Protein AF-A0A0R3PKC3-F1 (afdb_monomer_lite)

Structure (mmCIF, N/CA/C/O backbone):
data_AF-A0A0R3PKC3-F1
#
_entry.id   AF-A0A0R3PKC3-F1
#
loop_
_atom_site.group_PDB
_atom_site.id
_atom_site.type_symbol
_atom_site.label_atom_id
_atom_site.label_alt_id
_atom_site.label_comp_id
_atom_site.label_asym_id
_atom_site.label_entity_id
_atom_site.label_seq_id
_atom_site.pdbx_PDB_ins_code
_atom_site.Cartn_x
_atom_site.Cartn_y
_atom_site.Cartn_z
_atom_site.occupancy
_atom_site.B_iso_or_equiv
_atom_site.auth_seq_id
_atom_site.auth_comp_id
_atom_site.auth_asym_id
_atom_site.auth_atom_id
_atom_site.pdbx_PDB_model_num
ATOM 1 N N . LEU A 1 1 ? 6.479 -14.638 -43.712 1.00 31.11 1 LEU A N 1
ATOM 2 C CA . LEU A 1 1 ? 7.496 -15.716 -43.644 1.00 31.11 1 LEU A CA 1
ATOM 3 C C . LEU A 1 1 ? 8.930 -15.198 -43.791 1.00 31.11 1 LEU A C 1
ATOM 5 O O . LEU A 1 1 ? 9.721 -15.478 -42.907 1.00 31.11 1 LEU A O 1
ATOM 9 N N . VAL A 1 2 ? 9.253 -14.385 -44.809 1.00 27.64 2 VAL A N 1
ATOM 10 C CA . VAL A 1 2 ? 10.615 -13.828 -45.013 1.00 27.64 2 VAL A CA 1
ATOM 11 C C . VAL A 1 2 ? 11.083 -12.920 -43.855 1.00 27.64 2 VAL A C 1
ATOM 13 O O . VAL A 1 2 ? 12.255 -12.949 -43.485 1.00 27.64 2 VAL A O 1
ATOM 16 N N . PHE A 1 3 ? 10.157 -12.203 -43.205 1.00 31.72 3 PHE A N 1
ATOM 17 C 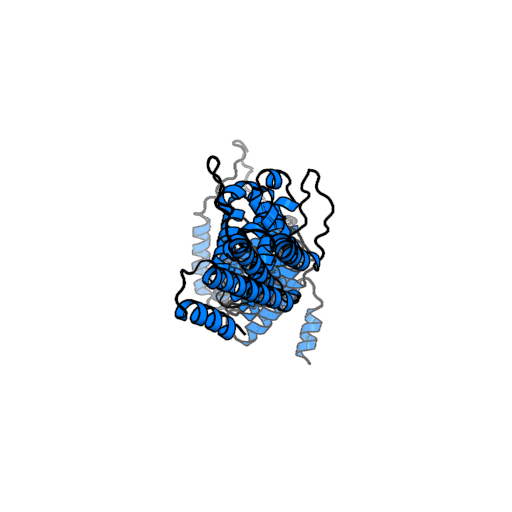CA . PHE A 1 3 ? 10.430 -11.351 -42.034 1.00 31.72 3 PHE A CA 1
ATOM 18 C C . PHE A 1 3 ? 10.757 -12.152 -40.754 1.00 31.72 3 PHE A C 1
ATOM 20 O O . PHE A 1 3 ? 11.635 -11.769 -39.988 1.00 31.72 3 PHE A O 1
ATOM 27 N N . PHE A 1 4 ? 10.137 -13.326 -40.572 1.00 28.19 4 PHE A N 1
ATOM 28 C CA . PHE A 1 4 ? 10.433 -14.234 -39.452 1.00 28.19 4 PHE A CA 1
ATOM 29 C C . PHE A 1 4 ? 11.791 -14.933 -39.621 1.00 28.19 4 PHE A C 1
ATOM 31 O O . PHE A 1 4 ? 12.513 -15.131 -38.648 1.00 28.19 4 PHE A O 1
ATOM 38 N N . THR A 1 5 ? 12.199 -15.236 -40.858 1.00 28.03 5 THR A N 1
ATOM 39 C CA . THR A 1 5 ? 13.547 -15.754 -41.156 1.00 28.03 5 THR A CA 1
ATOM 40 C C . THR A 1 5 ? 14.656 -14.714 -40.998 1.00 28.03 5 THR A C 1
ATOM 42 O O . THR A 1 5 ? 15.795 -15.099 -40.749 1.00 28.03 5 THR A O 1
ATOM 45 N N . LEU A 1 6 ? 14.355 -13.415 -41.108 1.00 32.06 6 LEU A N 1
ATOM 46 C CA . LEU A 1 6 ? 15.311 -12.346 -40.799 1.00 32.06 6 LEU A CA 1
ATOM 47 C C . LEU A 1 6 ? 15.464 -12.164 -39.287 1.00 32.06 6 LEU A C 1
ATOM 49 O O . LEU A 1 6 ? 16.595 -12.108 -38.819 1.00 32.06 6 LEU A O 1
ATOM 53 N N . LEU A 1 7 ? 14.372 -12.211 -38.517 1.00 35.12 7 LEU A N 1
ATOM 54 C CA . LEU A 1 7 ? 14.430 -12.193 -37.049 1.00 35.12 7 LEU A CA 1
ATOM 55 C C . LEU A 1 7 ? 15.207 -13.405 -36.491 1.00 35.12 7 LEU A C 1
ATOM 57 O O . LEU A 1 7 ? 16.069 -13.257 -35.631 1.00 35.12 7 LEU A O 1
ATOM 61 N N . HIS A 1 8 ? 14.991 -14.597 -37.063 1.00 29.16 8 HIS A N 1
ATOM 62 C CA . HIS A 1 8 ? 15.695 -15.824 -36.668 1.00 29.16 8 HIS A CA 1
ATOM 63 C C . HIS A 1 8 ? 17.159 -15.883 -37.159 1.00 29.16 8 HIS A C 1
ATOM 65 O O . HIS A 1 8 ? 17.977 -16.589 -36.572 1.00 29.16 8 HIS A O 1
ATOM 71 N N . ARG A 1 9 ? 17.527 -15.140 -38.216 1.00 30.03 9 ARG A N 1
ATOM 72 C CA . ARG A 1 9 ? 18.937 -14.947 -38.619 1.00 30.03 9 ARG A CA 1
ATOM 73 C C . ARG A 1 9 ? 19.639 -13.835 -37.836 1.00 30.03 9 ARG A C 1
ATOM 75 O O . ARG A 1 9 ? 20.861 -13.855 -37.760 1.00 30.03 9 ARG A O 1
ATOM 82 N N . PHE A 1 10 ? 18.893 -12.909 -37.237 1.00 33.59 10 PHE A N 1
ATOM 83 C CA . PHE A 1 10 ? 19.428 -11.904 -36.315 1.00 33.59 10 PHE A CA 1
ATOM 84 C C . PHE A 1 10 ? 19.752 -12.482 -34.930 1.00 33.59 10 PHE A C 1
ATOM 86 O O . PHE A 1 10 ? 20.597 -11.933 -34.240 1.00 33.59 10 PHE A O 1
ATOM 93 N N . LEU A 1 11 ? 19.176 -13.632 -34.570 1.00 32.94 11 LEU A N 1
ATOM 94 C CA . LEU A 1 11 ? 19.416 -14.374 -33.323 1.00 32.94 11 LEU A CA 1
ATOM 95 C C . LEU A 1 11 ? 20.794 -15.072 -33.218 1.00 32.94 11 LEU A C 1
ATOM 97 O O . LEU A 1 11 ? 21.030 -15.797 -32.257 1.00 32.94 11 LEU A O 1
ATOM 101 N N . ILE A 1 12 ? 21.713 -14.873 -34.174 1.00 32.34 12 ILE A N 1
ATOM 102 C CA . ILE A 1 12 ? 23.020 -15.562 -34.223 1.00 32.34 12 ILE A CA 1
ATOM 103 C C . ILE A 1 12 ? 24.172 -14.564 -34.439 1.00 32.34 12 ILE A C 1
ATOM 105 O O . ILE A 1 12 ? 25.041 -14.813 -35.256 1.00 32.34 12 ILE A O 1
ATOM 109 N N . VAL A 1 13 ? 24.201 -13.412 -33.757 1.00 32.50 13 VAL A N 1
ATOM 110 C CA . VAL A 1 13 ? 25.453 -12.645 -33.550 1.00 32.50 13 VAL A CA 1
ATOM 111 C C . VAL A 1 13 ? 25.331 -11.810 -32.262 1.00 32.50 13 VAL A C 1
ATOM 113 O O . VAL A 1 13 ? 24.773 -10.714 -32.264 1.00 32.50 13 VAL A O 1
ATOM 116 N N . GLU A 1 14 ? 25.860 -12.325 -31.149 1.00 37.75 14 GLU A N 1
ATOM 117 C CA . GLU A 1 14 ? 25.768 -11.756 -29.784 1.00 37.75 14 GLU A CA 1
ATOM 118 C C . GLU A 1 14 ? 26.386 -10.350 -29.597 1.00 37.75 14 GLU A C 1
ATOM 120 O O . GLU A 1 14 ? 26.190 -9.714 -28.557 1.00 37.75 14 GLU A O 1
ATOM 125 N N . THR A 1 15 ? 27.116 -9.826 -30.586 1.00 37.28 15 THR A N 1
ATOM 126 C CA . THR A 1 15 ? 27.863 -8.561 -30.474 1.00 37.28 15 THR A CA 1
ATOM 127 C C . THR A 1 15 ? 27.262 -7.414 -31.294 1.00 37.28 15 THR A C 1
ATOM 129 O O . THR A 1 15 ? 27.144 -6.305 -30.779 1.00 37.28 15 THR A O 1
ATOM 132 N N . THR A 1 16 ? 26.779 -7.657 -32.518 1.00 37.94 16 THR A N 1
ATOM 133 C CA . THR A 1 16 ? 26.181 -6.618 -33.391 1.00 37.94 16 THR A CA 1
ATOM 134 C C . THR A 1 16 ? 24.712 -6.301 -33.096 1.00 37.94 16 THR A C 1
ATOM 136 O O . THR A 1 16 ? 24.196 -5.280 -33.553 1.00 37.94 16 THR A O 1
ATOM 139 N N . LEU A 1 17 ? 24.019 -7.149 -32.329 1.00 41.28 17 LEU A N 1
ATOM 140 C CA . LEU A 1 17 ? 22.650 -6.888 -31.865 1.00 41.28 17 LEU A CA 1
ATOM 141 C C . LEU A 1 17 ? 22.589 -5.739 -30.852 1.00 41.28 17 LEU A C 1
ATOM 143 O O . LEU A 1 17 ? 21.636 -4.965 -30.892 1.00 41.28 17 LEU A O 1
ATOM 147 N N . ARG A 1 18 ? 23.617 -5.582 -30.000 1.00 45.69 18 ARG A N 1
ATOM 148 C CA . ARG A 1 18 ? 23.666 -4.500 -29.004 1.00 45.69 18 ARG A CA 1
ATOM 149 C C . ARG A 1 18 ? 23.558 -3.145 -29.696 1.00 45.69 18 ARG A C 1
ATOM 151 O O . ARG A 1 18 ? 22.632 -2.405 -29.427 1.00 45.69 18 ARG A O 1
ATOM 158 N N . GLU A 1 19 ? 24.416 -2.844 -30.663 1.00 38.59 19 GLU A N 1
ATOM 159 C CA . GLU A 1 19 ? 24.460 -1.513 -31.288 1.00 38.59 19 GLU A CA 1
ATOM 160 C C . GLU A 1 19 ? 23.221 -1.152 -32.128 1.00 38.59 19 GLU A C 1
ATOM 162 O O . GLU A 1 19 ? 22.866 0.024 -32.224 1.00 38.59 19 GLU A O 1
ATOM 167 N N . ASN A 1 20 ? 22.549 -2.140 -32.728 1.00 45.31 20 ASN A N 1
ATOM 168 C CA . ASN A 1 20 ? 21.392 -1.898 -33.595 1.00 45.31 20 ASN A CA 1
ATOM 169 C C . ASN A 1 20 ? 20.071 -1.793 -32.822 1.00 45.31 20 ASN A C 1
ATOM 171 O O . ASN A 1 20 ? 19.215 -1.003 -33.214 1.00 45.31 20 ASN A O 1
ATOM 175 N N . LEU A 1 21 ? 19.916 -2.513 -31.704 1.00 50.06 21 LEU A N 1
ATOM 176 C CA . LEU A 1 21 ? 18.723 -2.417 -30.853 1.00 50.06 21 LEU A CA 1
ATOM 177 C C . LEU A 1 21 ? 18.587 -1.011 -30.234 1.00 50.06 21 LEU A C 1
ATOM 179 O O . LEU A 1 21 ? 17.496 -0.448 -30.179 1.00 50.06 21 LEU A O 1
ATOM 183 N N . PHE A 1 22 ? 19.713 -0.396 -29.855 1.00 52.53 22 PHE A N 1
ATOM 184 C CA . PHE A 1 22 ? 19.736 0.948 -29.267 1.00 52.53 22 PHE A CA 1
ATOM 185 C C . PHE A 1 22 ? 19.454 2.070 -30.274 1.00 52.53 22 PHE A C 1
ATOM 187 O O . PHE A 1 22 ? 18.781 3.042 -29.937 1.00 52.53 22 PHE A O 1
ATOM 194 N N . LYS A 1 23 ? 19.892 1.927 -31.534 1.00 45.97 23 LYS A N 1
ATOM 195 C CA . LYS A 1 23 ? 19.535 2.873 -32.611 1.00 45.97 23 LYS A CA 1
ATOM 196 C C . LYS A 1 23 ? 18.032 2.884 -32.892 1.00 45.97 23 LYS A C 1
ATOM 198 O O . LYS A 1 23 ? 17.474 3.931 -33.204 1.00 45.97 23 LYS A O 1
ATOM 203 N N . VAL A 1 24 ? 17.377 1.732 -32.759 1.00 52.81 24 VAL A N 1
ATOM 204 C CA . VAL A 1 24 ? 15.935 1.589 -32.990 1.00 52.81 24 VAL A CA 1
ATOM 205 C C . VAL A 1 24 ? 15.109 2.262 -31.891 1.00 52.81 24 VAL A C 1
ATOM 207 O O . VAL A 1 24 ? 14.133 2.934 -32.216 1.00 52.81 24 VAL A O 1
ATOM 210 N N . LEU A 1 25 ? 15.525 2.170 -30.620 1.00 50.34 25 LEU A N 1
ATOM 211 C CA . LEU A 1 25 ? 14.887 2.893 -29.506 1.00 50.34 25 LEU A CA 1
ATOM 212 C C . LEU A 1 25 ? 14.906 4.419 -29.700 1.00 50.34 25 LEU A C 1
ATOM 214 O O . LEU A 1 25 ? 13.989 5.111 -29.264 1.00 50.34 25 LEU A O 1
ATOM 218 N N . TRP A 1 26 ? 15.905 4.930 -30.423 1.00 50.16 26 TRP A N 1
ATOM 219 C CA . TRP A 1 26 ? 16.120 6.357 -30.661 1.00 50.16 26 TRP A CA 1
ATOM 220 C C . TRP A 1 26 ? 15.384 6.937 -31.888 1.00 50.16 26 TRP A C 1
ATOM 222 O O . TRP A 1 26 ? 15.267 8.156 -32.032 1.00 50.16 26 TRP A O 1
ATOM 232 N N . CYS A 1 27 ? 14.874 6.103 -32.801 1.00 50.81 27 CYS A N 1
ATOM 233 C CA . CYS A 1 27 ? 14.228 6.588 -34.023 1.00 50.81 27 CYS A CA 1
ATOM 234 C C . CYS A 1 27 ? 12.853 7.209 -33.714 1.00 50.81 27 CYS A C 1
ATOM 236 O O . CYS A 1 27 ? 11.898 6.524 -33.360 1.00 50.81 27 CYS A O 1
ATOM 238 N N . ARG A 1 28 ? 12.751 8.535 -33.858 1.00 47.78 28 ARG A N 1
ATOM 239 C CA . ARG A 1 28 ? 11.658 9.336 -33.283 1.00 47.78 28 ARG A CA 1
ATOM 240 C C . ARG A 1 28 ? 10.420 9.533 -34.171 1.00 47.78 28 ARG A C 1
ATOM 242 O O . ARG A 1 28 ? 9.559 10.326 -33.810 1.00 47.78 28 ARG A O 1
ATOM 249 N N . LYS A 1 29 ? 10.319 8.921 -35.357 1.00 46.34 29 LYS A N 1
ATOM 250 C CA . LYS A 1 29 ? 9.244 9.259 -36.315 1.00 46.34 29 LYS A CA 1
ATOM 251 C C . LYS A 1 29 ? 8.857 8.093 -37.224 1.00 46.34 29 LYS A C 1
ATOM 253 O O . LYS A 1 29 ? 9.505 7.924 -38.245 1.00 46.34 29 LYS A O 1
ATOM 258 N N . GLU A 1 30 ? 7.837 7.321 -36.827 1.00 46.16 30 GLU A N 1
ATOM 259 C CA . GLU A 1 30 ? 6.822 6.620 -37.658 1.00 46.16 30 GLU A CA 1
ATOM 260 C C . GLU A 1 30 ? 6.057 5.572 -36.810 1.00 46.16 30 GLU A C 1
ATOM 262 O O . GLU A 1 30 ? 6.636 4.940 -35.932 1.00 46.16 30 GLU A O 1
ATOM 267 N N . GLU A 1 31 ? 4.759 5.345 -37.056 1.00 48.91 31 GLU A N 1
ATOM 268 C CA . GLU A 1 31 ? 3.925 4.389 -36.284 1.00 48.91 31 GLU A CA 1
ATOM 269 C C . GLU A 1 31 ? 4.454 2.941 -36.335 1.00 48.91 31 GLU A C 1
ATOM 271 O O . GLU A 1 31 ? 4.388 2.212 -35.345 1.00 48.91 31 GLU A O 1
ATOM 276 N N . PHE A 1 32 ? 5.072 2.539 -37.453 1.00 53.25 32 PHE A N 1
ATOM 277 C CA . PHE A 1 32 ? 5.745 1.240 -37.590 1.00 53.25 32 PHE A CA 1
ATOM 278 C C . PHE A 1 32 ? 6.952 1.086 -36.655 1.00 53.25 32 PHE A C 1
ATOM 280 O O . PHE A 1 32 ? 7.327 -0.036 -36.324 1.00 53.25 32 PHE A O 1
ATOM 287 N N . ILE A 1 33 ? 7.537 2.189 -36.187 1.00 68.44 33 ILE A N 1
ATOM 288 C CA . ILE A 1 33 ? 8.686 2.196 -35.278 1.00 68.44 33 ILE A CA 1
ATOM 289 C C . ILE A 1 33 ? 8.236 1.932 -33.836 1.00 68.44 33 ILE A C 1
ATOM 291 O O . ILE A 1 33 ? 9.009 1.394 -33.052 1.00 68.44 33 ILE A O 1
ATOM 295 N N . VAL A 1 34 ? 6.976 2.207 -33.477 1.00 75.38 34 VAL A N 1
ATOM 296 C CA . VAL A 1 34 ? 6.467 1.970 -32.114 1.00 75.38 34 VAL A CA 1
ATOM 297 C C . VAL A 1 34 ? 6.491 0.485 -31.764 1.00 75.38 34 VAL A C 1
ATOM 299 O O . VAL A 1 34 ? 7.032 0.128 -30.725 1.00 75.38 34 VAL A O 1
ATOM 302 N N . ILE A 1 35 ? 5.995 -0.383 -32.653 1.00 78.56 35 ILE A N 1
ATOM 303 C CA . ILE A 1 35 ? 6.003 -1.842 -32.441 1.00 78.56 35 ILE A CA 1
ATOM 304 C C . ILE A 1 35 ? 7.439 -2.352 -32.298 1.00 78.56 35 ILE A C 1
ATOM 306 O O . ILE A 1 35 ? 7.723 -3.149 -31.409 1.00 78.56 35 ILE A O 1
ATOM 310 N N . VAL A 1 36 ? 8.358 -1.865 -33.137 1.00 77.88 36 VAL A N 1
ATOM 311 C CA . VAL A 1 36 ? 9.762 -2.287 -33.075 1.00 77.88 36 VAL A CA 1
ATOM 312 C C . VAL A 1 36 ? 10.427 -1.792 -31.788 1.00 77.88 36 VAL A C 1
ATOM 314 O O . VAL A 1 36 ? 11.185 -2.543 -31.186 1.00 77.88 36 VAL A O 1
ATOM 317 N N . ARG A 1 37 ? 10.124 -0.573 -31.322 1.00 79.69 37 ARG A N 1
ATOM 318 C CA . ARG A 1 37 ? 10.621 -0.057 -30.036 1.00 79.69 37 ARG A CA 1
ATOM 319 C C . ARG A 1 37 ? 10.048 -0.832 -28.857 1.00 79.69 37 ARG A C 1
ATOM 321 O O . ARG A 1 37 ? 10.806 -1.194 -27.970 1.00 79.69 37 ARG A O 1
ATOM 328 N N . THR A 1 38 ? 8.755 -1.148 -28.869 1.00 83.88 38 THR A N 1
ATOM 329 C CA . THR A 1 38 ? 8.127 -2.003 -27.855 1.00 83.88 38 THR A CA 1
ATOM 330 C C . THR A 1 38 ? 8.807 -3.371 -27.810 1.00 83.88 38 THR A C 1
ATOM 332 O O . THR A 1 38 ? 9.266 -3.770 -26.746 1.00 83.88 38 THR A O 1
ATOM 335 N N . GLU A 1 39 ? 8.966 -4.040 -28.954 1.00 83.19 39 GLU A N 1
ATOM 336 C CA . GLU A 1 39 ? 9.608 -5.358 -29.028 1.00 83.19 39 GLU A CA 1
ATOM 337 C C . GLU A 1 39 ? 11.084 -5.303 -28.612 1.00 83.19 39 GLU A C 1
ATOM 339 O O . GLU A 1 39 ? 11.559 -6.149 -27.859 1.00 83.19 39 GLU A O 1
ATOM 344 N N . ALA A 1 40 ? 11.814 -4.272 -29.045 1.00 81.06 40 ALA A N 1
ATOM 345 C CA . ALA A 1 40 ? 13.196 -4.042 -28.642 1.00 81.06 40 ALA A CA 1
ATOM 346 C C . ALA A 1 40 ? 13.321 -3.890 -27.121 1.00 81.06 40 ALA A C 1
ATOM 348 O O . ALA A 1 40 ? 14.197 -4.504 -26.510 1.00 81.06 40 ALA A O 1
ATOM 349 N N . THR A 1 41 ? 12.423 -3.123 -26.501 1.00 84.94 41 THR A N 1
ATOM 350 C CA . THR A 1 41 ? 12.370 -2.969 -25.048 1.00 84.94 41 THR A CA 1
ATOM 351 C C . THR A 1 41 ? 12.011 -4.277 -24.352 1.00 84.94 41 THR A C 1
ATOM 353 O O . THR A 1 41 ? 12.650 -4.637 -23.368 1.00 84.94 41 THR A O 1
ATOM 356 N N . THR A 1 42 ? 11.064 -5.045 -24.890 1.00 86.56 42 THR A N 1
ATOM 357 C CA . THR A 1 42 ? 10.725 -6.368 -24.355 1.00 86.56 42 THR A CA 1
ATOM 358 C C . THR A 1 42 ? 11.931 -7.310 -24.377 1.00 86.56 42 THR A C 1
ATOM 360 O O . THR A 1 42 ? 12.216 -7.966 -23.374 1.00 86.56 42 THR A O 1
ATOM 363 N N . ILE A 1 43 ? 12.689 -7.325 -25.478 1.00 83.56 43 ILE A N 1
ATOM 364 C CA . ILE A 1 43 ? 13.920 -8.114 -25.616 1.00 83.56 43 ILE A CA 1
ATOM 365 C C . ILE A 1 43 ? 14.997 -7.640 -24.629 1.00 83.56 43 ILE A C 1
ATOM 367 O O . ILE A 1 43 ? 15.722 -8.482 -24.098 1.00 83.56 43 ILE A O 1
ATOM 371 N N . LEU A 1 44 ? 15.081 -6.336 -24.314 1.00 81.88 44 LEU A N 1
ATOM 372 C CA . LEU A 1 44 ? 16.019 -5.838 -23.297 1.00 81.88 44 LEU A CA 1
ATOM 373 C C . LEU A 1 44 ? 15.830 -6.544 -21.946 1.00 81.88 44 LEU A C 1
ATOM 375 O O . LEU A 1 44 ? 16.816 -6.895 -21.302 1.00 81.88 44 LEU A O 1
ATOM 379 N N . GLY A 1 45 ? 14.583 -6.830 -21.559 1.00 82.06 45 GLY A N 1
ATOM 380 C CA . GLY A 1 45 ? 14.260 -7.563 -20.327 1.00 82.06 45 GLY A CA 1
ATOM 381 C C . GLY A 1 45 ? 14.754 -9.013 -20.292 1.00 82.06 45 GLY A C 1
ATOM 382 O O . GLY A 1 45 ? 14.852 -9.610 -19.225 1.00 82.06 45 GLY A O 1
ATOM 383 N N . GLN A 1 46 ? 15.110 -9.587 -21.443 1.00 84.00 46 GLN A N 1
ATOM 384 C CA . GLN A 1 46 ? 15.566 -10.974 -21.562 1.00 84.00 46 GLN A CA 1
ATOM 385 C C . GLN A 1 46 ? 17.091 -11.120 -21.438 1.00 84.00 46 GLN A C 1
ATOM 387 O O . GLN A 1 46 ? 17.618 -12.237 -21.504 1.00 84.00 46 GLN A O 1
ATOM 392 N N . PHE A 1 47 ? 17.826 -10.021 -21.241 1.00 78.88 47 PHE A N 1
ATOM 393 C CA . PHE A 1 47 ? 19.284 -10.023 -21.130 1.00 78.88 47 PHE A CA 1
ATOM 394 C C . PHE A 1 47 ? 19.787 -10.474 -19.747 1.00 78.88 47 PHE A C 1
ATOM 396 O O . PHE A 1 47 ? 20.393 -9.720 -18.990 1.00 78.88 47 PHE A O 1
ATOM 403 N N . HIS A 1 48 ? 19.604 -11.760 -19.447 1.00 75.38 48 HIS A N 1
ATOM 404 C CA . HIS A 1 48 ? 19.993 -12.371 -18.170 1.00 75.38 48 HIS 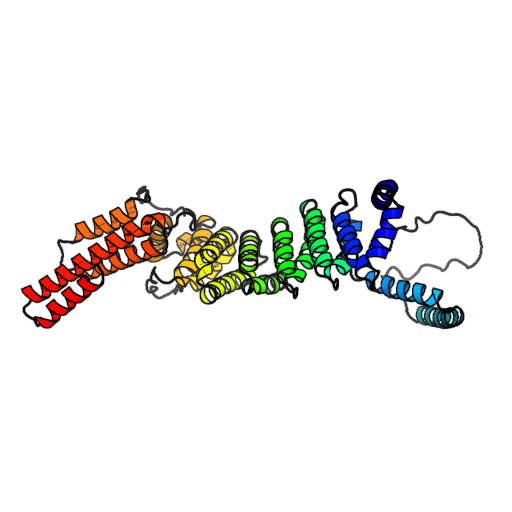A CA 1
ATOM 405 C C . HIS A 1 48 ? 21.505 -12.606 -18.012 1.00 75.38 48 HIS A C 1
ATOM 407 O O . HIS A 1 48 ? 21.968 -12.802 -16.892 1.00 75.38 48 HIS A O 1
ATOM 413 N N . SER A 1 49 ? 22.287 -12.589 -19.095 1.00 74.31 49 SER A N 1
ATOM 414 C CA . SER A 1 49 ? 23.738 -12.857 -19.088 1.00 74.31 49 SER A CA 1
ATOM 415 C C . SER A 1 49 ? 24.613 -11.597 -19.033 1.00 74.31 49 SER A C 1
ATOM 417 O O . SER A 1 49 ? 25.839 -11.685 -19.067 1.00 74.31 49 SER A O 1
ATOM 419 N N . VAL A 1 50 ? 24.003 -10.413 -18.964 1.00 77.56 50 VAL A N 1
ATOM 420 C CA . VAL A 1 50 ? 24.711 -9.126 -19.000 1.00 77.56 50 VAL A CA 1
ATOM 421 C C . VAL A 1 50 ? 25.159 -8.713 -17.597 1.00 77.56 50 VAL A C 1
ATOM 423 O O . VAL A 1 50 ? 24.485 -9.042 -16.626 1.00 77.56 50 VAL A O 1
ATOM 426 N N . SER A 1 51 ? 26.288 -8.013 -17.461 1.00 79.25 51 SER A N 1
ATOM 427 C CA . SER A 1 51 ? 26.789 -7.552 -16.159 1.00 79.25 51 SER A CA 1
ATOM 428 C C . SER A 1 51 ? 25.934 -6.428 -15.564 1.00 79.25 51 SER A C 1
ATOM 430 O O . SER A 1 51 ? 25.415 -5.585 -16.295 1.00 79.25 51 SER A O 1
ATOM 432 N N . ASP A 1 52 ? 25.840 -6.377 -14.233 1.00 78.56 52 ASP A N 1
ATOM 433 C CA . ASP A 1 52 ? 25.063 -5.346 -13.523 1.00 78.56 52 ASP A CA 1
ATOM 434 C C . ASP A 1 52 ? 25.589 -3.936 -13.820 1.00 78.56 52 ASP A C 1
ATOM 436 O O . ASP A 1 52 ? 24.811 -3.054 -14.153 1.00 78.56 52 ASP A O 1
ATOM 440 N N . ALA A 1 53 ? 26.913 -3.755 -13.899 1.00 76.44 53 ALA A N 1
ATOM 441 C CA . ALA A 1 53 ? 27.522 -2.474 -14.271 1.00 76.44 53 ALA A CA 1
ATOM 442 C C . ALA A 1 53 ? 27.133 -1.977 -15.678 1.00 76.44 53 ALA A C 1
ATOM 444 O O . ALA A 1 53 ? 27.197 -0.779 -15.950 1.00 76.44 53 ALA A O 1
ATOM 445 N N . PHE A 1 54 ? 26.776 -2.879 -16.600 1.00 77.38 54 PHE A N 1
ATOM 446 C CA . PHE A 1 54 ? 26.253 -2.491 -17.911 1.00 77.38 54 PHE A CA 1
ATOM 447 C C . PHE A 1 54 ? 24.763 -2.149 -17.831 1.00 77.38 54 PHE A C 1
ATOM 449 O O . PHE A 1 54 ? 24.327 -1.212 -18.493 1.00 77.38 54 PHE A O 1
ATOM 456 N N . LEU A 1 55 ? 23.988 -2.859 -17.006 1.00 80.31 55 LEU A N 1
ATOM 457 C CA . LEU A 1 55 ? 22.593 -2.503 -16.752 1.00 80.31 55 LEU A CA 1
ATOM 458 C C . LEU A 1 55 ? 22.478 -1.154 -16.033 1.00 80.31 55 LEU A C 1
ATOM 460 O O . LEU A 1 55 ? 21.677 -0.325 -16.444 1.00 80.31 55 LEU A O 1
ATOM 464 N N . ASP A 1 56 ? 23.332 -0.851 -15.063 1.00 81.88 56 ASP A N 1
ATOM 465 C CA . ASP A 1 56 ? 23.331 0.460 -14.403 1.00 81.88 56 ASP A CA 1
ATOM 466 C C . ASP A 1 56 ? 23.572 1.605 -15.404 1.00 81.88 56 ASP A C 1
ATOM 468 O O . ASP A 1 56 ? 22.969 2.672 -15.305 1.00 81.88 56 ASP A O 1
ATOM 472 N N . GLN A 1 57 ? 24.371 1.377 -16.454 1.00 80.00 57 GLN A N 1
ATOM 473 C CA . GLN A 1 57 ? 24.548 2.365 -17.527 1.00 80.00 57 GLN A CA 1
ATOM 474 C C . GLN A 1 57 ? 23.266 2.597 -18.330 1.00 80.00 57 GLN A C 1
ATOM 476 O O . GLN A 1 57 ? 23.047 3.701 -18.824 1.00 80.00 57 GLN A O 1
ATOM 481 N N . THR A 1 58 ? 22.398 1.596 -18.475 1.00 81.25 58 THR A N 1
ATOM 482 C CA . THR A 1 58 ? 21.111 1.774 -19.169 1.00 81.25 58 THR A CA 1
ATOM 483 C C . THR A 1 58 ? 20.140 2.677 -18.395 1.00 81.25 58 THR A C 1
ATOM 485 O O . THR A 1 58 ? 19.199 3.204 -18.994 1.00 81.25 58 THR A O 1
ATOM 488 N N . LEU A 1 59 ? 20.412 2.906 -17.105 1.00 83.12 59 LEU A N 1
ATOM 489 C CA . LEU A 1 59 ? 19.689 3.807 -16.208 1.00 83.12 59 LEU A CA 1
ATOM 490 C C . LEU A 1 59 ? 20.384 5.181 -16.030 1.00 83.12 59 LEU A C 1
ATOM 492 O O . LEU A 1 59 ? 19.797 6.112 -15.479 1.00 83.12 59 LEU A O 1
ATOM 496 N N . ASP A 1 60 ? 21.607 5.374 -16.545 1.00 80.06 60 ASP A N 1
ATOM 497 C CA . ASP A 1 60 ? 22.342 6.640 -16.396 1.00 80.06 60 ASP A CA 1
ATOM 498 C C . ASP A 1 60 ? 21.903 7.725 -17.405 1.00 80.06 60 ASP A C 1
ATOM 500 O O . ASP A 1 60 ? 22.192 7.684 -18.605 1.00 80.06 60 ASP A O 1
ATOM 504 N N . LYS A 1 61 ? 21.267 8.781 -16.883 1.00 69.56 61 LYS A N 1
ATOM 505 C CA . LYS A 1 61 ? 20.812 9.961 -17.642 1.00 69.56 61 LYS A CA 1
ATOM 506 C C . LYS A 1 61 ? 21.943 10.929 -18.034 1.00 69.56 61 LYS A C 1
ATOM 508 O O . LYS A 1 61 ? 21.755 11.780 -18.906 1.00 69.56 61 LYS A O 1
ATOM 513 N N . LYS A 1 62 ? 23.125 10.873 -17.406 1.00 59.94 62 LYS A N 1
ATOM 514 C CA . LYS A 1 62 ? 24.209 11.862 -17.619 1.00 59.94 62 LYS A CA 1
ATOM 515 C C . LYS A 1 62 ? 24.964 11.648 -18.927 1.00 59.94 62 LYS A C 1
ATOM 517 O O . LYS A 1 62 ? 25.384 12.617 -19.563 1.00 59.94 62 LYS A O 1
ATOM 522 N N . MET A 1 63 ? 25.111 10.402 -19.353 1.00 51.44 63 MET A N 1
ATOM 523 C CA . MET A 1 63 ? 25.775 10.050 -20.610 1.00 51.44 63 MET A CA 1
ATOM 524 C C . MET A 1 63 ? 24.887 10.286 -21.840 1.00 51.44 63 MET A C 1
ATOM 526 O O . MET A 1 63 ? 25.408 10.573 -22.919 1.00 51.44 63 MET A O 1
ATOM 530 N N . MET A 1 64 ? 23.563 10.300 -21.665 1.00 47.00 64 MET A N 1
ATOM 531 C CA . MET A 1 64 ? 22.574 10.581 -22.716 1.00 47.00 64 MET A CA 1
ATOM 532 C C . MET A 1 64 ? 22.756 11.948 -23.377 1.00 47.00 64 MET A C 1
ATOM 534 O O . MET A 1 64 ? 22.792 12.035 -24.599 1.00 47.00 64 MET A O 1
ATOM 538 N N . LYS A 1 65 ? 23.011 13.011 -22.601 1.00 47.69 65 LYS A N 1
ATOM 539 C CA . LYS A 1 65 ? 23.235 14.368 -23.149 1.00 47.69 65 LYS A CA 1
ATOM 540 C C . LYS A 1 65 ? 24.436 14.441 -24.097 1.00 47.69 65 LYS A C 1
ATOM 542 O O . LYS A 1 65 ? 24.500 15.304 -24.965 1.00 47.69 65 LYS A O 1
ATOM 547 N N . THR A 1 66 ? 25.410 13.548 -23.926 1.00 44.97 66 THR A N 1
ATOM 548 C CA . THR A 1 66 ? 26.615 13.489 -24.768 1.00 44.97 66 THR A CA 1
ATOM 549 C C . THR A 1 66 ? 26.353 12.709 -26.059 1.00 44.97 66 THR A C 1
ATOM 551 O O . THR A 1 66 ? 26.924 13.029 -27.101 1.00 44.97 66 THR A O 1
ATOM 554 N N . VAL A 1 67 ? 25.466 11.714 -25.995 1.00 46.19 67 VAL A N 1
ATOM 555 C CA . VAL A 1 67 ? 25.041 10.868 -27.116 1.00 46.19 67 VAL A CA 1
ATOM 556 C C . VAL A 1 67 ? 24.003 11.589 -27.992 1.00 46.19 67 VAL A C 1
ATOM 558 O O . VAL A 1 67 ? 24.173 11.625 -29.208 1.00 46.19 67 VAL A O 1
ATOM 561 N N . GLU A 1 68 ? 23.032 12.290 -27.395 1.00 44.16 68 GLU A N 1
ATOM 562 C CA . GLU A 1 68 ? 22.075 13.189 -28.067 1.00 44.16 68 GLU A CA 1
ATOM 563 C C . GLU A 1 68 ? 22.771 14.234 -28.938 1.00 44.16 68 GLU A C 1
ATOM 565 O O . GLU A 1 68 ? 22.472 14.377 -30.124 1.00 44.16 68 GLU A O 1
ATOM 570 N N . VAL A 1 69 ? 23.751 14.938 -28.359 1.00 45.22 69 VAL A N 1
ATOM 571 C CA . VAL A 1 69 ? 24.536 15.955 -29.069 1.00 45.22 69 VAL A CA 1
ATOM 572 C C . VAL A 1 69 ? 25.281 15.338 -30.253 1.00 45.22 69 VAL A C 1
ATOM 574 O O . VAL A 1 69 ? 25.488 16.023 -31.253 1.00 45.22 69 VAL A O 1
ATOM 577 N N . ARG A 1 70 ? 25.665 14.056 -30.177 1.00 44.16 70 ARG A N 1
ATOM 578 C CA . ARG A 1 70 ? 26.435 13.374 -31.222 1.00 44.16 70 ARG A CA 1
ATOM 579 C C . ARG A 1 70 ? 25.561 12.784 -32.333 1.00 44.16 70 ARG A C 1
ATOM 581 O O . ARG A 1 70 ? 25.952 12.910 -33.487 1.00 44.16 70 ARG A O 1
ATOM 588 N N . PHE A 1 71 ? 24.381 12.245 -32.025 1.00 45.12 71 PHE A N 1
ATOM 589 C CA . PHE A 1 71 ? 23.419 11.791 -33.041 1.00 45.12 71 PHE A CA 1
ATOM 590 C C . PHE A 1 71 ? 22.847 12.957 -33.848 1.00 45.12 71 PHE A C 1
ATOM 592 O O . PHE A 1 71 ? 22.825 12.894 -35.074 1.00 45.12 71 PHE A O 1
ATOM 599 N N . PHE A 1 72 ? 22.526 14.080 -33.190 1.00 40.78 72 PHE A N 1
ATOM 600 C CA . PHE A 1 72 ? 22.194 15.324 -33.898 1.00 40.78 72 PHE A CA 1
ATOM 601 C C . PHE A 1 72 ? 23.334 15.758 -34.835 1.00 40.78 72 PHE A C 1
ATOM 603 O O . PHE A 1 72 ? 23.102 16.301 -35.912 1.00 40.78 72 PHE A O 1
ATOM 610 N N . TYR A 1 73 ? 24.580 15.509 -34.425 1.00 40.44 73 TYR A N 1
ATOM 611 C CA . TYR A 1 73 ? 25.780 15.782 -35.211 1.00 40.44 73 TYR A CA 1
ATOM 612 C C . TYR A 1 73 ? 25.932 14.848 -36.415 1.00 40.44 73 TYR A C 1
ATOM 614 O O . TYR A 1 73 ? 26.286 15.330 -37.486 1.00 40.44 73 TYR A O 1
ATOM 622 N N . GLU A 1 74 ? 25.690 13.544 -36.270 1.00 45.59 74 GLU A N 1
ATOM 623 C CA . GLU A 1 74 ? 25.778 12.571 -37.369 1.00 45.59 74 GLU A CA 1
ATOM 624 C C . GLU A 1 74 ? 24.683 12.800 -38.417 1.00 45.59 74 GLU A C 1
ATOM 626 O O . GLU A 1 74 ? 24.994 12.861 -39.611 1.00 45.59 74 GLU A O 1
ATOM 631 N N . ASP A 1 75 ? 23.451 13.081 -37.985 1.00 43.16 75 ASP A N 1
ATOM 632 C CA . ASP A 1 75 ? 22.356 13.451 -38.884 1.00 43.16 75 ASP A CA 1
ATOM 633 C C . ASP A 1 75 ? 22.663 14.760 -39.631 1.00 43.16 75 ASP A C 1
ATOM 635 O O . ASP A 1 75 ? 22.505 14.835 -40.851 1.00 43.16 75 ASP A O 1
ATOM 639 N N . LEU A 1 76 ? 23.205 15.781 -38.950 1.00 43.94 76 LEU A N 1
ATOM 640 C CA . LEU A 1 76 ? 23.609 17.048 -39.580 1.00 43.94 76 LEU A CA 1
ATOM 641 C C . LEU A 1 76 ? 24.825 16.912 -40.514 1.00 43.94 76 LEU A C 1
ATOM 643 O O . LEU A 1 76 ? 24.908 17.625 -41.521 1.00 43.94 76 LEU A O 1
ATOM 647 N N . VAL A 1 77 ? 25.773 16.024 -40.201 1.00 48.94 77 VAL A N 1
ATOM 648 C CA . VAL A 1 77 ? 26.960 15.755 -41.033 1.00 48.94 77 VAL A CA 1
ATOM 649 C C . VAL A 1 77 ? 26.576 15.010 -42.311 1.00 48.94 77 VAL A C 1
ATOM 651 O O . VAL A 1 77 ? 27.185 15.277 -43.349 1.00 48.94 77 VAL A O 1
ATOM 654 N N . SER A 1 78 ? 25.537 14.168 -42.282 1.00 49.09 78 SER A N 1
ATOM 655 C CA . SER A 1 78 ? 25.021 13.512 -43.491 1.00 49.09 78 SER A CA 1
ATOM 656 C C . SER A 1 78 ? 24.366 14.492 -44.479 1.00 49.09 78 SER A C 1
ATOM 658 O O . SER A 1 78 ? 24.351 14.239 -45.682 1.00 49.09 78 SER A O 1
ATOM 660 N N . VAL A 1 79 ? 23.889 15.649 -43.995 1.00 50.50 79 VAL A N 1
ATOM 661 C CA . VAL A 1 79 ? 23.090 16.593 -44.794 1.00 50.50 79 VAL A CA 1
ATOM 662 C C . VAL A 1 79 ? 23.897 17.788 -45.330 1.00 50.50 79 VAL A C 1
ATOM 664 O O . VAL A 1 79 ? 23.491 18.384 -46.329 1.00 50.50 79 VAL A O 1
ATOM 667 N N . ASN A 1 80 ? 25.041 18.187 -44.741 1.00 48.72 80 ASN A N 1
ATOM 668 C CA . ASN A 1 80 ? 25.808 19.319 -45.297 1.00 48.72 80 ASN A CA 1
ATOM 669 C C . ASN A 1 80 ? 27.297 19.405 -44.882 1.00 48.72 80 ASN A C 1
ATOM 671 O O . ASN A 1 80 ? 27.646 19.877 -43.795 1.00 48.72 80 ASN A O 1
ATOM 675 N N . THR A 1 81 ? 28.208 19.079 -45.806 1.00 54.25 81 THR A N 1
ATOM 676 C CA . THR A 1 81 ? 29.674 19.061 -45.603 1.00 54.25 81 THR A CA 1
ATOM 677 C C . THR A 1 81 ? 30.288 20.423 -45.257 1.00 54.25 81 THR A C 1
ATOM 679 O O . THR A 1 81 ? 31.293 20.477 -44.548 1.00 54.25 81 THR A O 1
ATOM 682 N N . LYS A 1 82 ? 29.694 21.546 -45.689 1.00 48.34 82 LYS A N 1
ATOM 683 C CA . LYS A 1 82 ? 30.258 22.893 -45.448 1.00 48.34 82 LYS A CA 1
ATOM 684 C C . LYS A 1 82 ? 29.960 23.442 -44.046 1.00 48.34 82 LYS A C 1
ATOM 686 O O . LYS A 1 82 ? 30.802 24.129 -43.471 1.00 48.34 82 LYS A O 1
ATOM 691 N N . LYS A 1 83 ? 28.802 23.111 -43.457 1.00 45.66 83 LYS A N 1
ATOM 692 C CA . LYS A 1 83 ? 28.469 23.488 -42.066 1.00 45.66 83 LYS A CA 1
ATOM 693 C C . LYS A 1 83 ? 29.225 22.633 -41.042 1.00 45.66 83 LYS A C 1
ATOM 695 O O . LYS A 1 83 ? 29.584 23.146 -39.987 1.00 45.66 83 LYS A O 1
ATOM 700 N N . ALA A 1 84 ? 29.552 21.383 -41.378 1.00 48.44 84 ALA A N 1
ATOM 701 C CA . ALA A 1 84 ? 30.311 20.478 -40.511 1.00 48.44 84 ALA A CA 1
ATOM 702 C C . ALA A 1 84 ? 31.714 21.011 -40.141 1.00 48.44 84 ALA A C 1
ATOM 704 O O . ALA A 1 84 ? 32.165 20.846 -39.006 1.00 48.44 84 ALA A O 1
ATOM 705 N N . VAL A 1 85 ? 32.391 21.702 -41.067 1.00 50.53 85 VAL A N 1
ATOM 706 C CA . VAL A 1 85 ? 33.731 22.278 -40.840 1.00 50.53 85 VAL A CA 1
ATOM 707 C C . VAL A 1 85 ? 33.681 23.478 -39.887 1.00 50.53 85 VAL A C 1
ATOM 709 O O . VAL A 1 85 ? 34.478 23.560 -38.954 1.00 50.53 85 VAL A O 1
ATOM 712 N N . TYR A 1 86 ? 32.707 24.376 -40.068 1.00 48.44 86 TYR A N 1
ATOM 713 C CA . TYR A 1 86 ? 32.548 25.572 -39.231 1.00 48.44 86 TYR A CA 1
ATOM 714 C C . TYR A 1 86 ? 32.269 25.223 -37.759 1.00 48.44 86 TYR A C 1
ATOM 716 O O . TYR A 1 86 ? 32.803 25.857 -36.849 1.00 48.44 86 TYR A O 1
ATOM 724 N N . ILE A 1 87 ? 31.478 24.177 -37.503 1.00 50.69 87 ILE A N 1
ATOM 725 C CA . ILE A 1 87 ? 31.129 23.780 -36.133 1.00 50.69 87 ILE A CA 1
ATOM 726 C C . ILE A 1 87 ? 32.246 22.923 -35.493 1.00 50.69 87 ILE A C 1
ATOM 728 O O . ILE A 1 87 ? 32.521 23.101 -34.304 1.00 50.69 87 ILE A O 1
ATOM 732 N N . ARG A 1 88 ? 32.995 22.112 -36.269 1.00 48.53 88 ARG A N 1
ATOM 733 C CA . ARG A 1 88 ? 34.246 21.464 -35.801 1.00 48.53 88 ARG A CA 1
ATOM 734 C C . ARG A 1 88 ? 35.266 22.483 -35.289 1.00 48.53 88 ARG A C 1
ATOM 736 O O . ARG A 1 88 ? 35.834 22.285 -34.217 1.00 48.53 88 ARG A O 1
ATOM 743 N N . MET A 1 89 ? 35.446 23.590 -36.012 1.00 47.25 89 MET A N 1
ATOM 744 C CA . MET A 1 89 ? 36.320 24.695 -35.601 1.00 47.25 89 MET A CA 1
ATOM 745 C C . MET A 1 89 ? 35.843 25.323 -34.280 1.00 47.25 89 MET A C 1
ATOM 747 O O . MET A 1 89 ? 36.637 25.562 -33.374 1.00 47.25 89 MET A O 1
ATOM 751 N N . ARG A 1 90 ? 34.528 25.529 -34.125 1.00 43.84 90 ARG A N 1
ATOM 752 C CA . ARG A 1 90 ? 33.931 26.139 -32.925 1.00 43.84 90 ARG A CA 1
ATOM 753 C C . ARG A 1 90 ? 34.046 25.256 -31.677 1.00 43.84 90 ARG A C 1
ATOM 755 O O . ARG A 1 90 ? 34.268 25.778 -30.589 1.00 43.84 90 ARG A O 1
ATOM 762 N N . LEU A 1 91 ? 33.926 23.933 -31.819 1.00 46.34 91 LEU A N 1
ATOM 763 C CA . LEU A 1 91 ? 34.107 22.989 -30.710 1.00 46.34 91 LEU A CA 1
ATOM 764 C C . LEU A 1 91 ? 35.576 22.806 -30.313 1.00 46.34 91 LEU A C 1
ATOM 766 O O . LEU A 1 91 ? 35.850 22.661 -29.125 1.00 46.34 91 LEU A O 1
ATOM 770 N N . ALA A 1 92 ? 36.515 22.860 -31.262 1.00 47.09 92 ALA A N 1
ATOM 771 C CA . ALA A 1 92 ? 37.946 22.859 -30.950 1.00 47.09 92 ALA A CA 1
ATOM 772 C C . ALA A 1 92 ? 38.341 24.092 -30.115 1.00 47.09 92 ALA A C 1
ATOM 774 O O . ALA A 1 92 ? 39.073 23.966 -29.136 1.00 47.09 92 ALA A O 1
ATOM 775 N N . VAL A 1 93 ? 37.765 25.258 -30.430 1.00 41.88 93 VAL A N 1
ATOM 776 C CA . VAL A 1 93 ? 37.944 26.495 -29.651 1.00 41.88 93 VAL A CA 1
ATOM 777 C C . VAL A 1 93 ? 37.334 26.376 -28.247 1.00 41.88 93 VAL A C 1
ATOM 779 O O . VAL A 1 93 ? 37.968 26.770 -27.274 1.00 41.88 93 VAL A O 1
ATOM 782 N N . ASN A 1 94 ? 36.155 25.758 -28.111 1.00 36.84 94 ASN A N 1
ATOM 783 C CA . ASN A 1 94 ? 35.486 25.574 -26.813 1.00 36.84 94 ASN A CA 1
ATOM 784 C C . ASN A 1 94 ? 36.139 24.488 -25.928 1.00 36.84 94 ASN A C 1
ATOM 786 O O . ASN A 1 94 ? 35.921 24.448 -24.718 1.00 36.84 94 ASN A O 1
ATOM 790 N N . LYS A 1 95 ? 36.947 23.597 -26.522 1.00 41.59 95 LYS A N 1
ATOM 791 C CA . LYS A 1 95 ? 37.771 22.616 -25.798 1.00 41.59 95 LYS A CA 1
ATOM 792 C C . LYS A 1 95 ? 38.985 23.278 -25.137 1.00 41.59 95 LYS A C 1
ATOM 794 O O . LYS A 1 95 ? 39.430 22.816 -24.097 1.00 41.59 95 LYS A O 1
ATOM 799 N N . SER A 1 96 ? 39.461 24.394 -25.696 1.00 37.94 96 SER A N 1
ATOM 800 C CA . SER A 1 96 ? 40.571 25.179 -25.141 1.00 37.94 96 SER A CA 1
ATOM 801 C C . SER A 1 96 ? 40.167 26.059 -23.947 1.00 37.94 96 SER A C 1
ATOM 803 O O . SER A 1 96 ? 41.038 26.545 -23.235 1.00 37.94 96 SER A O 1
ATOM 805 N N . SER A 1 97 ? 38.864 26.265 -23.715 1.00 34.78 97 SER A N 1
ATOM 806 C CA . SER A 1 97 ? 38.318 27.108 -22.637 1.00 34.78 97 SER A CA 1
ATOM 807 C C . SER A 1 97 ? 37.700 26.323 -21.476 1.00 34.78 97 SER A C 1
ATOM 809 O O . SER A 1 97 ? 37.109 26.923 -20.581 1.00 34.78 97 SER A O 1
ATOM 811 N N . ARG A 1 98 ? 37.810 24.990 -21.474 1.00 28.88 98 ARG A N 1
ATOM 812 C CA . ARG A 1 98 ? 37.341 24.146 -20.373 1.00 28.88 98 ARG A CA 1
ATOM 813 C C . ARG A 1 98 ? 38.554 23.594 -19.634 1.00 28.88 98 ARG A C 1
ATOM 815 O O . ARG A 1 98 ? 38.974 22.467 -19.856 1.00 28.88 98 ARG A O 1
ATOM 822 N N . THR A 1 99 ? 39.133 24.456 -18.803 1.00 30.28 99 THR A N 1
ATOM 823 C CA . THR A 1 99 ? 40.139 24.103 -17.805 1.00 30.28 99 THR A CA 1
ATOM 824 C C . THR A 1 99 ? 39.637 22.931 -16.966 1.00 30.28 99 THR A C 1
ATOM 826 O O . THR A 1 99 ? 38.571 22.982 -16.351 1.00 30.28 99 THR A O 1
ATOM 829 N N . GLU A 1 100 ? 40.413 21.856 -17.008 1.00 30.20 100 GLU A N 1
ATOM 830 C CA . GLU A 1 100 ? 40.325 20.676 -16.158 1.00 30.20 100 GLU A CA 1
ATOM 831 C C . GLU A 1 100 ? 40.294 21.094 -14.685 1.00 30.20 100 GLU A C 1
ATOM 833 O O . GLU A 1 100 ? 41.225 21.724 -14.178 1.00 30.20 100 GLU A O 1
ATOM 838 N N . TRP A 1 101 ? 39.208 20.752 -13.991 1.00 28.58 101 TRP A N 1
ATOM 839 C CA . TRP A 1 101 ? 39.180 20.833 -12.539 1.00 28.58 101 TRP A CA 1
ATOM 840 C C . TRP A 1 101 ? 39.878 19.594 -11.977 1.00 28.58 101 TRP A C 1
ATOM 842 O O . TRP A 1 101 ? 39.403 18.467 -12.106 1.00 28.58 101 TRP A O 1
ATOM 852 N N . SER A 1 102 ? 41.035 19.868 -11.386 1.00 30.67 102 SER A N 1
ATOM 853 C CA . SER A 1 102 ? 41.983 18.984 -10.716 1.00 30.67 102 SER A CA 1
ATOM 854 C C . SER A 1 102 ? 41.359 18.094 -9.630 1.00 30.67 102 SER A C 1
ATOM 856 O O . SER A 1 102 ? 40.676 18.578 -8.726 1.00 30.67 102 SER A O 1
ATOM 858 N N . SER A 1 103 ? 41.671 16.795 -9.681 1.00 30.77 103 SER A N 1
ATOM 859 C CA . SER A 1 103 ? 41.786 15.945 -8.493 1.00 30.77 103 SER A CA 1
ATOM 860 C C . SER A 1 103 ? 43.252 15.992 -8.064 1.00 30.77 103 SER A C 1
ATOM 862 O O . SER A 1 103 ? 44.138 15.578 -8.810 1.00 30.77 103 SER A O 1
ATOM 864 N N . GLY A 1 104 ? 43.515 16.603 -6.910 1.00 36.25 104 GLY A N 1
ATOM 865 C CA . GLY A 1 104 ? 44.865 16.930 -6.469 1.00 36.25 104 GLY A CA 1
ATOM 866 C C . GLY A 1 104 ? 45.746 15.706 -6.222 1.00 36.25 104 GLY A C 1
ATOM 867 O O . GLY A 1 104 ? 45.370 14.810 -5.468 1.00 36.25 104 GLY A O 1
ATOM 868 N N . LYS A 1 105 ? 46.964 15.739 -6.778 1.00 32.81 105 LYS A N 1
ATOM 869 C CA . LYS A 1 105 ? 48.144 15.068 -6.222 1.00 32.81 105 LYS A CA 1
ATOM 870 C C . LYS A 1 105 ? 49.449 15.744 -6.683 1.00 32.81 105 LYS A C 1
ATOM 872 O O . LYS A 1 105 ? 49.752 15.790 -7.865 1.00 32.81 105 LYS A O 1
ATOM 877 N N . GLU A 1 106 ? 50.158 16.255 -5.676 1.00 33.88 106 GLU A N 1
ATOM 878 C CA . GLU A 1 106 ? 51.606 16.494 -5.532 1.00 33.88 106 GLU A CA 1
ATOM 879 C C . GLU A 1 106 ? 52.333 17.516 -6.439 1.00 33.88 106 GLU A C 1
ATOM 881 O O . GLU A 1 106 ? 52.632 17.311 -7.612 1.00 33.88 106 GLU A O 1
ATOM 886 N N . LEU A 1 107 ? 52.705 18.633 -5.801 1.00 34.88 107 LEU A N 1
ATOM 887 C CA . LEU A 1 107 ? 53.611 19.679 -6.274 1.00 34.88 107 LEU A CA 1
ATOM 888 C C . LEU A 1 107 ? 55.071 19.191 -6.163 1.00 34.88 107 LEU A C 1
ATOM 890 O O . LEU A 1 107 ? 55.623 19.267 -5.068 1.00 34.88 107 LEU A O 1
ATOM 894 N N . ASN A 1 108 ? 55.655 18.666 -7.254 1.00 42.28 108 ASN A N 1
ATOM 895 C CA . ASN A 1 108 ? 57.105 18.635 -7.599 1.00 42.28 108 ASN A CA 1
ATOM 896 C C . ASN A 1 108 ? 57.498 17.468 -8.543 1.00 42.28 108 ASN A C 1
ATOM 898 O O . ASN A 1 108 ? 58.502 16.793 -8.317 1.00 42.28 108 ASN A O 1
ATOM 902 N N . ALA A 1 109 ? 56.766 17.224 -9.634 1.00 39.31 109 ALA A N 1
ATOM 903 C CA . ALA A 1 109 ? 57.233 16.300 -10.677 1.00 39.31 109 ALA A CA 1
ATOM 904 C C . ALA A 1 109 ? 57.928 17.077 -11.819 1.00 39.31 109 ALA A C 1
ATOM 906 O O . ALA A 1 109 ? 57.323 18.003 -12.367 1.00 39.31 109 ALA A O 1
ATOM 907 N N . PRO A 1 110 ? 59.184 16.755 -12.191 1.00 33.06 110 PRO A N 1
ATOM 908 C CA . PRO A 1 110 ? 59.855 17.394 -13.317 1.00 33.06 110 PRO A CA 1
ATOM 909 C C . PRO A 1 110 ? 59.267 16.917 -14.654 1.00 33.06 110 PRO A C 1
ATOM 911 O O . PRO A 1 110 ? 58.955 15.744 -14.843 1.00 33.06 110 PRO A O 1
ATOM 914 N N . CYS A 1 111 ? 59.130 17.860 -15.584 1.00 35.41 111 CYS A N 1
ATOM 915 C CA . CYS A 1 111 ? 58.570 17.677 -16.922 1.00 35.41 111 CYS A CA 1
ATOM 916 C C . CYS A 1 111 ? 59.452 16.735 -17.777 1.00 35.41 111 CYS A C 1
ATOM 918 O O . CYS A 1 111 ? 60.648 17.020 -17.898 1.00 35.41 111 CYS A O 1
ATOM 920 N N . PRO A 1 112 ? 58.930 15.659 -18.405 1.00 31.41 112 PRO A N 1
ATOM 921 C CA . PRO A 1 112 ? 59.693 14.919 -19.402 1.00 31.41 112 PRO A CA 1
ATOM 922 C C . PRO A 1 112 ? 59.631 15.625 -20.773 1.00 31.41 112 PRO A C 1
ATOM 924 O O . PRO A 1 112 ? 58.623 16.255 -21.105 1.00 31.41 112 PRO A O 1
ATOM 927 N N . PRO A 1 113 ? 60.713 15.566 -21.569 1.00 31.16 113 PRO A N 1
ATOM 928 C CA . PRO A 1 113 ? 60.867 16.379 -22.767 1.00 31.16 113 PRO A CA 1
ATOM 929 C C . PRO A 1 113 ? 60.020 15.864 -23.933 1.00 31.16 113 PRO A C 1
ATOM 931 O O . PRO A 1 113 ? 59.911 14.663 -24.177 1.00 31.16 113 PRO A O 1
ATOM 934 N N . SER A 1 114 ? 59.474 16.809 -24.696 1.00 35.75 114 SER A N 1
ATOM 935 C CA . SER A 1 114 ? 58.838 16.560 -25.985 1.00 35.75 114 SER A CA 1
ATOM 936 C C . SER A 1 114 ? 59.813 15.933 -26.980 1.00 35.75 114 SER A C 1
ATOM 938 O O . SER A 1 114 ? 60.854 16.514 -27.285 1.00 35.75 114 SER A O 1
ATOM 940 N N . GLY A 1 115 ? 59.393 14.816 -27.569 1.00 30.80 115 GLY A N 1
ATOM 941 C CA . GLY A 1 115 ? 59.927 14.301 -28.825 1.00 30.80 115 GLY A CA 1
ATOM 942 C C . GLY A 1 115 ? 60.476 12.887 -28.711 1.00 30.80 115 GLY A C 1
ATOM 943 O O . GLY A 1 115 ? 61.606 12.703 -28.287 1.00 30.80 115 GLY A O 1
ATOM 944 N N . LEU A 1 116 ? 59.694 11.905 -29.157 1.00 26.31 116 LEU A N 1
ATOM 945 C CA . LEU A 1 116 ? 60.053 11.004 -30.254 1.00 26.31 116 LEU A CA 1
ATOM 946 C C . LEU A 1 116 ? 58.845 10.106 -30.557 1.00 26.31 116 LEU A C 1
ATOM 948 O O . LEU A 1 116 ? 58.221 9.546 -29.662 1.00 26.31 116 LEU A O 1
ATOM 952 N N . ALA A 1 117 ? 58.506 10.006 -31.837 1.00 36.50 117 ALA A N 1
ATOM 953 C CA . ALA A 1 117 ? 57.521 9.067 -32.339 1.00 36.50 117 ALA A CA 1
ATOM 954 C C . ALA A 1 117 ? 58.079 7.641 -32.276 1.00 36.50 117 ALA A C 1
ATOM 956 O O . ALA A 1 117 ? 59.126 7.386 -32.864 1.00 36.50 117 ALA A O 1
ATOM 957 N N . THR A 1 118 ? 57.342 6.721 -31.656 1.00 25.53 118 THR A N 1
ATOM 958 C CA . THR A 1 118 ? 57.382 5.288 -31.970 1.00 25.53 118 THR A CA 1
ATOM 959 C C . THR A 1 118 ? 56.031 4.663 -31.645 1.00 25.53 118 THR A C 1
ATOM 961 O O . THR A 1 118 ? 55.529 4.764 -30.532 1.00 25.53 118 THR A O 1
ATOM 964 N N . SER A 1 119 ? 55.467 4.042 -32.672 1.00 37.66 119 SER A N 1
ATOM 965 C CA . SER A 1 119 ? 54.375 3.080 -32.667 1.00 37.66 119 SER A CA 1
ATOM 966 C C . SER A 1 119 ? 54.583 1.945 -31.665 1.00 37.66 119 SER A C 1
ATOM 968 O O . SER A 1 119 ? 55.590 1.242 -31.757 1.00 37.66 119 SER A O 1
ATOM 970 N N . SER A 1 120 ? 53.589 1.698 -30.821 1.00 25.73 120 SER A N 1
ATOM 971 C CA . SER A 1 120 ? 53.235 0.361 -30.345 1.00 25.73 120 SER A CA 1
ATOM 972 C C . SER A 1 120 ? 51.890 0.444 -29.644 1.00 25.73 120 SER A C 1
ATOM 974 O O . SER A 1 120 ? 51.680 1.320 -28.808 1.00 25.73 120 SER A O 1
ATOM 976 N N . ASP A 1 121 ? 51.014 -0.455 -30.062 1.00 33.12 121 ASP A N 1
ATOM 977 C CA . ASP A 1 121 ? 49.705 -0.742 -29.510 1.00 33.12 121 ASP A CA 1
ATOM 978 C C . ASP A 1 121 ? 49.718 -1.001 -27.990 1.00 33.12 121 ASP A C 1
ATOM 980 O O . ASP A 1 121 ? 50.769 -1.191 -27.375 1.00 33.12 121 ASP A O 1
ATOM 984 N N . ASP A 1 122 ? 48.500 -1.080 -27.451 1.00 30.83 122 ASP A N 1
ATOM 985 C CA . ASP A 1 122 ? 48.116 -1.601 -26.133 1.00 30.83 122 ASP A CA 1
ATOM 986 C C . ASP A 1 122 ? 48.011 -0.597 -24.973 1.00 30.83 122 ASP A C 1
ATOM 988 O O . ASP A 1 122 ? 48.543 -0.809 -23.886 1.00 30.83 122 ASP A O 1
ATOM 992 N N . ASP A 1 123 ? 47.182 0.434 -25.153 1.00 26.73 123 ASP A N 1
ATOM 993 C CA . ASP A 1 123 ? 46.318 0.879 -24.054 1.00 26.73 123 ASP A CA 1
ATOM 994 C C . ASP A 1 123 ? 44.980 0.130 -24.186 1.00 26.73 123 ASP A C 1
ATOM 996 O O . ASP A 1 123 ? 44.361 0.197 -25.255 1.00 26.73 123 ASP A O 1
ATOM 1000 N N . PRO A 1 124 ? 44.481 -0.578 -23.151 1.00 33.41 124 PRO A N 1
ATOM 1001 C CA . PRO A 1 124 ? 43.136 -1.134 -23.158 1.00 33.41 124 PRO A CA 1
ATOM 1002 C C . PRO A 1 124 ? 42.156 0.027 -22.983 1.00 33.41 124 PRO A C 1
ATOM 1004 O O . PRO A 1 124 ? 41.599 0.267 -21.910 1.00 33.41 124 PRO A O 1
ATOM 1007 N N . GLU A 1 125 ? 41.974 0.789 -24.057 1.00 34.81 125 GLU A N 1
ATOM 1008 C CA . GLU A 1 125 ? 40.882 1.726 -24.202 1.00 34.81 125 GLU A CA 1
ATOM 1009 C C . GLU A 1 125 ? 39.611 0.911 -23.965 1.00 34.81 125 GLU A C 1
ATOM 1011 O O . GLU A 1 125 ? 39.307 -0.038 -24.683 1.00 34.81 125 GLU A O 1
ATOM 1016 N N . SER A 1 126 ? 38.934 1.205 -22.860 1.00 33.94 126 SER A N 1
ATOM 1017 C CA . SER A 1 126 ? 37.711 0.540 -22.438 1.00 33.94 126 SER A CA 1
ATOM 1018 C C . SER A 1 126 ? 36.648 0.728 -23.526 1.00 33.94 126 SER A C 1
ATOM 1020 O O . SER A 1 126 ? 35.922 1.727 -23.560 1.00 33.94 126 SER A O 1
ATOM 1022 N N . ILE A 1 127 ? 36.607 -0.220 -24.468 1.00 42.00 127 ILE A N 1
ATOM 1023 C CA . ILE A 1 127 ? 35.593 -0.373 -25.512 1.00 42.00 127 ILE A CA 1
ATOM 1024 C C . ILE A 1 127 ? 34.319 -0.844 -24.807 1.00 42.00 127 ILE A C 1
ATOM 1026 O O . ILE A 1 127 ? 33.914 -2.002 -24.868 1.00 42.00 127 ILE A O 1
ATOM 1030 N N . VAL A 1 128 ? 33.691 0.063 -24.063 1.00 41.06 128 VAL A N 1
ATOM 1031 C CA . VAL A 1 128 ? 32.312 -0.111 -23.615 1.00 41.06 128 VAL A CA 1
ATOM 1032 C C . VAL A 1 128 ? 31.420 0.386 -24.752 1.00 41.06 128 VAL A C 1
ATOM 1034 O O . VAL A 1 128 ? 31.625 1.514 -25.218 1.00 41.06 128 VAL A O 1
ATOM 1037 N N . PRO A 1 129 ? 30.438 -0.399 -25.231 1.00 46.19 129 PRO A N 1
ATOM 1038 C CA . PRO A 1 129 ? 29.533 0.032 -26.291 1.00 46.19 129 PRO A CA 1
ATOM 1039 C C . PRO A 1 129 ? 28.702 1.228 -25.805 1.00 46.19 129 PRO A C 1
ATOM 1041 O O . PRO A 1 129 ? 27.703 1.074 -25.108 1.00 46.19 129 PRO A O 1
ATOM 1044 N N . ARG A 1 130 ? 29.112 2.447 -26.175 1.00 47.41 130 ARG A N 1
ATOM 1045 C CA . ARG A 1 130 ? 28.510 3.718 -25.719 1.00 47.41 130 ARG A CA 1
ATOM 1046 C C . ARG A 1 130 ? 27.057 3.928 -26.176 1.00 47.41 130 ARG A C 1
ATOM 1048 O O . ARG A 1 130 ? 26.445 4.917 -25.792 1.00 47.41 130 ARG A O 1
ATOM 1055 N N . GLY A 1 131 ? 26.516 3.026 -26.997 1.00 51.81 131 GLY A N 1
ATOM 1056 C CA . GLY A 1 131 ? 25.142 3.081 -27.501 1.00 51.81 131 GLY A CA 1
ATOM 1057 C C . GLY A 1 131 ? 24.073 2.608 -26.511 1.00 51.81 131 GLY A C 1
ATOM 1058 O O . GLY A 1 131 ? 22.917 2.947 -26.701 1.00 51.81 131 GLY A O 1
ATOM 1059 N N . ALA A 1 132 ? 24.432 1.863 -25.461 1.00 56.88 132 ALA A N 1
ATOM 1060 C CA . ALA A 1 132 ? 23.466 1.283 -24.517 1.00 56.88 132 ALA A CA 1
ATOM 1061 C C . ALA A 1 132 ? 23.020 2.225 -23.391 1.00 56.88 132 ALA A C 1
ATOM 1063 O O . ALA A 1 132 ? 22.118 1.911 -22.614 1.00 56.88 132 ALA A O 1
ATOM 1064 N N . CYS A 1 133 ? 23.703 3.355 -23.254 1.00 67.38 133 CYS A N 1
ATOM 1065 C CA . CYS A 1 133 ? 23.566 4.194 -22.083 1.00 67.38 133 CYS A CA 1
ATOM 1066 C C . CYS A 1 133 ? 22.248 4.977 -22.110 1.00 67.38 133 CYS A C 1
ATOM 1068 O O . CYS A 1 133 ? 21.914 5.580 -23.126 1.00 67.38 133 CYS A O 1
ATOM 1070 N N . GLY A 1 134 ? 21.503 4.944 -21.004 1.00 74.25 134 GLY A N 1
ATOM 1071 C CA . GLY A 1 134 ? 20.185 5.569 -20.884 1.00 74.25 134 GLY A CA 1
ATOM 1072 C C . GLY A 1 134 ? 19.058 4.904 -21.683 1.00 74.25 134 GLY A C 1
ATOM 1073 O O . GLY A 1 134 ? 17.988 5.493 -21.801 1.00 74.25 134 GLY A O 1
ATOM 1074 N N . ALA A 1 135 ? 19.254 3.694 -22.220 1.00 79.38 135 ALA A N 1
ATOM 1075 C CA . ALA A 1 135 ? 18.240 3.012 -23.027 1.00 79.38 135 ALA A CA 1
ATOM 1076 C C . ALA A 1 135 ? 16.911 2.781 -22.279 1.00 79.38 135 ALA A C 1
ATOM 1078 O O . ALA A 1 135 ? 15.846 3.030 -22.844 1.00 79.38 135 ALA A O 1
ATOM 1079 N N . PHE A 1 136 ? 16.957 2.355 -21.009 1.00 85.88 136 PHE A N 1
ATOM 1080 C CA . PHE A 1 136 ? 15.741 2.210 -20.201 1.00 85.88 136 PHE A CA 1
ATOM 1081 C C . PHE A 1 136 ? 15.145 3.571 -19.849 1.00 85.88 136 PHE A C 1
ATOM 1083 O O . PHE A 1 136 ? 13.933 3.720 -19.925 1.00 85.88 136 PHE A O 1
ATOM 1090 N N . VAL A 1 137 ? 15.971 4.580 -19.554 1.00 87.19 137 VAL A N 1
ATOM 1091 C CA . VAL A 1 137 ? 15.485 5.949 -19.295 1.00 87.19 137 VAL A CA 1
ATOM 1092 C C . VAL A 1 137 ? 14.715 6.488 -20.502 1.00 87.19 137 VAL A C 1
ATOM 1094 O O . VAL A 1 137 ? 13.603 6.977 -20.341 1.00 87.19 137 VAL A O 1
ATOM 1097 N N . SER A 1 138 ? 15.250 6.331 -21.718 1.00 82.94 138 SER A N 1
ATOM 1098 C CA . SER A 1 138 ? 14.543 6.693 -22.954 1.00 82.94 138 SER A CA 1
ATOM 1099 C C . SER A 1 138 ? 13.222 5.955 -23.117 1.00 82.94 138 SER A C 1
ATOM 1101 O O . SER A 1 138 ? 12.239 6.563 -23.524 1.00 82.94 138 SER A O 1
ATOM 1103 N N . ALA A 1 139 ? 13.205 4.650 -22.840 1.00 87.06 139 ALA A N 1
ATOM 1104 C CA . ALA A 1 139 ? 12.014 3.830 -23.020 1.00 87.06 139 ALA A CA 1
ATOM 1105 C C . ALA A 1 139 ? 10.929 4.133 -21.968 1.00 87.06 139 ALA A C 1
ATOM 1107 O O . ALA A 1 139 ? 9.743 4.036 -22.274 1.00 87.06 139 ALA A O 1
ATOM 1108 N N . LEU A 1 140 ? 11.322 4.523 -20.750 1.00 91.19 140 LEU A N 1
ATOM 1109 C CA . LEU A 1 140 ? 10.420 4.986 -19.691 1.00 91.19 140 LEU A CA 1
ATOM 1110 C C . LEU A 1 140 ? 9.852 6.384 -19.993 1.00 91.19 140 LEU A C 1
ATOM 1112 O O . LEU A 1 140 ? 8.674 6.628 -19.754 1.00 91.19 140 LEU A O 1
ATOM 1116 N N . GLU A 1 141 ? 10.657 7.275 -20.578 1.00 89.75 141 GLU A N 1
ATOM 1117 C CA . GLU A 1 141 ? 10.260 8.633 -20.990 1.00 89.75 141 GLU A CA 1
ATOM 1118 C C . GLU A 1 141 ? 9.646 8.684 -22.412 1.00 89.75 141 GLU A C 1
ATOM 1120 O O . GLU A 1 141 ? 9.547 9.757 -23.012 1.00 89.75 141 GLU A O 1
ATOM 1125 N N . ASP A 1 142 ? 9.252 7.539 -22.982 1.00 89.31 142 ASP A N 1
ATOM 1126 C CA . ASP A 1 142 ? 8.768 7.460 -24.364 1.00 89.31 142 ASP A CA 1
ATOM 1127 C C . ASP A 1 142 ? 7.407 8.149 -24.565 1.00 89.31 142 ASP A C 1
ATOM 1129 O O . ASP A 1 142 ? 6.537 8.134 -23.696 1.00 89.31 142 ASP A O 1
ATOM 1133 N N . GLU A 1 143 ? 7.191 8.692 -25.766 1.00 87.50 143 GLU A N 1
ATOM 1134 C CA . GLU A 1 143 ? 5.928 9.324 -26.171 1.00 87.50 143 GLU A CA 1
ATOM 1135 C C . GLU A 1 143 ? 4.766 8.312 -26.241 1.00 87.50 143 GLU A C 1
ATOM 1137 O O . GLU A 1 143 ? 3.601 8.688 -26.116 1.00 87.50 143 GLU A O 1
ATOM 1142 N N . PHE A 1 144 ? 5.064 7.022 -26.435 1.00 88.12 144 PHE A N 1
ATOM 1143 C CA . PHE A 1 144 ? 4.061 5.974 -26.575 1.00 88.12 144 PHE A CA 1
ATOM 1144 C C . PHE A 1 144 ? 4.005 5.067 -25.351 1.00 88.12 144 PHE A C 1
ATOM 1146 O O . PHE A 1 144 ? 4.950 4.358 -25.000 1.00 88.12 144 PHE A O 1
ATOM 1153 N N . MET A 1 145 ? 2.805 4.981 -24.786 1.00 92.69 145 MET A N 1
ATOM 1154 C CA . MET A 1 145 ? 2.445 4.089 -23.690 1.00 92.69 145 MET A CA 1
ATOM 1155 C C . MET A 1 145 ? 2.939 2.645 -23.856 1.00 92.69 145 MET A C 1
ATOM 1157 O O . MET A 1 145 ? 3.430 2.062 -22.895 1.00 92.69 145 MET A O 1
ATOM 1161 N N . SER A 1 146 ? 2.820 2.048 -25.048 1.00 91.94 146 SER A N 1
ATOM 1162 C CA . SER A 1 146 ? 3.209 0.648 -25.274 1.00 91.94 146 SER A CA 1
ATOM 1163 C C . SER A 1 146 ? 4.699 0.410 -25.025 1.00 91.94 146 SER A C 1
ATOM 1165 O O . SER A 1 146 ? 5.079 -0.642 -24.516 1.00 91.94 146 SER A O 1
ATOM 1167 N N . VAL A 1 147 ? 5.547 1.387 -25.357 1.00 90.12 147 VAL A N 1
ATOM 1168 C CA . VAL A 1 147 ? 6.991 1.334 -25.101 1.00 90.12 147 VAL A CA 1
ATOM 1169 C C . VAL A 1 147 ? 7.260 1.509 -23.608 1.00 90.12 147 VAL A C 1
ATOM 1171 O O . VAL A 1 147 ? 8.004 0.709 -23.045 1.00 90.12 147 VAL A O 1
ATOM 1174 N N . ARG A 1 148 ? 6.586 2.464 -22.951 1.00 95.00 148 ARG A N 1
ATOM 1175 C CA . ARG A 1 148 ? 6.711 2.697 -21.501 1.00 95.00 148 ARG A CA 1
ATOM 1176 C C . ARG A 1 148 ? 6.332 1.469 -20.678 1.00 95.00 148 ARG A C 1
ATOM 1178 O O . ARG A 1 148 ? 7.074 1.065 -19.789 1.00 95.00 148 ARG A O 1
ATOM 1185 N N . ARG A 1 149 ? 5.216 0.816 -21.015 1.00 95.50 149 ARG A N 1
ATOM 1186 C CA . ARG A 1 149 ? 4.769 -0.426 -20.361 1.00 95.50 149 ARG A CA 1
ATOM 1187 C C . ARG A 1 149 ? 5.762 -1.567 -20.551 1.00 95.50 149 ARG A C 1
ATOM 1189 O O . ARG A 1 149 ? 6.102 -2.246 -19.586 1.00 95.50 149 ARG A O 1
ATOM 1196 N N . ALA A 1 150 ? 6.268 -1.750 -21.773 1.00 92.94 150 ALA A N 1
ATOM 1197 C CA . ALA A 1 150 ? 7.316 -2.732 -22.033 1.00 92.94 150 ALA A CA 1
ATOM 1198 C C . ALA A 1 150 ? 8.589 -2.423 -21.231 1.00 92.94 150 ALA A C 1
ATOM 1200 O O . ALA A 1 150 ? 9.195 -3.343 -20.693 1.00 92.94 150 ALA A O 1
ATOM 1201 N N . ALA A 1 151 ? 8.959 -1.146 -21.088 1.00 93.88 151 ALA A N 1
ATOM 1202 C CA . ALA A 1 151 ? 10.118 -0.722 -20.306 1.00 93.88 151 ALA A CA 1
ATOM 1203 C C . ALA A 1 151 ? 9.960 -1.063 -18.827 1.00 93.88 151 ALA A C 1
ATOM 1205 O O . ALA A 1 151 ? 10.845 -1.694 -18.258 1.00 93.88 151 ALA A O 1
ATOM 1206 N N . VAL A 1 152 ? 8.817 -0.713 -18.236 1.00 96.38 152 VAL A N 1
ATOM 1207 C CA . VAL A 1 152 ? 8.477 -1.038 -16.846 1.00 96.38 152 VAL A CA 1
ATOM 1208 C C . VAL A 1 152 ? 8.513 -2.548 -16.609 1.00 96.38 152 VAL A C 1
ATOM 1210 O O . VAL A 1 152 ? 9.152 -3.007 -15.662 1.00 96.38 152 VAL A O 1
ATOM 1213 N N . TYR A 1 153 ? 7.882 -3.327 -17.491 1.00 95.00 153 TYR A N 1
ATOM 1214 C CA . TYR A 1 153 ? 7.853 -4.785 -17.388 1.00 95.00 153 TYR A CA 1
ATOM 1215 C C . TYR A 1 153 ? 9.259 -5.395 -17.461 1.00 95.00 153 TYR A C 1
ATOM 1217 O O . TYR A 1 153 ? 9.655 -6.168 -16.589 1.00 95.00 153 TYR A O 1
ATOM 1225 N N . SER A 1 154 ? 10.035 -5.017 -18.477 1.00 92.31 154 SER A N 1
ATOM 1226 C CA . SER A 1 154 ? 11.385 -5.531 -18.704 1.00 92.31 154 SER A CA 1
ATOM 1227 C C . SER A 1 154 ? 12.367 -5.115 -17.610 1.00 92.31 154 SER A C 1
ATOM 1229 O O . SER A 1 154 ? 13.189 -5.929 -17.189 1.00 92.31 154 SER A O 1
ATOM 1231 N N . LEU A 1 155 ? 12.263 -3.881 -17.110 1.00 93.06 155 LEU A N 1
ATOM 1232 C CA . LEU A 1 155 ? 13.073 -3.397 -15.994 1.00 93.06 155 LEU A CA 1
ATOM 1233 C C . LEU A 1 155 ? 12.746 -4.163 -14.706 1.00 93.06 155 LEU A C 1
ATOM 1235 O O . LEU A 1 155 ? 13.657 -4.658 -14.042 1.00 93.06 155 LEU A O 1
ATOM 1239 N N . GLY A 1 156 ? 11.457 -4.327 -14.392 1.00 93.00 156 GLY A N 1
ATOM 1240 C CA . GLY A 1 156 ? 11.001 -5.090 -13.229 1.00 93.00 156 GLY A CA 1
ATOM 1241 C C . GLY A 1 156 ? 11.435 -6.557 -13.272 1.00 93.00 156 GLY A C 1
ATOM 1242 O O . GLY A 1 156 ? 11.905 -7.093 -12.270 1.00 93.00 156 GLY A O 1
ATOM 1243 N N . GLN A 1 157 ? 11.350 -7.195 -14.444 1.00 92.06 157 GLN A N 1
ATOM 1244 C CA . GLN A 1 157 ? 11.794 -8.576 -14.645 1.00 92.06 157 GLN A CA 1
ATOM 1245 C C . GLN A 1 157 ? 13.294 -8.750 -14.367 1.00 92.06 157 GLN A C 1
ATOM 1247 O O . GLN A 1 157 ? 13.680 -9.670 -13.643 1.00 92.06 157 GLN A O 1
ATOM 1252 N N . LEU A 1 158 ? 14.141 -7.868 -14.909 1.00 89.81 158 LEU A N 1
ATOM 1253 C CA . LEU A 1 158 ? 15.588 -7.921 -14.680 1.00 89.81 158 LEU A CA 1
ATOM 1254 C C . LEU A 1 158 ? 15.929 -7.681 -13.208 1.00 89.81 158 LEU A C 1
ATOM 1256 O O . LEU A 1 158 ? 16.679 -8.460 -12.615 1.00 89.81 158 LEU A O 1
ATOM 1260 N N . ALA A 1 159 ? 15.337 -6.646 -12.611 1.00 90.94 159 ALA A N 1
ATOM 1261 C CA . ALA A 1 159 ? 15.538 -6.290 -11.211 1.00 90.94 159 ALA A CA 1
ATOM 1262 C C . ALA A 1 159 ? 15.129 -7.420 -10.253 1.00 90.94 159 ALA A C 1
ATOM 1264 O O . ALA A 1 159 ? 15.839 -7.688 -9.286 1.00 90.94 159 ALA A O 1
ATOM 1265 N N . ALA A 1 160 ? 14.055 -8.159 -10.551 1.00 88.88 160 ALA A N 1
ATOM 1266 C CA . ALA A 1 160 ? 13.578 -9.251 -9.697 1.00 88.88 160 ALA A CA 1
ATOM 1267 C C . ALA A 1 160 ? 14.583 -10.407 -9.566 1.00 88.88 160 ALA A C 1
ATOM 1269 O O . ALA A 1 160 ? 14.550 -11.155 -8.592 1.00 88.88 160 ALA A O 1
ATOM 1270 N N . THR A 1 161 ? 15.489 -10.556 -10.534 1.00 86.38 161 THR A N 1
ATOM 1271 C CA . THR A 1 161 ? 16.535 -11.589 -10.504 1.00 86.38 161 THR A CA 1
ATOM 1272 C C . THR A 1 161 ? 17.849 -11.107 -9.883 1.00 86.38 161 THR A C 1
ATOM 1274 O O . THR A 1 161 ? 18.736 -11.923 -9.633 1.00 86.38 161 THR A O 1
ATOM 1277 N N . ARG A 1 162 ? 18.000 -9.796 -9.642 1.00 86.06 162 ARG A N 1
ATOM 1278 C CA . ARG A 1 162 ? 19.286 -9.146 -9.346 1.00 86.06 162 ARG A CA 1
ATOM 1279 C C . ARG A 1 162 ? 19.145 -8.083 -8.251 1.00 86.06 162 ARG A C 1
ATOM 1281 O O . ARG A 1 162 ? 18.886 -6.923 -8.563 1.00 86.06 162 ARG A O 1
ATOM 1288 N N . PRO A 1 163 ? 19.402 -8.427 -6.977 1.00 83.56 163 PRO A N 1
ATOM 1289 C CA . PRO A 1 163 ? 19.234 -7.497 -5.857 1.00 83.56 163 PRO A CA 1
ATOM 1290 C C . PRO A 1 163 ? 20.081 -6.220 -5.957 1.00 83.56 163 PRO A C 1
ATOM 1292 O O . PRO A 1 163 ? 19.615 -5.150 -5.583 1.00 83.56 163 PRO A O 1
ATOM 1295 N N . ALA A 1 164 ? 21.307 -6.313 -6.488 1.00 83.88 164 ALA A N 1
ATOM 1296 C CA . ALA A 1 164 ? 22.196 -5.157 -6.641 1.00 83.88 164 ALA A CA 1
ATOM 1297 C C . ALA A 1 164 ? 21.669 -4.131 -7.658 1.00 83.88 164 ALA A C 1
ATOM 1299 O O . ALA A 1 164 ? 21.815 -2.934 -7.450 1.00 83.88 164 ALA A O 1
ATOM 1300 N N . PHE A 1 165 ? 21.029 -4.609 -8.728 1.00 85.88 165 PHE A N 1
ATOM 1301 C CA . PHE A 1 165 ? 20.381 -3.772 -9.737 1.00 85.88 165 PHE A CA 1
ATOM 1302 C C . PHE A 1 165 ? 18.969 -3.339 -9.310 1.00 85.88 165 PHE A C 1
ATOM 1304 O O . PHE A 1 165 ? 18.463 -2.310 -9.746 1.00 85.88 165 PHE A O 1
ATOM 1311 N N . ALA A 1 166 ? 18.312 -4.104 -8.433 1.00 86.62 166 ALA A N 1
ATOM 1312 C CA . ALA A 1 166 ? 16.979 -3.769 -7.953 1.00 86.62 166 ALA A CA 1
ATOM 1313 C C . ALA A 1 166 ? 16.953 -2.403 -7.264 1.00 86.62 166 ALA A C 1
ATOM 1315 O O . ALA A 1 166 ? 16.063 -1.613 -7.556 1.00 86.62 166 ALA A O 1
ATOM 1316 N N . THR A 1 167 ? 17.945 -2.096 -6.422 1.00 84.19 167 THR A N 1
ATOM 1317 C CA . THR A 1 167 ? 18.021 -0.819 -5.696 1.00 84.19 167 THR A CA 1
ATOM 1318 C C . THR A 1 167 ? 18.143 0.385 -6.628 1.00 84.19 167 THR A C 1
ATOM 1320 O O . THR A 1 167 ? 17.492 1.395 -6.376 1.00 84.19 167 THR A O 1
ATOM 1323 N N . THR A 1 168 ? 18.903 0.279 -7.724 1.00 85.06 168 THR A N 1
ATOM 1324 C CA . THR A 1 168 ? 19.004 1.345 -8.735 1.00 85.06 168 THR A CA 1
ATOM 1325 C C . THR A 1 168 ? 17.724 1.460 -9.562 1.00 85.06 168 THR A C 1
ATOM 1327 O O . THR A 1 168 ? 17.304 2.566 -9.895 1.00 85.06 168 THR A O 1
ATOM 1330 N N . ALA A 1 169 ? 17.044 0.345 -9.839 1.00 88.38 169 ALA A N 1
ATOM 1331 C CA . ALA A 1 169 ? 15.764 0.336 -10.544 1.00 88.38 169 ALA A CA 1
ATOM 1332 C C . ALA A 1 169 ? 14.586 0.898 -9.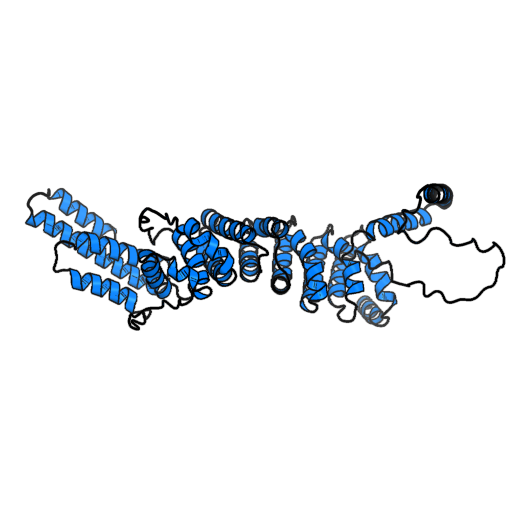719 1.00 88.38 169 ALA A C 1
ATOM 1334 O O . ALA A 1 169 ? 13.627 1.383 -10.323 1.00 88.38 169 ALA A O 1
ATOM 1335 N N . LEU A 1 170 ? 14.637 0.849 -8.375 1.00 87.44 170 LEU A N 1
ATOM 1336 C CA . LEU A 1 170 ? 13.548 1.312 -7.496 1.00 87.44 170 LEU A CA 1
ATOM 1337 C C . LEU A 1 170 ? 13.153 2.766 -7.788 1.00 87.44 170 LEU A C 1
ATOM 1339 O O . LEU A 1 170 ? 11.969 3.035 -7.974 1.00 87.44 170 LEU A O 1
ATOM 1343 N N . ASP A 1 171 ? 14.127 3.679 -7.871 1.00 85.31 171 ASP A N 1
ATOM 1344 C CA . ASP A 1 171 ? 13.878 5.110 -8.107 1.00 85.31 171 ASP A CA 1
ATOM 1345 C C . ASP A 1 171 ? 13.192 5.347 -9.455 1.00 85.31 171 ASP A C 1
ATOM 1347 O O . ASP A 1 171 ? 12.172 6.029 -9.541 1.00 85.31 171 ASP A O 1
ATOM 1351 N N . HIS A 1 172 ? 13.701 4.705 -10.509 1.00 89.06 172 HIS A N 1
ATOM 1352 C CA . HIS A 1 172 ? 13.152 4.844 -11.856 1.00 89.06 172 HIS A CA 1
ATOM 1353 C C . HIS A 1 172 ? 11.740 4.266 -11.983 1.00 89.06 172 HIS A C 1
ATOM 1355 O O . HIS A 1 172 ? 10.905 4.830 -12.684 1.00 89.06 172 HIS A O 1
ATOM 1361 N N . LEU A 1 173 ? 11.452 3.151 -11.308 1.00 91.94 173 LEU A N 1
ATOM 1362 C CA . LEU A 1 173 ? 10.108 2.578 -11.268 1.00 91.94 173 LEU A CA 1
ATOM 1363 C C . LEU A 1 173 ? 9.154 3.418 -10.407 1.00 91.94 173 LEU A C 1
ATOM 1365 O O . LEU A 1 173 ? 7.990 3.560 -10.773 1.00 91.94 173 LEU A O 1
ATOM 1369 N N . ALA A 1 174 ? 9.627 3.996 -9.299 1.00 89.38 174 ALA A N 1
ATOM 1370 C CA . ALA A 1 174 ? 8.837 4.893 -8.458 1.00 89.38 174 ALA A CA 1
ATOM 1371 C C . ALA A 1 174 ? 8.467 6.195 -9.192 1.00 89.38 174 ALA A C 1
ATOM 1373 O O . ALA A 1 174 ? 7.343 6.676 -9.044 1.00 89.38 174 ALA A O 1
ATOM 1374 N N . ASP A 1 175 ? 9.346 6.726 -10.046 1.00 89.12 175 ASP A N 1
ATOM 1375 C CA . ASP A 1 175 ? 9.045 7.893 -10.887 1.00 89.12 175 ASP A CA 1
ATOM 1376 C C . ASP A 1 175 ? 7.845 7.646 -11.822 1.00 89.12 175 ASP A C 1
ATOM 1378 O O . ASP A 1 175 ? 7.012 8.540 -12.020 1.00 89.12 175 ASP A O 1
ATOM 1382 N N . MET A 1 176 ? 7.682 6.412 -12.318 1.00 92.81 176 MET A N 1
ATOM 1383 C CA . MET A 1 176 ? 6.554 6.018 -13.178 1.00 92.81 176 MET A CA 1
ATOM 1384 C C . MET A 1 176 ? 5.193 6.051 -12.465 1.00 92.81 176 MET A C 1
ATOM 1386 O O . MET A 1 176 ? 4.153 5.951 -13.115 1.00 92.81 176 MET A O 1
ATOM 1390 N N . PHE A 1 177 ? 5.150 6.244 -11.143 1.00 91.50 177 PHE A N 1
ATOM 1391 C CA . PHE A 1 177 ? 3.896 6.398 -10.397 1.00 91.50 177 PHE A CA 1
ATOM 1392 C C . PHE A 1 177 ? 3.247 7.758 -10.675 1.00 91.50 177 PHE A C 1
ATOM 1394 O O . PHE A 1 177 ? 2.056 7.931 -10.440 1.00 91.50 177 PHE A O 1
ATOM 1401 N N . ASN A 1 178 ? 4.001 8.729 -11.195 1.00 90.69 178 ASN A N 1
ATOM 1402 C CA . ASN A 1 178 ? 3.456 10.011 -11.638 1.00 90.69 178 ASN A CA 1
ATOM 1403 C C . ASN A 1 178 ? 3.118 10.026 -13.139 1.00 90.69 178 ASN A C 1
ATOM 1405 O O . ASN A 1 178 ? 2.881 11.105 -13.685 1.00 90.69 178 ASN A O 1
ATOM 1409 N N . ASP A 1 179 ? 3.107 8.872 -13.818 1.00 93.38 179 ASP A N 1
ATOM 1410 C CA . ASP A 1 179 ? 2.747 8.816 -15.235 1.00 93.38 179 ASP A CA 1
ATOM 1411 C C . ASP A 1 179 ? 1.316 9.318 -15.464 1.00 93.38 179 ASP A C 1
ATOM 1413 O O . ASP A 1 179 ? 0.409 9.084 -14.660 1.00 93.38 179 ASP A O 1
ATOM 1417 N N . GLU A 1 180 ? 1.094 9.993 -16.585 1.00 91.62 180 GLU A N 1
ATOM 1418 C CA . GLU A 1 180 ? -0.217 10.514 -16.970 1.00 91.62 180 GLU A CA 1
ATOM 1419 C C . GLU A 1 180 ? -1.245 9.396 -17.238 1.00 91.62 180 GLU A C 1
ATOM 1421 O O . GLU A 1 180 ? -2.443 9.585 -17.007 1.00 91.62 180 GLU A O 1
ATOM 1426 N N . ILE A 1 181 ? -0.792 8.203 -17.642 1.00 92.00 181 ILE A N 1
ATOM 1427 C CA . ILE A 1 181 ? -1.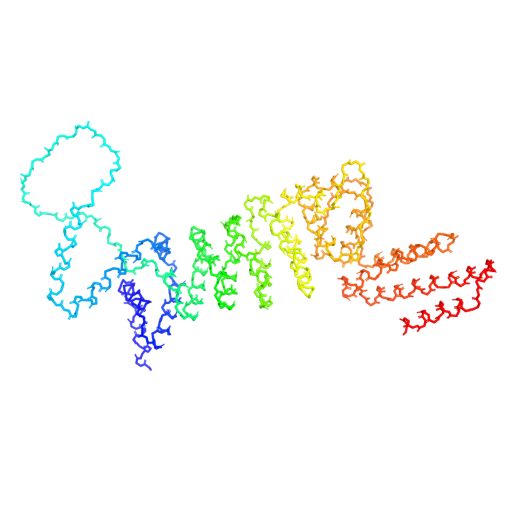647 7.065 -17.989 1.00 92.00 181 ILE A CA 1
ATOM 1428 C C . ILE A 1 181 ? -1.747 6.079 -16.818 1.00 92.00 181 ILE A C 1
ATOM 1430 O O . ILE A 1 181 ? -0.755 5.509 -16.367 1.00 92.00 181 ILE A O 1
ATOM 1434 N N . ALA A 1 182 ? -2.976 5.803 -16.374 1.00 91.50 182 ALA A N 1
ATOM 1435 C CA . ALA A 1 182 ? -3.244 4.949 -15.211 1.00 91.50 182 ALA A CA 1
ATOM 1436 C C . ALA A 1 182 ? -2.723 3.510 -15.349 1.00 91.50 182 ALA A C 1
ATOM 1438 O O . ALA A 1 182 ? -2.235 2.935 -14.382 1.00 91.50 182 ALA A O 1
ATOM 1439 N N . GLU A 1 183 ? -2.789 2.936 -16.549 1.00 93.38 183 GLU A N 1
ATOM 1440 C CA . GLU A 1 183 ? -2.287 1.585 -16.827 1.00 93.38 183 GLU A CA 1
ATOM 1441 C C . GLU A 1 183 ? -0.759 1.490 -16.693 1.00 93.38 183 GLU A C 1
ATOM 1443 O O . GLU A 1 183 ? -0.254 0.480 -16.215 1.00 93.38 183 GLU A O 1
ATOM 1448 N N . VAL A 1 184 ? -0.020 2.548 -17.056 1.00 94.62 184 VAL A N 1
ATOM 1449 C CA . VAL A 1 184 ? 1.439 2.599 -16.858 1.00 94.62 184 VAL A CA 1
ATOM 1450 C C . VAL A 1 184 ? 1.758 2.661 -15.365 1.00 94.62 184 VAL A C 1
ATOM 1452 O O . VAL A 1 184 ? 2.630 1.930 -14.900 1.00 94.62 184 VAL A O 1
ATOM 1455 N N . ARG A 1 185 ? 1.007 3.468 -14.597 1.00 94.31 185 ARG A N 1
ATOM 1456 C CA . ARG A 1 185 ? 1.142 3.528 -13.132 1.00 94.31 185 ARG A CA 1
ATOM 1457 C C . ARG A 1 185 ? 0.868 2.173 -12.477 1.00 94.31 185 ARG A C 1
ATOM 1459 O O . ARG A 1 185 ? 1.631 1.751 -11.615 1.00 94.31 185 ARG A O 1
ATOM 1466 N N . LEU A 1 186 ? -0.194 1.478 -12.892 1.00 95.19 186 LEU A N 1
ATOM 1467 C CA . LEU A 1 186 ? -0.534 0.147 -12.379 1.00 95.19 186 LEU A CA 1
ATOM 1468 C C . LEU A 1 186 ? 0.581 -0.868 -12.659 1.00 95.19 186 LEU A C 1
ATOM 1470 O O . LEU A 1 186 ? 0.998 -1.581 -11.746 1.00 95.19 186 LEU A O 1
ATOM 1474 N N . ASP A 1 187 ? 1.095 -0.898 -13.891 1.00 95.31 187 ASP A N 1
ATOM 1475 C CA . ASP A 1 187 ? 2.208 -1.774 -14.263 1.00 95.31 187 ASP A CA 1
ATOM 1476 C C . ASP A 1 187 ? 3.476 -1.439 -13.461 1.00 95.31 187 ASP A C 1
ATOM 1478 O O . ASP A 1 187 ? 4.194 -2.348 -13.042 1.00 95.31 187 ASP A O 1
ATOM 1482 N N . ALA A 1 188 ? 3.731 -0.156 -13.181 1.00 95.31 188 ALA A N 1
ATOM 1483 C CA . ALA A 1 188 ? 4.858 0.278 -12.356 1.00 95.31 188 ALA A CA 1
ATOM 1484 C C . ALA A 1 188 ? 4.721 -0.194 -10.906 1.00 95.31 188 ALA A C 1
ATOM 1486 O O . ALA A 1 188 ? 5.675 -0.733 -10.343 1.00 95.31 188 ALA A O 1
ATOM 1487 N N . ILE A 1 189 ? 3.527 -0.078 -10.317 1.00 95.31 189 ILE A N 1
ATOM 1488 C CA . ILE A 1 189 ? 3.243 -0.604 -8.977 1.00 95.31 189 ILE A CA 1
ATOM 1489 C C . ILE A 1 189 ? 3.448 -2.124 -8.949 1.00 95.31 189 ILE A C 1
ATOM 1491 O O . ILE A 1 189 ? 4.096 -2.645 -8.037 1.00 95.31 189 ILE A O 1
ATOM 1495 N N . ALA A 1 190 ? 2.941 -2.844 -9.952 1.00 94.75 190 ALA A N 1
ATOM 1496 C CA . ALA A 1 190 ? 3.084 -4.293 -10.047 1.00 94.75 190 ALA A CA 1
ATOM 1497 C C . ALA A 1 190 ? 4.555 -4.725 -10.193 1.00 94.75 190 ALA A C 1
ATOM 1499 O O . ALA A 1 190 ? 4.979 -5.670 -9.527 1.00 94.75 190 ALA A O 1
ATOM 1500 N N . ALA A 1 191 ? 5.338 -4.010 -11.007 1.00 94.38 191 ALA A N 1
ATOM 1501 C CA . ALA A 1 191 ? 6.765 -4.252 -11.201 1.00 94.38 191 ALA A CA 1
ATOM 1502 C C . ALA A 1 191 ? 7.597 -3.929 -9.948 1.00 94.38 191 ALA A C 1
ATOM 1504 O O . ALA A 1 191 ? 8.535 -4.661 -9.638 1.00 94.38 191 ALA A O 1
ATOM 1505 N N . LEU A 1 192 ? 7.243 -2.873 -9.205 1.00 92.81 192 LEU A N 1
ATOM 1506 C CA . LEU A 1 192 ? 7.961 -2.438 -8.003 1.00 92.81 192 LEU A CA 1
ATOM 1507 C C . LEU A 1 192 ? 7.655 -3.308 -6.772 1.00 92.81 192 LEU A C 1
ATOM 1509 O O . LEU A 1 192 ? 8.525 -3.535 -5.934 1.00 92.81 192 LEU A O 1
ATOM 1513 N N . THR A 1 193 ? 6.431 -3.832 -6.662 1.00 93.44 193 THR A N 1
ATOM 1514 C CA . THR A 1 193 ? 5.960 -4.618 -5.505 1.00 93.44 193 THR A CA 1
ATOM 1515 C C . THR A 1 193 ? 6.873 -5.789 -5.094 1.00 93.44 193 THR A C 1
ATOM 1517 O O . THR A 1 193 ? 7.091 -5.953 -3.894 1.00 93.44 193 THR A O 1
ATOM 1520 N N . PRO A 1 194 ? 7.402 -6.639 -5.997 1.00 91.38 194 PRO A N 1
ATOM 1521 C CA . PRO A 1 194 ? 8.333 -7.701 -5.604 1.00 91.38 194 PRO A CA 1
ATOM 1522 C C . PRO A 1 194 ? 9.734 -7.186 -5.246 1.00 91.38 194 PRO A C 1
ATOM 1524 O O . PRO A 1 194 ? 10.464 -7.892 -4.562 1.00 91.38 194 PRO A O 1
ATOM 1527 N N . LEU A 1 195 ? 10.112 -5.983 -5.689 1.00 90.00 195 LEU A N 1
ATOM 1528 C CA . LEU A 1 195 ? 11.450 -5.409 -5.498 1.00 90.00 195 LEU A CA 1
ATOM 1529 C C . LEU A 1 195 ? 11.571 -4.627 -4.191 1.00 90.00 195 LEU A C 1
ATOM 1531 O O . LEU A 1 195 ? 12.665 -4.500 -3.648 1.00 90.00 195 LEU A O 1
ATOM 1535 N N . ILE A 1 196 ? 10.445 -4.128 -3.675 1.00 89.31 196 ILE A N 1
ATOM 1536 C CA . ILE A 1 196 ? 10.400 -3.252 -2.501 1.00 89.31 196 ILE A CA 1
ATOM 1537 C C . ILE A 1 196 ? 10.953 -3.903 -1.229 1.00 89.31 196 ILE A C 1
ATOM 1539 O O . ILE A 1 196 ? 11.323 -3.207 -0.300 1.00 89.31 196 ILE A O 1
ATOM 1543 N N . VAL A 1 197 ? 11.038 -5.236 -1.187 1.00 86.12 197 VAL A N 1
ATOM 1544 C CA . VAL A 1 197 ? 11.615 -5.988 -0.060 1.00 86.12 197 VAL A CA 1
ATOM 1545 C C . VAL A 1 197 ? 13.144 -5.899 0.007 1.00 86.12 197 VAL A C 1
ATOM 1547 O O . VAL A 1 197 ? 13.741 -6.359 0.974 1.00 86.12 197 VAL A O 1
ATOM 1550 N N . HIS A 1 198 ? 13.790 -5.369 -1.035 1.00 82.50 198 HIS A N 1
ATOM 1551 C CA . HIS A 1 198 ? 15.244 -5.216 -1.113 1.00 82.50 198 HIS A CA 1
ATOM 1552 C C . HIS A 1 198 ? 15.721 -3.796 -0.783 1.00 82.50 198 HIS A C 1
ATOM 1554 O O . HIS A 1 198 ? 16.925 -3.546 -0.821 1.00 82.50 198 HIS A O 1
ATOM 1560 N N . GLY A 1 199 ? 14.808 -2.872 -0.482 1.00 82.19 199 GLY A N 1
ATOM 1561 C CA . GLY A 1 199 ? 15.137 -1.488 -0.167 1.00 82.19 199 GLY A CA 1
ATOM 1562 C C . GLY A 1 199 ? 14.182 -0.882 0.852 1.00 82.19 199 GLY A C 1
ATOM 1563 O O . GLY A 1 199 ? 13.112 -1.414 1.130 1.00 82.19 199 GLY A O 1
ATOM 1564 N N . GLU A 1 200 ? 14.581 0.261 1.391 1.00 87.06 200 GLU A N 1
ATOM 1565 C CA . GLU A 1 200 ? 13.752 1.059 2.288 1.00 87.06 200 GLU A CA 1
ATOM 1566 C C . GLU A 1 200 ? 13.157 2.238 1.517 1.00 87.06 200 GLU A C 1
ATOM 1568 O O . GLU A 1 200 ? 13.850 2.895 0.736 1.00 87.06 200 GLU A O 1
ATOM 1573 N N . LEU A 1 201 ? 11.878 2.531 1.753 1.00 88.50 201 LEU A N 1
ATOM 1574 C CA . LEU A 1 201 ? 11.234 3.729 1.232 1.00 88.50 201 LEU A CA 1
ATOM 1575 C C . LEU A 1 201 ? 11.603 4.937 2.090 1.00 88.50 201 LEU A C 1
ATOM 1577 O O . LEU A 1 201 ? 11.252 5.016 3.272 1.00 88.50 201 LEU A O 1
ATOM 1581 N N . GLN A 1 202 ? 12.270 5.896 1.454 1.00 90.00 202 GLN A N 1
ATOM 1582 C CA . GLN A 1 202 ? 12.536 7.213 2.017 1.00 90.00 202 GLN A CA 1
ATOM 1583 C C . GLN A 1 202 ? 11.304 8.111 1.905 1.00 90.00 202 GLN A C 1
ATOM 1585 O O . GLN A 1 202 ? 10.378 7.856 1.128 1.00 90.00 202 GLN A O 1
ATOM 1590 N N . LYS A 1 203 ? 11.301 9.203 2.670 1.00 90.06 203 LYS A N 1
ATOM 1591 C CA . LYS A 1 203 ? 10.169 10.126 2.763 1.00 90.06 203 LYS A CA 1
ATOM 1592 C C . LYS A 1 203 ? 9.756 10.690 1.401 1.00 90.06 203 LYS A C 1
ATOM 1594 O O . LYS A 1 203 ? 8.572 10.685 1.077 1.00 90.06 203 LYS A O 1
ATOM 1599 N N . GLU A 1 204 ? 10.712 11.149 0.600 1.00 86.50 204 GLU A N 1
ATOM 1600 C CA . GLU A 1 204 ? 10.464 11.781 -0.701 1.00 86.50 204 GLU A CA 1
ATOM 1601 C C . GLU A 1 204 ? 9.850 10.794 -1.709 1.00 86.50 204 GLU A C 1
ATOM 1603 O O . GLU A 1 204 ? 8.904 11.127 -2.433 1.00 86.50 204 GLU A O 1
ATOM 1608 N N . GLN A 1 205 ? 10.353 9.555 -1.718 1.00 85.62 205 GLN A N 1
ATOM 1609 C CA . GLN A 1 205 ? 9.812 8.464 -2.532 1.00 85.62 205 GLN A CA 1
ATOM 1610 C C . GLN A 1 205 ? 8.397 8.106 -2.063 1.00 85.62 205 GLN A C 1
ATOM 1612 O O . GLN A 1 205 ? 7.475 8.008 -2.873 1.00 85.62 205 GLN A O 1
ATOM 1617 N N . LEU A 1 206 ? 8.199 7.969 -0.747 1.00 91.62 206 LEU A N 1
ATOM 1618 C CA . LEU A 1 206 ? 6.913 7.612 -0.161 1.00 91.62 206 LEU A CA 1
ATOM 1619 C C . LEU A 1 206 ? 5.840 8.667 -0.461 1.00 91.62 206 LEU A C 1
ATOM 1621 O O . LEU A 1 206 ? 4.738 8.306 -0.859 1.00 91.62 206 LEU A O 1
ATOM 1625 N N . GLU A 1 207 ? 6.138 9.961 -0.337 1.00 90.12 207 GLU A N 1
ATOM 1626 C CA . GLU A 1 207 ? 5.192 11.038 -0.676 1.00 90.12 207 GLU A CA 1
ATOM 1627 C C . GLU A 1 207 ? 4.730 10.976 -2.138 1.00 90.12 207 GLU A C 1
ATOM 1629 O O . GLU A 1 207 ? 3.576 11.286 -2.442 1.00 90.12 207 GLU A O 1
ATOM 1634 N N . THR A 1 208 ? 5.609 10.546 -3.041 1.00 86.44 208 THR A N 1
ATOM 1635 C CA . THR A 1 208 ? 5.270 10.315 -4.447 1.00 86.44 208 THR A CA 1
ATOM 1636 C C . THR A 1 208 ? 4.382 9.087 -4.607 1.00 86.44 208 THR A C 1
ATOM 1638 O O . THR A 1 208 ? 3.304 9.173 -5.197 1.00 86.44 208 THR A O 1
ATOM 1641 N N . VAL A 1 209 ? 4.796 7.970 -4.015 1.00 89.31 209 VAL A N 1
ATOM 1642 C CA . VAL A 1 209 ? 4.094 6.686 -4.056 1.00 89.31 209 VAL A CA 1
ATOM 1643 C C . VAL A 1 209 ? 2.669 6.805 -3.499 1.00 89.31 209 VAL A C 1
ATOM 1645 O O . VAL A 1 209 ? 1.719 6.308 -4.105 1.00 89.31 209 VAL A O 1
ATOM 1648 N N . LEU A 1 210 ? 2.487 7.530 -2.390 1.00 93.44 210 LEU A N 1
ATOM 1649 C CA . LEU A 1 210 ? 1.196 7.705 -1.721 1.00 93.44 210 LEU A CA 1
ATOM 1650 C C . LEU A 1 210 ? 0.156 8.452 -2.570 1.00 93.44 210 LEU A C 1
ATOM 1652 O O . LEU A 1 210 ? -1.037 8.269 -2.334 1.00 93.44 210 LEU A O 1
ATOM 1656 N N . LYS A 1 211 ? 0.552 9.232 -3.587 1.00 89.69 211 LYS A N 1
ATOM 1657 C CA . LYS A 1 211 ? -0.403 9.895 -4.501 1.00 89.69 211 LYS A CA 1
ATOM 1658 C C . LYS A 1 211 ? -1.254 8.890 -5.277 1.00 89.69 211 LYS A C 1
ATOM 1660 O O . LYS A 1 211 ? -2.410 9.172 -5.578 1.00 89.69 211 LYS A O 1
ATOM 1665 N N . CYS A 1 212 ? -0.716 7.701 -5.550 1.00 90.44 212 CYS A N 1
ATOM 1666 C CA . CYS A 1 212 ? -1.444 6.628 -6.226 1.00 90.44 212 CYS A CA 1
ATOM 1667 C C . CYS A 1 212 ? -2.528 5.979 -5.337 1.00 90.44 212 CYS A C 1
ATOM 1669 O O . CYS A 1 212 ? -3.361 5.229 -5.844 1.00 90.44 212 CYS A O 1
ATOM 1671 N N . LEU A 1 213 ? -2.589 6.284 -4.030 1.00 92.44 213 LEU A N 1
ATOM 1672 C CA . LEU A 1 213 ? -3.723 5.868 -3.192 1.00 92.44 213 LEU A CA 1
ATOM 1673 C C . LEU A 1 213 ? -5.007 6.623 -3.557 1.00 92.44 213 LEU A C 1
ATOM 1675 O O . LEU A 1 213 ? -6.098 6.133 -3.282 1.00 92.44 213 LEU A O 1
ATOM 1679 N N . ASP A 1 214 ? -4.879 7.786 -4.193 1.00 90.50 214 ASP A N 1
ATOM 1680 C CA . ASP A 1 214 ? -5.985 8.618 -4.660 1.00 90.50 214 ASP A CA 1
ATOM 1681 C C . ASP A 1 214 ? -6.312 8.405 -6.150 1.00 90.50 214 ASP A C 1
ATOM 1683 O O . ASP A 1 214 ? -7.044 9.200 -6.746 1.00 90.50 214 ASP A O 1
ATOM 1687 N N . ASP A 1 215 ? -5.785 7.339 -6.763 1.00 89.81 215 ASP A N 1
ATOM 1688 C CA . ASP A 1 215 ? -6.022 7.031 -8.173 1.00 89.81 215 ASP A CA 1
ATOM 1689 C C . ASP A 1 215 ? -7.514 6.773 -8.452 1.00 89.81 215 ASP A C 1
ATOM 1691 O O . ASP A 1 215 ? -8.238 6.163 -7.654 1.00 89.81 215 ASP A O 1
ATOM 1695 N N . ALA A 1 216 ? -7.982 7.228 -9.615 1.00 88.00 216 ALA A N 1
ATOM 1696 C CA . ALA A 1 216 ? -9.338 6.972 -10.085 1.00 88.00 216 ALA A CA 1
ATOM 1697 C C . ALA A 1 216 ? -9.584 5.466 -10.285 1.00 88.00 216 ALA A C 1
ATOM 1699 O O . ALA A 1 216 ? -10.684 4.977 -10.013 1.00 88.00 216 ALA A O 1
ATOM 1700 N N . VAL A 1 217 ? -8.555 4.727 -10.712 1.00 89.88 217 VAL A N 1
ATOM 1701 C CA . VAL A 1 217 ? -8.627 3.283 -10.951 1.00 89.88 217 VAL A CA 1
ATOM 1702 C C . VAL A 1 217 ? -8.504 2.516 -9.633 1.00 89.88 217 VAL A C 1
ATOM 1704 O O . VAL A 1 217 ? -7.519 2.644 -8.907 1.00 89.88 217 VAL A O 1
ATOM 1707 N N . VAL A 1 218 ? -9.506 1.684 -9.330 1.00 92.06 218 VAL A N 1
ATOM 1708 C CA . VAL A 1 218 ? -9.562 0.877 -8.094 1.00 92.06 218 VAL A CA 1
ATOM 1709 C C . VAL A 1 218 ? -8.394 -0.107 -8.011 1.00 92.06 218 VAL A C 1
ATOM 1711 O O . VAL A 1 218 ? -7.785 -0.242 -6.948 1.00 92.06 218 VAL A O 1
ATOM 1714 N N . ASP A 1 219 ? -8.046 -0.736 -9.136 1.00 92.69 219 ASP A N 1
ATOM 1715 C CA . ASP A 1 219 ? -6.954 -1.708 -9.222 1.00 92.69 219 ASP A CA 1
ATOM 1716 C C . ASP A 1 219 ? -5.607 -1.076 -8.859 1.00 92.69 219 ASP A C 1
ATOM 1718 O O . ASP A 1 219 ? -4.853 -1.660 -8.085 1.00 92.69 219 ASP A O 1
ATOM 1722 N N . SER A 1 220 ? -5.339 0.155 -9.313 1.00 92.50 220 SER A N 1
ATOM 1723 C CA . SER A 1 220 ? -4.134 0.910 -8.941 1.00 92.50 220 SER A CA 1
ATOM 1724 C C . SER A 1 220 ? -4.079 1.176 -7.439 1.00 92.50 220 SER A C 1
ATOM 1726 O O . SER A 1 220 ? -3.057 0.915 -6.802 1.00 92.50 220 SER A O 1
ATOM 1728 N N . ARG A 1 221 ? -5.197 1.611 -6.836 1.00 94.12 221 ARG A N 1
ATOM 1729 C CA . ARG A 1 221 ? -5.268 1.821 -5.380 1.00 94.12 221 ARG A CA 1
ATOM 1730 C C . ARG A 1 221 ? -5.017 0.522 -4.613 1.00 94.12 221 ARG A C 1
ATOM 1732 O O . ARG A 1 221 ? -4.338 0.525 -3.586 1.00 94.12 221 ARG A O 1
ATOM 1739 N N . GLN A 1 222 ? -5.569 -0.597 -5.083 1.00 94.19 222 GLN A N 1
ATOM 1740 C CA . GLN A 1 222 ? -5.399 -1.902 -4.446 1.00 94.19 222 GLN A CA 1
ATOM 1741 C C . GLN A 1 222 ? -3.977 -2.443 -4.596 1.00 94.19 222 GLN A C 1
ATOM 1743 O O . GLN A 1 222 ? -3.404 -2.887 -3.601 1.00 94.19 222 GLN A O 1
ATOM 1748 N N . ALA A 1 223 ? -3.401 -2.368 -5.793 1.00 94.69 223 ALA A N 1
ATOM 1749 C CA . ALA A 1 223 ? -2.022 -2.758 -6.049 1.00 94.69 223 ALA A CA 1
ATOM 1750 C C . ALA A 1 223 ? -1.060 -1.960 -5.159 1.00 94.69 223 ALA A C 1
ATOM 1752 O O . ALA A 1 223 ? -0.150 -2.527 -4.558 1.00 94.69 223 ALA A O 1
ATOM 1753 N N . LEU A 1 224 ? -1.310 -0.659 -4.977 1.00 95.62 224 LEU A N 1
ATOM 1754 C CA . LEU A 1 224 ? -0.470 0.157 -4.114 1.00 95.62 224 LEU A CA 1
ATOM 1755 C C . LEU A 1 224 ? -0.573 -0.247 -2.639 1.00 95.62 224 LEU A C 1
ATOM 1757 O O . LEU A 1 224 ? 0.438 -0.299 -1.944 1.00 95.62 224 LEU A O 1
ATOM 1761 N N . ARG A 1 225 ? -1.773 -0.570 -2.147 1.00 95.75 225 ARG A N 1
ATOM 1762 C CA . ARG A 1 225 ? -1.942 -1.099 -0.782 1.00 95.75 225 ARG A CA 1
ATOM 1763 C C . ARG A 1 225 ? -1.158 -2.401 -0.582 1.00 95.75 225 ARG A C 1
ATOM 1765 O O . ARG A 1 225 ? -0.529 -2.581 0.457 1.00 95.75 225 ARG A O 1
ATOM 1772 N N . GLN A 1 226 ? -1.126 -3.273 -1.592 1.00 95.31 226 GLN A N 1
ATOM 1773 C CA . GLN A 1 226 ? -0.291 -4.479 -1.565 1.00 95.31 226 GLN A CA 1
ATOM 1774 C C . GLN A 1 226 ? 1.206 -4.146 -1.550 1.00 95.31 226 GLN A C 1
ATOM 1776 O O . GLN A 1 226 ? 1.964 -4.794 -0.832 1.00 95.31 226 GLN A O 1
ATOM 1781 N N . LEU A 1 227 ? 1.645 -3.120 -2.277 1.00 95.31 227 LEU A N 1
ATOM 1782 C CA . LEU A 1 227 ? 3.027 -2.648 -2.210 1.00 95.31 227 LEU A CA 1
ATOM 1783 C C . LEU A 1 227 ? 3.376 -2.135 -0.805 1.00 95.31 227 LEU A C 1
ATOM 1785 O O . LEU A 1 227 ? 4.355 -2.588 -0.215 1.00 95.31 227 LEU A O 1
ATOM 1789 N N . LEU A 1 228 ? 2.548 -1.253 -0.233 1.00 96.00 228 LEU A N 1
ATOM 1790 C CA . LEU A 1 228 ? 2.768 -0.671 1.098 1.00 96.00 228 LEU A CA 1
ATOM 1791 C C . LEU A 1 228 ? 2.816 -1.730 2.207 1.00 96.00 228 LEU A C 1
ATOM 1793 O O . LEU A 1 228 ? 3.595 -1.593 3.144 1.00 96.00 228 LEU A O 1
ATOM 1797 N N . SER A 1 229 ? 2.034 -2.806 2.089 1.00 95.19 229 SER A N 1
ATOM 1798 C CA . SER A 1 229 ? 2.054 -3.927 3.042 1.00 95.19 229 SER A CA 1
ATOM 1799 C C . SER A 1 229 ? 3.401 -4.678 3.098 1.00 95.19 229 SER A C 1
ATOM 1801 O O . SER A 1 229 ? 3.768 -5.277 4.119 1.00 95.19 229 SER A O 1
ATOM 1803 N N . LYS A 1 230 ? 4.178 -4.612 2.009 1.00 94.31 230 LYS A N 1
ATOM 1804 C CA . LYS A 1 230 ? 5.479 -5.280 1.856 1.00 94.31 230 LYS A CA 1
ATOM 1805 C C . LYS A 1 230 ? 6.675 -4.349 2.031 1.00 94.31 230 LYS A C 1
ATOM 1807 O O . LYS A 1 230 ? 7.765 -4.852 2.276 1.00 94.31 230 LYS A O 1
ATOM 1812 N N . ALA A 1 231 ? 6.476 -3.043 1.892 1.00 93.38 231 ALA A N 1
ATOM 1813 C CA . ALA A 1 231 ? 7.537 -2.049 1.968 1.00 93.38 231 ALA A CA 1
ATOM 1814 C C . ALA A 1 231 ? 8.115 -1.916 3.382 1.00 93.38 231 ALA A C 1
ATOM 1816 O O . ALA A 1 231 ? 7.374 -2.015 4.360 1.00 93.38 231 ALA A O 1
ATOM 1817 N N . GLU A 1 232 ? 9.413 -1.633 3.479 1.00 92.94 232 GLU A N 1
ATOM 1818 C CA . GLU A 1 232 ? 10.063 -1.196 4.717 1.00 92.94 232 GLU A CA 1
ATOM 1819 C C . GLU A 1 232 ? 10.226 0.328 4.709 1.00 92.94 232 GLU A C 1
ATOM 1821 O O . GLU A 1 232 ? 10.603 0.920 3.697 1.00 92.94 232 GLU A O 1
ATOM 1826 N N . PHE A 1 233 ? 9.897 0.983 5.822 1.00 94.75 233 PHE A N 1
ATOM 1827 C CA . PHE A 1 233 ? 10.020 2.434 5.973 1.00 94.75 233 PHE A CA 1
ATOM 1828 C C . PHE A 1 233 ? 11.330 2.814 6.656 1.00 94.75 233 PHE A C 1
ATOM 1830 O O . PHE A 1 233 ? 11.685 2.227 7.675 1.00 94.75 233 PHE A O 1
ATOM 1837 N N . ALA A 1 234 ? 11.996 3.848 6.138 1.00 92.81 234 ALA A N 1
ATOM 1838 C CA . ALA A 1 234 ? 13.271 4.311 6.680 1.00 92.81 234 ALA A CA 1
ATOM 1839 C C . ALA A 1 234 ? 13.148 4.903 8.101 1.00 92.81 234 ALA A C 1
ATOM 1841 O O . ALA A 1 234 ? 14.062 4.785 8.918 1.00 92.81 234 ALA A O 1
ATOM 1842 N N . ASP A 1 235 ? 12.027 5.563 8.420 1.00 94.00 235 ASP A N 1
ATOM 1843 C CA . ASP A 1 235 ? 11.847 6.244 9.703 1.00 94.00 235 ASP A CA 1
ATOM 1844 C C . ASP A 1 235 ? 10.390 6.292 10.211 1.00 94.00 235 ASP A C 1
ATOM 1846 O O . ASP A 1 235 ? 9.419 5.915 9.546 1.00 94.00 235 ASP A O 1
ATOM 1850 N N . ALA A 1 236 ? 10.231 6.792 11.441 1.00 94.00 236 ALA A N 1
ATOM 1851 C CA . ALA A 1 236 ? 8.924 6.960 12.072 1.00 94.00 236 ALA A CA 1
ATOM 1852 C C . ALA A 1 236 ? 8.045 8.013 11.367 1.00 94.00 236 ALA A C 1
ATOM 1854 O O . ALA A 1 236 ? 6.819 7.958 11.476 1.00 94.00 236 ALA A O 1
ATOM 1855 N N . GLU A 1 237 ? 8.643 8.966 10.644 1.00 94.94 237 GLU A N 1
ATOM 1856 C CA . GLU A 1 237 ? 7.899 9.973 9.887 1.00 94.94 237 GLU A CA 1
ATOM 1857 C C . GLU A 1 237 ? 7.221 9.354 8.660 1.00 94.94 237 GLU A C 1
ATOM 1859 O O . GLU A 1 237 ? 6.043 9.616 8.418 1.00 94.94 237 GLU A O 1
ATOM 1864 N N . CYS A 1 238 ? 7.905 8.456 7.949 1.00 95.75 238 CYS A N 1
ATOM 1865 C CA . CYS A 1 238 ? 7.327 7.656 6.873 1.00 95.75 238 CYS A CA 1
ATOM 1866 C C . CYS A 1 238 ? 6.119 6.850 7.368 1.00 95.75 238 CYS A C 1
ATOM 1868 O O . CYS A 1 238 ? 5.057 6.855 6.739 1.00 95.75 238 CYS A O 1
ATOM 1870 N N . MET A 1 239 ? 6.228 6.240 8.553 1.00 96.19 239 MET A N 1
ATOM 1871 C CA . MET A 1 239 ? 5.111 5.523 9.173 1.00 96.19 239 MET A CA 1
ATOM 1872 C C . MET A 1 239 ? 3.923 6.448 9.507 1.00 96.19 239 MET A C 1
ATOM 1874 O O . MET A 1 239 ? 2.760 6.096 9.268 1.00 96.19 239 MET A O 1
ATOM 1878 N N . ARG A 1 240 ? 4.187 7.665 10.006 1.00 95.94 240 ARG A N 1
ATOM 1879 C CA . ARG A 1 240 ? 3.159 8.703 10.219 1.00 95.94 240 ARG A CA 1
ATOM 1880 C C . ARG A 1 240 ? 2.484 9.136 8.918 1.00 95.94 240 ARG A C 1
ATOM 1882 O O . ARG A 1 240 ? 1.260 9.258 8.875 1.00 95.94 240 ARG A O 1
ATOM 1889 N N . LEU A 1 241 ? 3.253 9.340 7.851 1.00 96.31 241 LEU A N 1
ATOM 1890 C CA . LEU A 1 241 ? 2.721 9.725 6.543 1.00 96.31 241 LEU A CA 1
ATOM 1891 C C . LEU A 1 241 ? 1.839 8.625 5.951 1.00 96.31 241 LEU A C 1
ATOM 1893 O O . LEU A 1 241 ? 0.711 8.909 5.546 1.00 96.31 241 LEU A O 1
ATOM 1897 N N . CYS A 1 242 ? 2.317 7.379 5.967 1.00 97.00 242 CYS A N 1
ATOM 1898 C CA . CYS A 1 242 ? 1.579 6.227 5.460 1.00 97.00 242 CYS A CA 1
ATOM 1899 C C . CYS A 1 242 ? 0.273 6.002 6.236 1.00 97.00 242 CYS A C 1
ATOM 1901 O O . CYS A 1 242 ? -0.800 5.934 5.636 1.00 97.00 242 CYS A O 1
ATOM 1903 N N . SER A 1 243 ? 0.329 5.965 7.572 1.00 96.25 243 SER A N 1
ATOM 1904 C CA . SER A 1 243 ? -0.873 5.777 8.398 1.00 96.25 243 SER A CA 1
ATOM 1905 C C . SER A 1 243 ? -1.908 6.885 8.181 1.00 96.25 243 SER A C 1
ATOM 1907 O O . SER A 1 243 ? -3.089 6.590 8.001 1.00 96.25 243 SER A O 1
ATOM 1909 N N . ARG A 1 244 ? -1.487 8.155 8.111 1.00 95.88 244 ARG A N 1
ATOM 1910 C CA . ARG A 1 244 ? -2.394 9.273 7.818 1.00 95.88 244 ARG A CA 1
ATOM 1911 C C . ARG A 1 244 ? -2.993 9.181 6.415 1.00 95.88 244 ARG A C 1
ATOM 1913 O O . ARG A 1 244 ? -4.184 9.434 6.257 1.00 95.88 244 ARG A O 1
ATOM 1920 N N . ALA A 1 245 ? -2.202 8.806 5.413 1.00 96.38 245 ALA A N 1
ATOM 1921 C CA . ALA A 1 245 ? -2.689 8.632 4.048 1.00 96.38 245 ALA A CA 1
ATOM 1922 C C . ALA A 1 245 ? -3.732 7.507 3.957 1.00 96.38 245 ALA A C 1
ATOM 1924 O O . ALA A 1 245 ? -4.804 7.722 3.397 1.00 96.38 245 ALA A O 1
ATOM 1925 N N . LEU A 1 246 ? -3.485 6.351 4.582 1.00 96.38 246 LEU A N 1
ATOM 1926 C CA . LEU A 1 246 ? -4.440 5.237 4.628 1.00 96.38 246 LEU A CA 1
ATOM 1927 C C . LEU A 1 246 ? -5.738 5.605 5.368 1.00 96.38 246 LEU A C 1
ATOM 1929 O O . LEU A 1 246 ? -6.825 5.259 4.906 1.00 96.38 246 LEU A O 1
ATOM 1933 N N . LEU A 1 247 ? -5.653 6.355 6.472 1.00 95.00 247 LEU A N 1
ATOM 1934 C CA . LEU A 1 247 ? -6.838 6.865 7.173 1.00 95.00 247 LEU A CA 1
ATOM 1935 C C . LEU A 1 247 ? -7.619 7.877 6.320 1.00 95.00 247 LEU A C 1
ATOM 1937 O O . LEU A 1 247 ? -8.845 7.823 6.274 1.00 95.00 247 LEU A O 1
ATOM 1941 N N . ASN A 1 248 ? -6.937 8.758 5.586 1.00 94.62 248 ASN A N 1
ATOM 1942 C CA . ASN A 1 248 ? -7.593 9.671 4.645 1.00 94.62 248 ASN A CA 1
ATOM 1943 C C . ASN A 1 248 ? -8.276 8.912 3.494 1.00 94.62 248 ASN A C 1
ATOM 1945 O O . ASN A 1 248 ? -9.362 9.297 3.060 1.00 94.62 248 ASN A O 1
ATOM 1949 N N . CYS A 1 249 ? -7.686 7.804 3.035 1.00 93.69 249 CYS A N 1
ATOM 1950 C CA . CYS A 1 249 ? -8.300 6.940 2.028 1.00 93.69 249 CYS A CA 1
ATOM 1951 C C . CYS A 1 249 ? -9.601 6.318 2.523 1.00 93.69 249 CYS A C 1
ATOM 1953 O O . CYS A 1 249 ? -10.532 6.188 1.736 1.00 93.69 249 CYS A O 1
ATOM 1955 N N . LEU A 1 250 ? -9.694 5.975 3.811 1.00 93.38 250 LEU A N 1
ATOM 1956 C CA . LEU A 1 250 ? -10.927 5.444 4.392 1.00 93.38 250 LEU A CA 1
ATOM 1957 C C . LEU A 1 250 ? -12.057 6.478 4.330 1.00 93.38 250 LEU A C 1
ATOM 1959 O O . LEU A 1 250 ? -13.183 6.139 3.980 1.00 93.38 250 LEU A O 1
ATOM 1963 N N . HIS A 1 251 ? -11.738 7.751 4.583 1.00 91.38 251 HIS A N 1
ATOM 1964 C CA . HIS A 1 251 ? -12.694 8.848 4.430 1.00 91.38 251 HIS A CA 1
ATOM 1965 C C . HIS A 1 251 ? -13.132 9.041 2.971 1.00 91.38 251 HIS A C 1
ATOM 1967 O O . HIS A 1 251 ? -14.303 9.288 2.692 1.00 91.38 251 HIS A O 1
ATOM 1973 N N . ARG A 1 252 ? -12.186 8.976 2.028 1.00 92.00 252 ARG A N 1
ATOM 1974 C CA . ARG A 1 252 ? -12.435 9.289 0.613 1.00 92.00 252 ARG A CA 1
ATOM 1975 C C . ARG A 1 252 ? -13.073 8.136 -0.164 1.00 92.00 252 ARG A C 1
ATOM 1977 O O . ARG A 1 252 ? -13.893 8.384 -1.044 1.00 92.00 252 ARG A O 1
ATOM 1984 N N . PHE A 1 253 ? -12.717 6.897 0.166 1.00 92.06 253 PHE A N 1
ATOM 1985 C CA . PHE A 1 253 ? -13.172 5.678 -0.502 1.00 92.06 253 PHE A CA 1
ATOM 1986 C C . PHE A 1 253 ? -13.697 4.644 0.513 1.00 92.06 253 PHE A C 1
ATOM 1988 O O . PHE A 1 253 ? -13.062 3.606 0.716 1.00 92.06 253 PHE A O 1
ATOM 1995 N N . PRO A 1 254 ? -14.882 4.860 1.117 1.00 89.44 254 PRO A N 1
ATOM 1996 C CA . PRO A 1 254 ? -15.453 3.919 2.087 1.00 89.44 254 PRO A CA 1
ATOM 1997 C C . PRO A 1 254 ? -15.669 2.504 1.523 1.00 89.44 254 PRO A C 1
ATOM 1999 O O . PRO A 1 254 ? -15.570 1.518 2.247 1.00 89.44 254 PRO A O 1
ATOM 2002 N N . SER A 1 255 ? -15.899 2.374 0.211 1.00 90.50 255 SER A N 1
ATOM 2003 C CA . SER A 1 255 ? -16.033 1.074 -0.466 1.00 90.50 255 SER A CA 1
ATOM 2004 C C . SER A 1 255 ? -14.761 0.217 -0.403 1.00 90.50 255 SER A C 1
ATOM 2006 O O . SER A 1 255 ? -14.843 -1.007 -0.461 1.00 90.50 255 SER A O 1
ATOM 2008 N N . ASP A 1 256 ? -13.586 0.837 -0.246 1.00 92.31 256 ASP A N 1
ATOM 2009 C CA . ASP A 1 256 ? -12.292 0.149 -0.173 1.00 92.31 256 ASP A CA 1
ATOM 2010 C C . ASP A 1 256 ? -11.944 -0.289 1.270 1.00 92.31 256 ASP A C 1
ATOM 2012 O O . ASP A 1 256 ? -10.843 -0.795 1.505 1.00 92.31 256 ASP A O 1
ATOM 2016 N N . LYS A 1 257 ? -12.860 -0.120 2.241 1.00 92.06 257 LYS A N 1
ATOM 2017 C CA . LYS A 1 257 ? -12.624 -0.309 3.687 1.00 92.06 257 LYS A CA 1
ATOM 2018 C C . LYS A 1 257 ? -11.847 -1.580 4.033 1.00 92.06 257 LYS A C 1
ATOM 2020 O O . LYS A 1 257 ? -10.827 -1.507 4.715 1.00 92.06 257 LYS A O 1
ATOM 2025 N N . ASN A 1 258 ? -12.287 -2.733 3.534 1.00 92.06 258 ASN A N 1
ATOM 2026 C CA . ASN A 1 258 ? -11.668 -4.021 3.868 1.00 92.06 258 ASN A CA 1
ATOM 2027 C C . ASN A 1 258 ? -10.209 -4.107 3.384 1.00 92.06 258 ASN A C 1
ATOM 2029 O O . ASN A 1 258 ? -9.343 -4.604 4.102 1.00 92.06 258 ASN A O 1
ATOM 2033 N N . HIS A 1 259 ? -9.909 -3.557 2.203 1.00 93.94 259 HIS A N 1
ATOM 2034 C CA . HIS A 1 259 ? -8.545 -3.511 1.670 1.00 93.94 259 HIS A CA 1
ATOM 2035 C C . HIS A 1 259 ? -7.651 -2.560 2.472 1.00 93.94 259 HIS A C 1
ATOM 2037 O O . HIS A 1 259 ? -6.474 -2.848 2.685 1.00 93.94 259 HIS A O 1
ATOM 2043 N N . ILE A 1 260 ? -8.203 -1.437 2.939 1.00 95.88 260 ILE A N 1
ATOM 2044 C CA . ILE A 1 260 ? -7.484 -0.481 3.791 1.00 95.88 260 ILE A CA 1
ATOM 2045 C C . ILE A 1 260 ? -7.168 -1.118 5.148 1.00 95.88 260 ILE A C 1
ATOM 2047 O O . ILE A 1 260 ? -6.039 -1.008 5.620 1.00 95.88 260 ILE A O 1
ATOM 2051 N N . TYR A 1 261 ? -8.120 -1.836 5.747 1.00 96.19 261 TYR A N 1
ATOM 2052 C CA . TYR A 1 261 ? -7.902 -2.570 6.994 1.00 96.19 261 TYR A CA 1
ATOM 2053 C C . TYR A 1 261 ? -6.842 -3.660 6.863 1.00 96.19 261 TYR A C 1
ATOM 2055 O O . TYR A 1 261 ? -5.965 -3.745 7.720 1.00 96.19 261 TYR A O 1
ATOM 2063 N N . SER A 1 262 ? -6.870 -4.443 5.782 1.00 96.25 262 SER A N 1
ATOM 2064 C CA . SER A 1 262 ? -5.827 -5.440 5.511 1.00 96.25 262 SER A CA 1
ATOM 2065 C C . SER A 1 262 ? -4.451 -4.781 5.391 1.00 96.25 262 SER A C 1
ATOM 2067 O O . SER A 1 262 ? -3.491 -5.224 6.015 1.00 96.25 262 SER A O 1
ATOM 2069 N N . CYS A 1 263 ? -4.362 -3.663 4.664 1.00 97.06 263 CYS A N 1
ATOM 2070 C CA . CYS A 1 263 ? -3.114 -2.917 4.524 1.00 97.06 263 CYS A CA 1
ATOM 2071 C C . CYS A 1 263 ? -2.609 -2.377 5.870 1.00 97.06 263 CYS A C 1
ATOM 2073 O O . CYS A 1 263 ? -1.429 -2.513 6.177 1.00 97.06 263 CYS A O 1
ATOM 2075 N N . LEU A 1 264 ? -3.483 -1.781 6.690 1.00 97.38 264 LEU A N 1
ATOM 2076 C CA . LEU A 1 264 ? -3.122 -1.278 8.021 1.00 97.38 264 LEU A CA 1
ATOM 2077 C C . LEU A 1 264 ? -2.674 -2.403 8.957 1.00 97.38 264 LEU A C 1
ATOM 2079 O O . LEU A 1 264 ? -1.746 -2.203 9.736 1.00 97.38 264 LEU A O 1
ATOM 2083 N N . SER A 1 265 ? -3.301 -3.577 8.867 1.00 96.62 265 SER A N 1
ATOM 2084 C CA . SER A 1 265 ? -2.892 -4.765 9.617 1.00 96.62 265 SER A CA 1
ATOM 2085 C C . SER A 1 265 ? -1.443 -5.149 9.304 1.00 96.62 265 SER A C 1
ATOM 2087 O O . SER A 1 265 ? -0.603 -5.199 10.205 1.00 96.62 265 SER A O 1
ATOM 2089 N N . GLU A 1 266 ? -1.120 -5.322 8.021 1.00 96.88 266 GLU A N 1
ATOM 2090 C CA . GLU A 1 266 ? 0.214 -5.739 7.578 1.00 96.88 266 GLU A CA 1
ATOM 2091 C C . GLU A 1 266 ? 1.282 -4.665 7.835 1.00 96.88 266 GLU A C 1
ATOM 2093 O O . GLU A 1 266 ? 2.364 -4.967 8.345 1.00 96.88 266 GLU A O 1
ATOM 2098 N N . VAL A 1 267 ? 0.966 -3.395 7.559 1.00 96.81 267 VAL A N 1
ATOM 2099 C CA . VAL A 1 267 ? 1.873 -2.269 7.826 1.00 96.81 267 VAL A CA 1
ATOM 2100 C C . VAL A 1 267 ? 2.159 -2.144 9.326 1.00 96.81 267 VAL A C 1
ATOM 2102 O O . VAL A 1 267 ? 3.312 -1.929 9.705 1.00 96.81 267 VAL A O 1
ATOM 2105 N N . GLY A 1 268 ? 1.142 -2.304 10.180 1.00 96.56 268 GLY A N 1
ATOM 2106 C CA . GLY A 1 268 ? 1.290 -2.266 11.637 1.00 96.56 268 GLY A CA 1
ATOM 2107 C C . GLY A 1 268 ? 2.149 -3.405 12.171 1.00 96.56 268 GLY A C 1
ATOM 2108 O O . GLY A 1 268 ? 3.045 -3.168 12.980 1.00 96.56 268 GLY A O 1
ATOM 2109 N N . ALA A 1 269 ? 1.927 -4.622 11.666 1.00 95.38 269 ALA A N 1
ATOM 2110 C CA . ALA A 1 269 ? 2.725 -5.793 12.013 1.00 95.38 269 ALA A CA 1
ATOM 2111 C C . ALA A 1 269 ? 4.210 -5.609 11.658 1.00 95.38 269 ALA A C 1
ATOM 2113 O O . ALA A 1 269 ? 5.082 -5.965 12.453 1.00 95.38 269 ALA A O 1
ATOM 2114 N N . ARG A 1 270 ? 4.510 -5.044 10.483 1.00 95.00 270 ARG A N 1
ATOM 2115 C CA . ARG A 1 270 ? 5.887 -4.847 10.008 1.00 95.00 270 ARG A CA 1
ATOM 2116 C C . ARG A 1 270 ? 6.618 -3.730 10.753 1.00 95.00 270 ARG A C 1
ATOM 2118 O O . ARG A 1 270 ? 7.778 -3.889 11.112 1.00 95.00 270 ARG A O 1
ATOM 2125 N N . HIS A 1 271 ? 5.934 -2.624 11.039 1.00 96.31 271 HIS A N 1
ATOM 2126 C CA . HIS A 1 271 ? 6.544 -1.404 11.581 1.00 96.31 271 HIS A CA 1
ATOM 2127 C C . HIS A 1 271 ? 6.234 -1.181 13.066 1.00 96.31 271 HIS A C 1
ATOM 2129 O O . HIS A 1 271 ? 6.034 -0.048 13.514 1.00 96.31 271 HIS A O 1
ATOM 2135 N N . ALA A 1 272 ? 6.202 -2.258 13.853 1.00 95.62 272 ALA A N 1
ATOM 2136 C CA . ALA A 1 272 ? 5.740 -2.218 15.237 1.00 95.62 272 ALA A CA 1
ATOM 2137 C C . ALA A 1 272 ? 6.524 -1.230 16.127 1.00 95.62 272 ALA A C 1
ATOM 2139 O O . ALA A 1 272 ? 5.939 -0.529 16.955 1.00 95.62 272 ALA A O 1
ATOM 2140 N N . VAL A 1 273 ? 7.837 -1.108 15.907 1.00 95.38 273 VAL A N 1
ATOM 2141 C CA . VAL A 1 273 ? 8.704 -0.169 16.640 1.00 95.38 273 VAL A CA 1
ATOM 2142 C C . VAL A 1 273 ? 8.324 1.289 16.356 1.00 95.38 273 VAL A C 1
ATOM 2144 O O . VAL A 1 273 ? 8.257 2.097 17.281 1.00 95.38 273 VAL A O 1
ATOM 2147 N N . PHE A 1 274 ? 8.014 1.639 15.105 1.00 96.06 274 PHE A N 1
ATOM 2148 C CA . PHE A 1 274 ? 7.574 2.995 14.761 1.00 96.06 274 PHE A CA 1
ATOM 2149 C C . PHE A 1 274 ? 6.175 3.282 15.308 1.00 96.06 274 PHE A C 1
ATOM 2151 O O . PHE A 1 274 ? 5.952 4.343 15.900 1.00 96.06 274 PHE A O 1
ATOM 2158 N N . VAL A 1 275 ? 5.261 2.311 15.207 1.00 96.62 275 VAL A N 1
ATOM 2159 C CA . VAL A 1 275 ? 3.896 2.425 15.744 1.00 96.62 275 VAL A CA 1
ATOM 2160 C C . VAL A 1 275 ? 3.905 2.644 17.255 1.00 96.62 275 VAL A C 1
ATOM 2162 O O . VAL A 1 275 ? 3.099 3.436 17.740 1.00 96.62 275 VAL A O 1
ATOM 2165 N N . HIS A 1 276 ? 4.841 2.039 18.000 1.00 94.75 276 HIS A N 1
ATOM 2166 C CA . HIS A 1 276 ? 4.981 2.240 19.448 1.00 94.75 276 HIS A CA 1
ATOM 2167 C C . HIS A 1 276 ? 5.028 3.726 19.841 1.00 94.75 276 HIS A C 1
ATOM 2169 O O . HIS A 1 276 ? 4.344 4.143 20.776 1.00 94.75 276 HIS A O 1
ATOM 2175 N N . SER A 1 277 ? 5.771 4.542 19.086 1.00 93.62 277 SER A N 1
ATOM 2176 C CA . SER A 1 277 ? 5.884 5.985 19.345 1.00 93.62 277 SER A CA 1
ATOM 2177 C C . SER A 1 277 ? 4.580 6.762 19.107 1.00 93.62 277 SER A C 1
ATOM 2179 O O . SER A 1 277 ? 4.397 7.847 19.655 1.00 93.62 277 SER A O 1
ATOM 2181 N N . MET A 1 278 ? 3.656 6.190 18.333 1.00 94.06 278 MET A N 1
ATOM 2182 C CA . MET A 1 278 ? 2.400 6.809 17.910 1.00 94.06 278 MET A CA 1
ATOM 2183 C C . MET A 1 278 ? 1.175 6.301 18.679 1.00 94.06 278 MET A C 1
ATOM 2185 O O . MET A 1 278 ? 0.097 6.868 18.530 1.00 94.06 278 MET A O 1
ATOM 2189 N N . VAL A 1 279 ? 1.298 5.258 19.511 1.00 93.50 279 VAL A N 1
ATOM 2190 C CA . VAL A 1 279 ? 0.154 4.604 20.188 1.00 93.50 279 VAL A CA 1
ATOM 2191 C C . VAL A 1 279 ? -0.726 5.608 20.931 1.00 93.50 279 VAL A C 1
ATOM 2193 O O . VAL A 1 279 ? -1.950 5.571 20.815 1.00 93.50 279 VAL A O 1
ATOM 2196 N N . ARG A 1 280 ? -0.107 6.534 21.671 1.00 90.69 280 ARG A N 1
ATOM 2197 C CA . ARG A 1 280 ? -0.842 7.544 22.445 1.00 90.69 280 ARG A CA 1
ATOM 2198 C C . ARG A 1 280 ? -1.598 8.519 21.553 1.00 90.69 280 ARG A C 1
ATOM 2200 O O . ARG A 1 280 ? -2.725 8.865 21.873 1.00 90.69 280 ARG A O 1
ATOM 2207 N N . GLU A 1 281 ? -1.002 8.932 20.440 1.00 91.75 281 GLU A N 1
ATOM 2208 C CA . GLU A 1 281 ? -1.643 9.815 19.464 1.00 91.75 281 GLU A CA 1
ATOM 2209 C C . GLU A 1 281 ? -2.808 9.103 18.762 1.00 91.75 281 GLU A C 1
ATOM 2211 O O . GLU A 1 281 ? -3.920 9.624 18.712 1.00 91.75 281 GLU A O 1
ATOM 2216 N N . LEU A 1 282 ? -2.577 7.875 18.287 1.00 91.94 282 LEU A N 1
ATOM 2217 C CA . LEU A 1 282 ? -3.561 7.080 17.552 1.00 91.94 282 LEU A CA 1
ATOM 2218 C C . LEU A 1 282 ? -4.788 6.743 18.408 1.00 91.94 282 LEU A C 1
ATOM 2220 O O . LEU A 1 282 ? -5.919 6.863 17.939 1.00 91.94 282 LEU A O 1
ATOM 2224 N N . LEU A 1 283 ? -4.575 6.352 19.664 1.00 90.62 283 LEU A N 1
ATOM 2225 C CA . LEU A 1 283 ? -5.651 5.990 20.590 1.00 90.62 283 LEU A CA 1
ATOM 2226 C C . LEU A 1 283 ? -6.166 7.182 21.418 1.00 90.62 283 LEU A C 1
ATOM 2228 O O . LEU A 1 283 ? -7.104 7.023 22.197 1.00 90.62 283 LEU A O 1
ATOM 2232 N N . GLY A 1 284 ? -5.582 8.375 21.258 1.00 87.19 284 GLY A N 1
ATOM 2233 C CA . GLY A 1 284 ? -5.951 9.573 22.016 1.00 87.19 284 GLY A CA 1
ATOM 2234 C C . GLY A 1 284 ? -5.678 9.466 23.521 1.00 87.19 284 GLY A C 1
ATOM 2235 O O . GLY A 1 284 ? -6.421 10.039 24.313 1.00 87.19 284 GLY A O 1
ATOM 2236 N N . LEU A 1 285 ? -4.650 8.711 23.929 1.00 85.56 285 LEU A N 1
ATOM 2237 C CA . LEU A 1 285 ? -4.322 8.453 25.334 1.00 85.56 285 LEU A CA 1
ATOM 2238 C C . LEU A 1 285 ? -3.709 9.687 25.999 1.00 85.56 285 LEU A C 1
ATOM 2240 O O . LEU A 1 285 ? -2.641 10.161 25.604 1.00 85.56 285 LEU A O 1
ATOM 2244 N N . HIS A 1 286 ? -4.346 10.159 27.069 1.00 79.75 286 HIS A N 1
ATOM 2245 C CA . HIS A 1 286 ? -3.802 11.196 27.936 1.00 79.75 286 HIS A CA 1
ATOM 2246 C C . HIS A 1 286 ? -3.081 10.581 29.142 1.00 79.75 286 HIS A C 1
ATOM 2248 O O . HIS A 1 286 ? -3.523 9.594 29.712 1.00 79.75 286 HIS A O 1
ATOM 2254 N N . LEU A 1 287 ? -1.964 11.193 29.551 1.00 74.88 287 LEU A N 1
ATOM 2255 C CA . LEU A 1 287 ? -1.145 10.743 30.689 1.00 74.88 287 LEU A CA 1
ATOM 2256 C C . LEU A 1 287 ? -1.829 10.905 32.056 1.00 74.88 287 LEU A C 1
ATOM 2258 O O . LEU A 1 287 ? -1.443 10.240 33.008 1.00 74.88 287 LEU A O 1
ATOM 2262 N N . VAL A 1 288 ? -2.776 11.840 32.158 1.00 73.69 288 VAL A N 1
ATOM 2263 C CA . VAL A 1 288 ? -3.365 12.286 33.435 1.00 73.69 288 VAL A CA 1
ATOM 2264 C C . VAL A 1 288 ? -4.848 11.938 33.539 1.00 73.69 288 VAL A C 1
ATOM 2266 O O . VAL A 1 288 ? -5.359 11.760 34.639 1.00 73.69 288 VAL A O 1
ATOM 2269 N N . TYR A 1 289 ? -5.543 11.853 32.406 1.00 74.44 289 TYR A N 1
ATOM 2270 C CA . TYR A 1 289 ? -6.986 11.657 32.360 1.00 74.44 289 TYR A CA 1
ATOM 2271 C C . TYR A 1 289 ? -7.316 10.306 31.754 1.00 74.44 289 TYR A C 1
ATOM 2273 O O . TYR A 1 289 ? -6.725 9.925 30.741 1.00 74.44 289 TYR A O 1
ATOM 2281 N N . ASP A 1 290 ? -8.320 9.646 32.326 1.00 68.06 290 ASP A N 1
ATOM 2282 C CA . ASP A 1 290 ? -8.911 8.472 31.706 1.00 68.06 290 ASP A CA 1
ATOM 2283 C C . ASP A 1 290 ? -9.491 8.849 30.346 1.00 68.06 290 ASP A C 1
ATOM 2285 O O . ASP A 1 290 ? -10.240 9.821 30.185 1.00 68.06 290 ASP A O 1
ATOM 2289 N N . THR A 1 291 ? -9.113 8.067 29.343 1.00 69.62 291 THR A N 1
ATOM 2290 C CA . THR A 1 291 ? -9.655 8.230 28.003 1.00 69.62 291 THR A CA 1
ATOM 2291 C C . THR A 1 291 ? -11.102 7.785 27.980 1.00 69.62 291 THR A C 1
ATOM 2293 O O . THR A 1 291 ? -11.456 6.722 28.491 1.00 69.62 291 THR A O 1
ATOM 2296 N N . ARG A 1 292 ? -11.960 8.602 27.361 1.00 74.88 292 ARG A N 1
ATOM 2297 C CA . ARG A 1 292 ? -13.329 8.176 27.072 1.00 74.88 292 ARG A CA 1
ATOM 2298 C C . ARG A 1 292 ? -13.271 6.986 26.124 1.00 74.88 292 ARG A C 1
ATOM 2300 O O . ARG A 1 292 ? -12.591 7.047 25.102 1.00 74.88 292 ARG A O 1
ATOM 2307 N N . GLU A 1 293 ? -13.995 5.930 26.475 1.00 80.56 293 GLU A N 1
ATOM 2308 C CA . GLU A 1 293 ? -14.117 4.736 25.647 1.00 80.56 293 GLU A CA 1
ATOM 2309 C C . GLU A 1 293 ? -14.685 5.116 24.271 1.00 80.56 293 GLU A C 1
ATOM 2311 O O . GLU A 1 293 ? -15.784 5.673 24.155 1.00 80.56 293 GLU A O 1
ATOM 2316 N N . GLN A 1 294 ? -13.876 4.886 23.234 1.00 82.81 294 GLN A N 1
ATOM 2317 C CA . GLN A 1 294 ? -14.255 5.125 21.845 1.00 82.81 294 GLN A CA 1
ATOM 2318 C C . GLN A 1 294 ? -15.185 4.011 21.375 1.00 82.81 294 GLN A C 1
ATOM 2320 O O . GLN A 1 294 ? -15.133 2.888 21.870 1.00 82.81 294 GLN A O 1
ATOM 2325 N N . GLN A 1 295 ? -16.065 4.337 20.439 1.00 77.94 295 GLN A N 1
ATOM 2326 C CA . GLN A 1 295 ? -17.142 3.439 20.057 1.00 77.94 295 GLN A CA 1
ATOM 2327 C C . GLN A 1 295 ? -16.706 2.487 18.936 1.00 77.94 295 GLN A C 1
ATOM 2329 O O . GLN A 1 295 ? -16.005 2.891 18.012 1.00 77.94 295 GLN A O 1
ATOM 2334 N N . ILE A 1 296 ? -17.120 1.219 19.017 1.00 79.62 296 ILE A N 1
ATOM 2335 C CA . ILE A 1 296 ? -16.682 0.135 18.111 1.00 79.62 296 ILE A CA 1
ATOM 2336 C C . ILE A 1 296 ? -17.267 0.284 16.688 1.00 79.62 296 ILE A C 1
ATOM 2338 O O . ILE A 1 296 ? -16.736 -0.265 15.728 1.00 79.62 296 ILE A O 1
ATOM 2342 N N . ASP A 1 297 ? -18.347 1.046 16.531 1.00 78.81 297 ASP A N 1
ATOM 2343 C CA . ASP A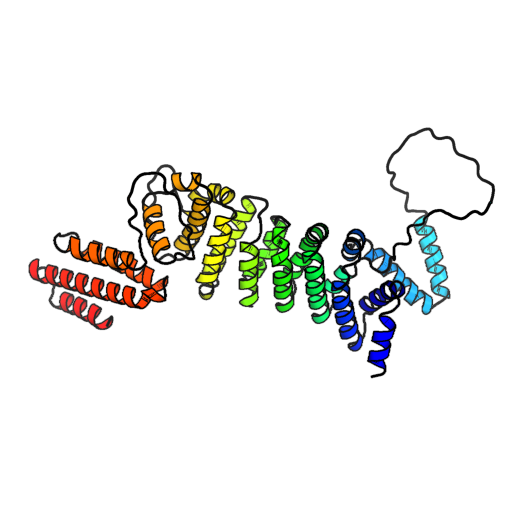 1 297 ? -18.964 1.402 15.247 1.00 78.81 297 ASP A CA 1
ATOM 2344 C C . ASP A 1 297 ? -18.195 2.483 14.471 1.00 78.81 297 ASP A C 1
ATOM 2346 O O . ASP A 1 297 ? -18.463 2.675 13.286 1.00 78.81 297 ASP A O 1
ATOM 2350 N N . ASP A 1 298 ? -17.234 3.175 15.093 1.00 88.50 298 ASP A N 1
ATOM 2351 C CA . ASP A 1 298 ? -16.401 4.155 14.394 1.00 88.50 298 ASP A CA 1
ATOM 2352 C C . ASP A 1 298 ? -15.334 3.460 13.533 1.00 88.50 298 ASP A C 1
ATOM 2354 O O . ASP A 1 298 ? -14.340 2.915 14.023 1.00 88.50 298 ASP A O 1
ATOM 2358 N N . GLU A 1 299 ? -15.514 3.532 12.214 1.00 91.00 299 GLU A N 1
ATOM 2359 C CA . GLU A 1 299 ? -14.621 2.920 11.232 1.00 91.00 299 GLU A CA 1
ATOM 2360 C C . GLU A 1 299 ? -13.173 3.424 11.328 1.00 91.00 299 GLU A C 1
ATOM 2362 O O . GLU A 1 299 ? -12.243 2.649 11.078 1.00 91.00 299 GLU A O 1
ATOM 2367 N N . PHE A 1 300 ? -12.958 4.689 11.712 1.00 92.56 300 PHE A N 1
ATOM 2368 C CA . PHE A 1 300 ? -11.621 5.267 11.868 1.00 92.56 300 PHE A CA 1
ATOM 2369 C C . PHE A 1 300 ? -10.953 4.793 13.148 1.00 92.56 300 PHE A C 1
ATOM 2371 O O . PHE A 1 300 ? -9.746 4.537 13.152 1.00 92.56 300 PHE A O 1
ATOM 2378 N N . TYR A 1 301 ? -11.718 4.671 14.234 1.00 93.06 301 TYR A N 1
ATOM 2379 C CA . TYR A 1 301 ? -11.205 4.088 15.465 1.00 93.06 301 TYR A CA 1
ATOM 2380 C C . TYR A 1 301 ? -10.755 2.648 15.226 1.00 93.06 301 TYR A C 1
ATOM 2382 O O . TYR A 1 301 ? -9.623 2.300 15.563 1.00 93.06 301 TYR A O 1
ATOM 2390 N N . ILE A 1 302 ? -11.584 1.843 14.556 1.00 93.31 302 ILE A N 1
ATOM 2391 C CA . ILE A 1 302 ? -11.246 0.460 14.207 1.00 93.31 302 ILE A CA 1
ATOM 2392 C C . ILE A 1 302 ? -10.004 0.396 13.312 1.00 93.31 302 ILE A C 1
ATOM 2394 O O . ILE A 1 302 ? -9.124 -0.422 13.567 1.00 93.31 302 ILE A O 1
ATOM 2398 N N . ALA A 1 303 ? -9.859 1.300 12.339 1.00 95.50 303 ALA A N 1
ATOM 2399 C CA . ALA A 1 303 ? -8.659 1.387 11.504 1.00 95.50 303 ALA A CA 1
ATOM 2400 C C . ALA A 1 303 ? -7.376 1.593 12.334 1.00 95.50 303 ALA A C 1
ATOM 2402 O O . ALA A 1 303 ? -6.391 0.867 12.177 1.00 95.50 303 ALA A O 1
ATOM 2403 N N . LYS A 1 304 ? -7.392 2.572 13.251 1.00 95.81 304 LYS A N 1
ATOM 2404 C CA . LYS A 1 304 ? -6.261 2.861 14.151 1.00 95.81 304 LYS A CA 1
ATOM 2405 C C . LYS A 1 304 ? -5.999 1.700 15.104 1.00 95.81 304 LYS A C 1
ATOM 2407 O O . LYS A 1 304 ? -4.848 1.379 15.387 1.00 95.81 304 LYS A O 1
ATOM 2412 N N . LEU A 1 305 ? -7.064 1.064 15.580 1.00 94.62 305 LEU A N 1
ATOM 2413 C CA . LEU A 1 305 ? -6.991 -0.062 16.491 1.00 94.62 305 LEU A CA 1
ATOM 2414 C C . LEU A 1 305 ? -6.357 -1.285 15.810 1.00 94.62 305 LEU A C 1
ATOM 2416 O O . LEU A 1 305 ? -5.442 -1.872 16.375 1.00 94.62 305 LEU A O 1
ATOM 2420 N N . ILE A 1 306 ? -6.747 -1.612 14.574 1.00 96.38 306 ILE A N 1
ATOM 2421 C CA . ILE A 1 306 ? -6.120 -2.672 13.765 1.00 96.38 306 ILE A CA 1
ATOM 2422 C C . ILE A 1 306 ? -4.614 -2.422 13.619 1.00 96.38 306 ILE A C 1
ATOM 2424 O O . ILE A 1 306 ? -3.819 -3.335 13.844 1.00 96.38 306 ILE A O 1
ATOM 2428 N N . LEU A 1 307 ? -4.214 -1.186 13.304 1.00 97.00 307 LEU A N 1
ATOM 2429 C CA . LEU A 1 307 ? -2.804 -0.820 13.165 1.00 97.00 307 LEU A CA 1
ATOM 2430 C C . LEU A 1 307 ? -2.014 -1.063 14.465 1.00 97.00 307 LEU A C 1
ATOM 2432 O O . LEU A 1 307 ? -0.958 -1.696 14.449 1.00 97.00 307 LEU A O 1
ATOM 2436 N N . VAL A 1 308 ? -2.536 -0.585 15.599 1.00 96.56 308 VAL A N 1
ATOM 2437 C CA . VAL A 1 308 ? -1.872 -0.699 16.909 1.00 96.56 308 VAL A CA 1
ATOM 2438 C C . VAL A 1 308 ? -1.838 -2.143 17.413 1.00 96.56 308 VAL A C 1
ATOM 2440 O O . VAL A 1 308 ? -0.825 -2.566 17.964 1.00 96.56 308 VAL A O 1
ATOM 2443 N N . LEU A 1 309 ? -2.909 -2.917 17.228 1.00 94.81 309 LEU A N 1
ATOM 2444 C CA . LEU A 1 309 ? -2.991 -4.292 17.727 1.00 94.81 309 LEU A CA 1
ATOM 2445 C C . LEU A 1 309 ? -2.056 -5.243 16.974 1.00 94.81 309 LEU A C 1
ATOM 2447 O O . LEU A 1 309 ? -1.415 -6.083 17.601 1.00 94.81 309 LEU A O 1
ATOM 2451 N N . ASN A 1 310 ? -1.924 -5.087 15.655 1.00 96.00 310 ASN A N 1
ATOM 2452 C CA . ASN A 1 310 ? -0.956 -5.868 14.881 1.00 96.00 310 ASN A CA 1
ATOM 2453 C C . ASN A 1 310 ? 0.492 -5.446 15.171 1.00 96.00 310 ASN A C 1
ATOM 2455 O O . ASN A 1 310 ? 1.389 -6.283 15.184 1.00 96.00 310 ASN A O 1
ATOM 2459 N N . ALA A 1 311 ? 0.740 -4.175 15.499 1.00 95.88 311 ALA A N 1
ATOM 2460 C CA . ALA A 1 311 ? 2.035 -3.779 16.049 1.00 95.88 311 ALA A CA 1
ATOM 2461 C C . ALA A 1 311 ? 2.291 -4.442 17.417 1.00 95.88 311 ALA A C 1
ATOM 2463 O O . ALA A 1 311 ? 3.378 -4.959 17.674 1.00 95.88 311 ALA A O 1
ATOM 2464 N N . ALA A 1 312 ? 1.278 -4.488 18.285 1.00 93.81 312 ALA A N 1
ATOM 2465 C CA . ALA A 1 312 ? 1.373 -5.086 19.614 1.00 93.81 312 ALA A CA 1
ATOM 2466 C C . ALA A 1 312 ? 1.624 -6.602 19.594 1.00 93.81 312 ALA A C 1
ATOM 2468 O O . ALA A 1 312 ? 2.251 -7.121 20.516 1.00 93.81 312 ALA A O 1
ATOM 2469 N N . SER A 1 313 ? 1.178 -7.320 18.555 1.00 92.19 313 SER A N 1
ATOM 2470 C CA . SER A 1 313 ? 1.471 -8.753 18.422 1.00 92.19 313 SER A CA 1
ATOM 2471 C C . SER A 1 313 ? 2.954 -9.030 18.177 1.00 92.19 313 SER A C 1
ATOM 2473 O O . SER A 1 313 ? 3.443 -10.090 18.562 1.00 92.19 313 SER A O 1
ATOM 2475 N N . ASN A 1 314 ? 3.665 -8.079 17.564 1.00 92.56 314 ASN A N 1
ATOM 2476 C CA . ASN A 1 314 ? 5.074 -8.215 17.197 1.00 92.56 314 ASN A CA 1
ATOM 2477 C C . ASN A 1 314 ? 6.016 -7.427 18.124 1.00 92.56 314 ASN A C 1
ATOM 2479 O O . ASN A 1 314 ? 7.220 -7.680 18.121 1.00 92.56 314 ASN A O 1
ATOM 2483 N N . TYR A 1 315 ? 5.493 -6.498 18.933 1.00 92.44 315 TYR A N 1
ATOM 2484 C CA . TYR A 1 315 ? 6.273 -5.686 19.867 1.00 92.44 315 TYR A CA 1
ATOM 2485 C C . TYR A 1 315 ? 5.568 -5.536 21.226 1.00 92.44 315 TYR A C 1
ATOM 2487 O O . TYR A 1 315 ? 4.701 -4.682 21.427 1.00 92.44 315 TYR A O 1
ATOM 2495 N N . GLU A 1 316 ? 5.993 -6.368 22.182 1.00 88.12 316 GLU A N 1
ATOM 2496 C CA . GLU A 1 316 ? 5.411 -6.514 23.526 1.00 88.12 316 GLU A CA 1
ATOM 2497 C C . GLU A 1 316 ? 5.238 -5.200 24.317 1.00 88.12 316 GLU A C 1
ATOM 2499 O O . GLU A 1 316 ? 4.186 -5.035 24.938 1.00 88.12 316 GLU A O 1
ATOM 2504 N N . PRO A 1 317 ? 6.161 -4.212 24.276 1.00 90.38 317 PRO A N 1
ATOM 2505 C CA . PRO A 1 317 ? 6.001 -2.969 25.036 1.00 90.38 317 PRO A CA 1
ATOM 2506 C C . PRO A 1 317 ? 4.741 -2.163 24.702 1.00 90.38 317 PRO A C 1
ATOM 2508 O O . PRO A 1 317 ? 4.323 -1.333 25.507 1.00 90.38 317 PRO A O 1
ATOM 2511 N N . ILE A 1 318 ? 4.124 -2.378 23.534 1.00 91.19 318 ILE A N 1
ATOM 2512 C CA . ILE A 1 318 ? 2.840 -1.747 23.201 1.00 91.19 318 ILE A CA 1
ATOM 2513 C C . ILE A 1 318 ? 1.724 -2.290 24.089 1.00 91.19 318 ILE A C 1
ATOM 2515 O O . ILE A 1 318 ? 0.882 -1.506 24.513 1.00 91.19 318 ILE A O 1
ATOM 2519 N N . VAL A 1 319 ? 1.727 -3.587 24.413 1.00 88.94 319 VAL A N 1
ATOM 2520 C CA . VAL A 1 319 ? 0.676 -4.236 25.214 1.00 88.94 319 VAL A CA 1
ATOM 2521 C C . VAL A 1 319 ? 0.548 -3.570 26.582 1.00 88.94 319 VAL A C 1
ATOM 2523 O O . VAL A 1 319 ? -0.559 -3.277 27.020 1.00 88.94 319 VAL A O 1
ATOM 2526 N N . SER A 1 320 ? 1.678 -3.226 27.204 1.00 87.25 320 SER A N 1
ATOM 2527 C CA . SER A 1 320 ? 1.734 -2.521 28.491 1.00 87.25 320 SER A CA 1
ATOM 2528 C C . SER A 1 320 ? 1.178 -1.092 28.448 1.00 87.25 320 SER A C 1
ATOM 2530 O O . SER A 1 320 ? 0.917 -0.507 29.496 1.00 87.25 320 SER A O 1
ATOM 2532 N N . LEU A 1 321 ? 1.021 -0.506 27.256 1.00 86.94 321 LEU A N 1
ATOM 2533 C CA . LEU A 1 321 ? 0.427 0.819 27.061 1.00 86.94 321 LEU A CA 1
ATOM 2534 C C . LEU A 1 321 ? -1.081 0.761 26.791 1.00 86.94 321 LEU A C 1
ATOM 2536 O O . LEU A 1 321 ? -1.719 1.814 26.781 1.00 86.94 321 LEU A O 1
ATOM 2540 N N . LEU A 1 322 ? -1.645 -0.424 26.527 1.00 87.06 322 LEU A N 1
ATOM 2541 C CA . LEU A 1 322 ? -3.048 -0.567 26.152 1.00 87.06 322 LEU A CA 1
ATOM 2542 C C . LEU A 1 322 ? -3.951 -0.495 27.394 1.00 87.06 322 LEU A C 1
ATOM 2544 O O . LEU A 1 322 ? -3.798 -1.306 28.307 1.00 87.06 322 LEU A O 1
ATOM 2548 N N . PRO A 1 323 ? -4.929 0.427 27.431 1.00 85.62 323 PRO A N 1
ATOM 2549 C CA . PRO A 1 323 ? -5.950 0.434 28.473 1.00 85.62 323 PRO A CA 1
ATOM 2550 C C . PRO A 1 323 ? -6.858 -0.802 28.409 1.00 85.62 323 PRO A C 1
ATOM 2552 O O . PRO A 1 323 ? -7.055 -1.399 27.349 1.00 85.62 323 PRO A O 1
ATOM 2555 N N . GLU A 1 324 ? -7.521 -1.116 29.523 1.00 79.75 324 GLU A N 1
ATOM 2556 C CA . GLU A 1 324 ? -8.439 -2.262 29.623 1.00 79.75 324 GLU A CA 1
ATOM 2557 C C . GLU A 1 324 ? -9.588 -2.209 28.596 1.00 79.75 324 GLU A C 1
ATOM 2559 O O . GLU A 1 324 ? -9.982 -3.239 28.050 1.00 79.75 324 GLU A O 1
ATOM 2564 N N . CYS A 1 325 ? -10.112 -1.019 28.270 1.00 83.38 325 CYS A N 1
ATOM 2565 C CA . CYS A 1 325 ? -11.134 -0.866 27.224 1.00 83.38 325 CYS A CA 1
ATOM 2566 C C . CYS A 1 325 ? -10.620 -1.303 25.841 1.00 83.38 325 CYS A C 1
ATOM 2568 O O . CYS A 1 325 ? -11.312 -2.002 25.104 1.00 83.38 325 CYS A O 1
ATOM 2570 N N . VAL A 1 326 ? -9.360 -1.002 25.522 1.00 87.06 326 VAL A N 1
ATOM 2571 C CA . VAL A 1 326 ? -8.725 -1.415 24.266 1.00 87.06 326 VAL A CA 1
ATOM 2572 C C . VAL A 1 326 ? -8.518 -2.930 24.229 1.00 87.06 326 VAL A C 1
ATOM 2574 O O . VAL A 1 326 ? -8.726 -3.548 23.186 1.00 87.06 326 VAL A O 1
ATOM 2577 N N . LEU A 1 327 ? -8.191 -3.557 25.364 1.00 84.69 327 LEU A N 1
ATOM 2578 C CA . LEU A 1 327 ? -8.094 -5.018 25.467 1.00 84.69 327 LEU A CA 1
ATOM 2579 C C . LEU A 1 327 ? -9.455 -5.710 25.278 1.00 84.69 327 LEU A C 1
ATOM 2581 O O . LEU A 1 327 ? -9.523 -6.768 24.646 1.00 84.69 327 LEU A O 1
ATOM 2585 N N . LYS A 1 328 ? -10.554 -5.110 25.757 1.00 83.00 328 LYS A N 1
ATOM 2586 C CA . LYS A 1 328 ? -11.919 -5.584 25.461 1.00 83.00 328 LYS A CA 1
ATOM 2587 C C . LYS A 1 328 ? -12.226 -5.495 23.965 1.00 83.00 328 LYS A C 1
ATOM 2589 O O . LYS A 1 328 ? -12.669 -6.484 23.381 1.00 83.00 328 LYS A O 1
ATOM 2594 N N . HIS A 1 329 ? -11.927 -4.359 23.333 1.00 87.12 329 HIS A N 1
ATOM 2595 C CA . HIS A 1 329 ? -12.127 -4.171 21.892 1.00 87.12 329 HIS A CA 1
ATOM 2596 C C . HIS A 1 329 ? -11.261 -5.116 21.051 1.00 87.12 329 HIS A C 1
ATOM 2598 O O . HIS A 1 329 ? -11.732 -5.649 20.050 1.00 87.12 329 HIS A O 1
ATOM 2604 N N . TYR A 1 330 ? -10.030 -5.402 21.484 1.00 85.50 330 TYR A N 1
ATOM 2605 C CA . TYR A 1 330 ? -9.177 -6.420 20.872 1.00 85.50 330 TYR A CA 1
ATOM 2606 C C . TYR A 1 330 ? -9.844 -7.798 20.876 1.00 85.50 330 TYR A C 1
ATOM 2608 O O . TYR A 1 330 ? -9.896 -8.449 19.836 1.00 85.50 330 TYR A O 1
ATOM 2616 N N . ARG A 1 331 ? -10.391 -8.242 22.017 1.00 80.44 331 ARG A N 1
ATOM 2617 C CA . ARG A 1 331 ? -11.077 -9.545 22.112 1.00 80.44 331 ARG A CA 1
ATOM 2618 C C . ARG A 1 331 ? -12.271 -9.621 21.163 1.00 80.44 331 ARG A C 1
ATOM 2620 O O . ARG A 1 331 ? -12.441 -10.633 20.486 1.00 80.44 331 ARG A O 1
ATOM 2627 N N . PHE A 1 332 ? -13.056 -8.547 21.084 1.00 81.88 332 PHE A N 1
ATOM 2628 C CA . PHE A 1 332 ? -14.166 -8.430 20.142 1.00 81.88 332 PHE A CA 1
ATOM 2629 C C . PHE A 1 332 ? -13.689 -8.524 18.685 1.00 81.88 332 PHE A C 1
ATOM 2631 O O . PHE A 1 332 ? -14.143 -9.396 17.946 1.00 81.88 332 PHE A O 1
ATOM 2638 N N . LEU A 1 333 ? -12.729 -7.681 18.287 1.00 83.75 333 LEU A N 1
ATOM 2639 C CA . LEU A 1 333 ? -12.201 -7.641 16.921 1.00 83.75 333 LEU A CA 1
ATOM 2640 C C . LEU A 1 333 ? -11.550 -8.958 16.513 1.00 83.75 333 LEU A C 1
ATOM 2642 O O . LEU A 1 333 ? -11.777 -9.434 15.409 1.00 83.75 333 LEU A O 1
ATOM 2646 N N . ARG A 1 334 ? -10.786 -9.586 17.409 1.00 83.25 334 ARG A N 1
ATOM 2647 C CA . ARG A 1 334 ? -10.134 -10.872 17.154 1.00 83.25 334 ARG A CA 1
ATOM 2648 C C . ARG A 1 334 ? -11.147 -11.981 16.878 1.00 83.25 334 ARG A C 1
ATOM 2650 O O . ARG A 1 334 ? -10.871 -12.878 16.086 1.00 83.25 334 ARG A O 1
ATOM 2657 N N . ALA A 1 335 ? -12.300 -11.932 17.536 1.00 74.75 335 ALA A N 1
ATOM 2658 C CA . ALA A 1 335 ? -13.345 -12.921 17.349 1.00 74.75 335 ALA A CA 1
ATOM 2659 C C . ALA A 1 335 ? -14.237 -12.616 16.130 1.00 74.75 335 ALA A C 1
ATOM 2661 O O . ALA A 1 335 ? -14.679 -13.545 15.450 1.00 74.75 335 ALA A O 1
ATOM 2662 N N . ALA A 1 336 ? -14.465 -11.334 15.826 1.00 78.19 336 ALA A N 1
ATOM 2663 C CA . ALA A 1 336 ? -15.231 -10.893 14.664 1.00 78.19 336 ALA A CA 1
ATOM 2664 C C . ALA A 1 336 ? -14.443 -11.007 13.345 1.00 78.19 336 ALA A C 1
ATOM 2666 O O . ALA A 1 336 ? -14.998 -11.492 12.368 1.00 78.19 336 ALA A O 1
ATOM 2667 N N . ALA A 1 337 ? -13.171 -10.612 13.313 1.00 81.19 337 ALA A N 1
ATOM 2668 C CA . ALA A 1 337 ? -12.329 -10.553 12.115 1.00 81.19 337 ALA A CA 1
ATOM 2669 C C . ALA A 1 337 ? -10.902 -11.062 12.421 1.00 81.19 337 ALA A C 1
ATOM 2671 O O . ALA A 1 337 ? -9.948 -10.279 12.521 1.00 81.19 337 ALA A O 1
ATOM 2672 N N . PRO A 1 338 ? -10.721 -12.382 12.622 1.00 84.25 338 PRO A N 1
ATOM 2673 C CA . PRO A 1 338 ? -9.422 -12.961 12.959 1.00 84.25 338 PRO A CA 1
ATOM 2674 C C . PRO A 1 338 ? -8.364 -12.790 11.855 1.00 84.25 338 PRO A C 1
ATOM 2676 O O . PRO A 1 338 ? -7.169 -12.876 12.124 1.00 84.25 338 PRO A O 1
ATOM 2679 N N . GLU A 1 339 ? -8.766 -12.569 10.613 1.00 87.56 339 GLU A N 1
ATOM 2680 C CA . GLU A 1 339 ? -7.864 -12.277 9.499 1.00 87.56 339 GLU A CA 1
ATOM 2681 C C . GLU A 1 339 ? -7.227 -10.882 9.585 1.00 87.56 339 GLU A C 1
ATOM 2683 O O . GLU A 1 339 ? -6.136 -10.684 9.058 1.00 87.56 339 GLU A O 1
ATOM 2688 N N . LEU A 1 340 ? -7.861 -9.931 10.280 1.00 89.81 340 LEU A N 1
ATOM 2689 C CA . LEU A 1 340 ? -7.378 -8.551 10.375 1.00 89.81 340 LEU A CA 1
ATOM 2690 C C . LEU A 1 340 ? -6.482 -8.292 11.585 1.00 89.81 340 LEU A C 1
ATOM 2692 O O . LEU A 1 340 ? -5.739 -7.318 11.570 1.00 89.81 340 LEU A O 1
ATOM 2696 N N . VAL A 1 341 ? -6.556 -9.105 12.640 1.00 90.50 341 VAL A N 1
ATOM 2697 C CA . VAL A 1 341 ? -5.820 -8.859 13.890 1.00 90.50 341 VAL A CA 1
ATOM 2698 C C . VAL A 1 341 ? -5.133 -10.129 14.375 1.00 90.50 341 VAL A C 1
ATOM 2700 O O . VAL A 1 341 ? -5.795 -11.117 14.707 1.00 90.50 341 VAL A O 1
ATOM 2703 N N . ALA A 1 342 ? -3.804 -10.086 14.462 1.00 88.75 342 ALA A N 1
ATOM 2704 C CA . ALA A 1 342 ? -2.970 -11.164 14.982 1.00 88.75 342 ALA A CA 1
ATOM 2705 C C . ALA A 1 342 ? -3.154 -11.394 16.503 1.00 88.75 342 ALA A C 1
ATOM 2707 O O . ALA A 1 342 ? -3.545 -10.483 17.238 1.00 88.75 342 ALA A O 1
ATOM 2708 N N . PRO A 1 343 ? -2.886 -12.614 17.011 1.00 86.00 343 PRO A N 1
ATOM 2709 C CA . PRO A 1 343 ? -2.983 -12.902 18.438 1.00 86.00 343 PRO A CA 1
ATOM 2710 C C . PRO A 1 343 ? -1.863 -12.215 19.235 1.00 86.00 343 PRO A C 1
ATOM 2712 O O . PRO A 1 343 ? -0.679 -12.420 18.976 1.00 86.00 343 PRO A O 1
ATOM 2715 N N . ILE A 1 344 ? -2.246 -11.451 20.254 1.00 84.75 344 ILE A N 1
ATOM 2716 C CA . ILE A 1 344 ? -1.345 -10.791 21.203 1.00 84.75 344 ILE A CA 1
ATOM 2717 C C . ILE A 1 344 ? -1.141 -11.690 22.428 1.00 84.75 344 ILE A C 1
ATOM 2719 O O . ILE A 1 344 ? -2.105 -12.196 23.009 1.00 84.75 344 ILE A O 1
ATOM 2723 N N . ARG A 1 345 ? 0.116 -11.855 22.855 1.00 72.81 345 ARG A N 1
ATOM 2724 C CA . ARG A 1 345 ? 0.466 -12.534 24.111 1.00 72.81 345 ARG A CA 1
ATOM 2725 C C . ARG A 1 345 ? 0.297 -11.558 25.274 1.00 72.81 345 ARG A C 1
ATOM 2727 O O . ARG A 1 345 ? 1.195 -10.781 25.569 1.00 72.81 345 ARG A O 1
ATOM 2734 N N . ILE A 1 346 ? -0.867 -11.575 25.914 1.00 66.06 346 ILE A N 1
ATOM 2735 C CA . ILE A 1 346 ? -1.127 -10.754 27.100 1.00 66.06 346 ILE A CA 1
ATOM 2736 C C . ILE A 1 346 ? -0.601 -11.523 28.317 1.00 66.06 346 ILE A C 1
ATOM 2738 O O . ILE A 1 346 ? -1.194 -12.511 28.750 1.00 66.06 346 ILE A O 1
ATOM 2742 N N . GLY A 1 347 ? 0.557 -11.110 28.833 1.00 50.50 347 GLY A N 1
ATOM 2743 C CA . GLY A 1 347 ? 1.154 -11.687 30.032 1.00 50.50 347 GLY A CA 1
ATOM 2744 C C . GLY A 1 347 ? 0.379 -11.284 31.281 1.00 50.50 347 GLY A C 1
ATOM 2745 O O . GLY A 1 347 ? 0.631 -10.217 31.819 1.00 50.50 347 GLY A O 1
ATOM 2746 N N . MET A 1 348 ? -0.571 -12.124 31.703 1.00 35.44 348 MET A N 1
ATOM 2747 C CA . MET A 1 348 ? -0.941 -12.467 33.089 1.00 35.44 348 MET A CA 1
ATOM 2748 C C . MET A 1 348 ? -2.327 -13.129 33.100 1.00 35.44 348 MET A C 1
ATOM 2750 O O . MET A 1 348 ? -3.292 -12.554 32.613 1.00 35.44 348 MET A O 1
ATOM 2754 N N . HIS A 1 349 ? -2.379 -14.350 33.652 1.00 37.12 349 HIS A N 1
ATOM 2755 C CA . HIS A 1 349 ? -3.558 -15.119 34.072 1.00 37.12 349 HIS A CA 1
ATOM 2756 C C . HIS A 1 349 ? -4.922 -14.613 33.587 1.00 37.12 349 HIS A C 1
ATOM 2758 O O . HIS A 1 349 ? -5.540 -13.818 34.276 1.00 37.12 349 HIS A O 1
ATOM 2764 N N . PHE A 1 350 ? -5.456 -15.167 32.503 1.00 39.62 350 PHE A N 1
ATOM 2765 C CA . PHE A 1 350 ? -6.879 -15.499 32.440 1.00 39.62 350 PHE A CA 1
ATOM 2766 C C . PHE A 1 350 ? -7.060 -16.599 31.402 1.00 39.62 350 PHE A C 1
ATOM 2768 O O . PHE A 1 350 ? -6.474 -16.539 30.325 1.00 39.62 350 PHE A O 1
ATOM 2775 N N . GLU A 1 351 ? -7.795 -17.626 31.812 1.00 35.19 351 GLU A N 1
ATOM 2776 C CA . GLU A 1 351 ? -8.034 -18.876 31.105 1.00 35.19 351 GLU A CA 1
ATOM 2777 C C . GLU A 1 351 ? -8.264 -18.716 29.604 1.00 35.19 351 GLU A C 1
ATOM 2779 O O . GLU A 1 351 ? -8.853 -17.736 29.142 1.00 35.19 351 GLU A O 1
ATOM 2784 N N . ASP A 1 352 ? -7.870 -19.768 28.891 1.00 33.62 352 ASP A N 1
ATOM 2785 C CA . ASP A 1 352 ? -8.329 -20.170 27.569 1.00 33.62 352 ASP A CA 1
ATOM 2786 C C . ASP A 1 352 ? -9.866 -20.232 27.478 1.00 33.62 352 ASP A C 1
ATOM 2788 O O . ASP A 1 352 ? -10.464 -21.268 27.185 1.00 33.62 352 ASP A O 1
ATOM 2792 N N . ILE A 1 353 ? -10.551 -19.100 27.620 1.00 40.03 353 ILE A N 1
ATOM 2793 C CA . ILE A 1 353 ? -11.786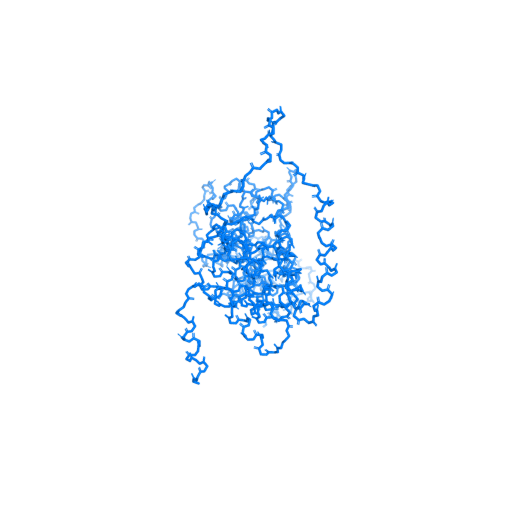 -18.889 26.889 1.00 40.03 353 ILE A CA 1
ATOM 2794 C C . ILE A 1 353 ? -11.311 -18.599 25.476 1.00 40.03 353 ILE A C 1
ATOM 2796 O O . ILE A 1 353 ? -11.182 -17.457 25.047 1.00 40.03 353 ILE A O 1
ATOM 2800 N N . LEU A 1 354 ? -10.975 -19.675 24.767 1.00 36.34 354 LEU A N 1
ATOM 2801 C CA . LEU A 1 354 ? -10.993 -19.728 23.321 1.00 36.34 354 LEU A CA 1
ATOM 2802 C C . LEU A 1 354 ? -12.327 -19.122 22.898 1.00 36.34 354 LEU A C 1
ATOM 2804 O O . LEU A 1 354 ? -13.364 -19.790 22.948 1.00 36.34 354 LEU A O 1
ATOM 2808 N N . TRP A 1 355 ? -12.316 -17.842 22.522 1.00 42.84 355 TRP A N 1
ATOM 2809 C CA . TRP A 1 355 ? -13.469 -17.248 21.881 1.00 42.84 355 TRP A CA 1
ATOM 2810 C C . TRP A 1 355 ? -13.554 -17.856 20.476 1.00 42.84 355 TRP A C 1
ATOM 2812 O O . TRP A 1 355 ? -13.070 -17.298 19.496 1.00 42.84 355 TRP A O 1
ATOM 2822 N N . SER A 1 356 ? -14.080 -19.080 20.394 1.00 45.66 356 SER A N 1
ATOM 2823 C CA . SER A 1 356 ? -14.522 -19.699 19.148 1.00 45.66 356 SER A CA 1
ATOM 2824 C C . SER A 1 356 ? -15.514 -18.748 18.476 1.00 45.66 356 SER A C 1
ATOM 2826 O O . SER A 1 356 ? -16.232 -18.033 19.164 1.00 45.66 356 SER A O 1
ATOM 2828 N N . ARG A 1 357 ? -15.635 -18.760 17.143 1.00 44.22 357 ARG A N 1
ATOM 2829 C CA . ARG A 1 357 ? -16.644 -17.959 16.406 1.00 44.22 357 ARG A CA 1
ATOM 2830 C C . ARG A 1 357 ? -18.064 -18.065 16.998 1.00 44.22 357 ARG A C 1
ATOM 2832 O O . ARG A 1 357 ? -18.869 -17.154 16.848 1.00 44.22 357 ARG A O 1
ATOM 2839 N N . SER A 1 358 ? -18.347 -19.157 17.709 1.00 45.72 358 SER A N 1
ATOM 2840 C CA . SER A 1 358 ? -19.606 -19.410 18.417 1.00 45.72 358 SER A CA 1
ATOM 2841 C C . SER A 1 358 ? -19.754 -18.641 19.739 1.00 45.72 358 SER A C 1
ATOM 2843 O O . SER A 1 358 ? -20.875 -18.370 20.147 1.00 45.72 358 SER A O 1
ATOM 2845 N N . SER A 1 359 ? -18.661 -18.285 20.420 1.00 53.31 359 SER A N 1
ATOM 2846 C CA . SER A 1 359 ? -18.657 -17.744 21.785 1.00 53.31 359 SER A CA 1
ATOM 2847 C C . SER A 1 359 ? -18.981 -16.254 21.871 1.00 53.31 359 SER A C 1
ATOM 2849 O O . SER A 1 359 ? -19.353 -15.809 22.946 1.00 53.31 359 SER A O 1
ATOM 2851 N N . VAL A 1 360 ? -18.838 -15.469 20.794 1.00 54.72 360 VAL A N 1
ATOM 2852 C CA . VAL A 1 360 ? -19.177 -14.033 20.831 1.00 54.72 360 VAL A CA 1
ATOM 2853 C C . VAL A 1 360 ? -20.680 -13.856 20.906 1.00 54.72 360 VAL A C 1
ATOM 2855 O O . VAL A 1 360 ? -21.182 -13.213 21.821 1.00 54.72 360 VAL A O 1
ATOM 2858 N N . LEU A 1 361 ? -21.395 -14.508 19.987 1.00 53.56 361 LEU A N 1
ATOM 2859 C CA . LEU A 1 361 ? -22.851 -14.567 20.007 1.00 53.56 361 LEU A CA 1
ATOM 2860 C C . LEU A 1 361 ? -23.323 -15.220 21.312 1.00 53.56 361 LEU A C 1
ATOM 2862 O O . LEU A 1 361 ? -24.221 -14.690 21.952 1.00 53.56 361 LEU A O 1
ATOM 2866 N N . LEU A 1 362 ? -22.671 -16.299 21.769 1.00 53.53 362 LEU A N 1
ATOM 2867 C CA . LEU A 1 362 ? -22.992 -16.935 23.052 1.00 53.53 362 LEU A CA 1
ATOM 2868 C C . LEU A 1 362 ? -22.728 -16.031 24.257 1.00 53.53 362 LEU A C 1
ATOM 2870 O O . LEU A 1 362 ? -23.512 -16.078 25.187 1.00 53.53 362 LEU A O 1
ATOM 2874 N N . ASN A 1 363 ? -21.689 -15.197 24.264 1.00 56.50 363 ASN A N 1
ATOM 2875 C CA . ASN A 1 363 ? -21.423 -14.261 25.357 1.00 56.50 363 ASN A CA 1
ATOM 2876 C C . ASN A 1 363 ? -22.374 -13.066 25.327 1.00 56.50 363 ASN A C 1
ATOM 2878 O O . ASN A 1 363 ? -22.823 -12.651 26.390 1.00 56.50 363 ASN A O 1
ATOM 2882 N N . ILE A 1 364 ? -22.751 -12.562 24.147 1.00 56.31 364 ILE A N 1
ATOM 2883 C CA . ILE A 1 364 ? -23.827 -11.568 24.022 1.00 56.31 364 ILE A CA 1
ATOM 2884 C C . ILE A 1 364 ? -25.134 -12.175 24.542 1.00 56.31 364 ILE A C 1
ATOM 2886 O O . ILE A 1 364 ? -25.792 -11.573 25.385 1.00 56.31 364 ILE A O 1
ATOM 2890 N N . ILE A 1 365 ? -25.472 -13.402 24.134 1.00 55.72 365 ILE A N 1
ATOM 2891 C CA . ILE A 1 365 ? -26.661 -14.132 24.599 1.00 55.72 365 ILE A CA 1
ATOM 2892 C C . ILE A 1 365 ? -26.586 -14.398 26.108 1.00 55.72 365 ILE A C 1
ATOM 2894 O O . ILE A 1 365 ? -27.538 -14.108 26.816 1.00 55.72 365 ILE A O 1
ATOM 2898 N N . VAL A 1 366 ? -25.473 -14.899 26.642 1.00 55.97 366 VAL A N 1
ATOM 2899 C CA . VAL A 1 366 ? -25.308 -15.214 28.072 1.00 55.97 366 VAL A CA 1
ATOM 2900 C C . VAL A 1 366 ? -25.302 -13.948 28.922 1.00 55.97 366 VAL A C 1
ATOM 2902 O O . VAL A 1 366 ? -25.893 -13.963 29.996 1.00 55.97 366 VAL A O 1
ATOM 2905 N N . SER A 1 367 ? -24.700 -12.851 28.454 1.00 53.06 367 SER A N 1
ATOM 2906 C CA . SER A 1 367 ? -24.798 -11.535 29.098 1.00 53.06 367 SER A CA 1
ATOM 2907 C C . SER A 1 367 ? -26.252 -11.052 29.103 1.00 53.06 367 SER A C 1
ATOM 2909 O O . SER A 1 367 ? -26.784 -10.680 30.145 1.00 53.06 367 SER A O 1
ATOM 2911 N N . THR A 1 368 ? -26.949 -11.194 27.974 1.00 51.94 368 THR A N 1
ATOM 2912 C CA . THR A 1 368 ? -28.376 -10.869 27.850 1.00 51.94 368 THR A CA 1
ATOM 2913 C C . THR A 1 368 ? -29.248 -11.709 28.800 1.00 51.94 368 THR A C 1
ATOM 2915 O O . THR A 1 368 ? -30.123 -11.179 29.480 1.00 51.94 368 THR A O 1
ATOM 2918 N N . TYR A 1 369 ? -28.983 -13.014 28.916 1.00 52.34 369 TYR A N 1
ATOM 2919 C CA . TYR A 1 369 ? -29.743 -13.941 29.763 1.00 52.34 369 TYR A CA 1
ATOM 2920 C C . TYR A 1 369 ? -29.402 -13.837 31.259 1.00 52.34 369 TYR A C 1
ATOM 2922 O O . TYR A 1 369 ? -30.299 -13.976 32.088 1.00 52.34 369 TYR A O 1
ATOM 2930 N N . ARG A 1 370 ? -28.138 -13.599 31.645 1.00 47.03 370 ARG A N 1
ATOM 2931 C CA . ARG A 1 370 ? -27.730 -13.515 33.064 1.00 47.03 370 ARG A CA 1
ATOM 2932 C C . ARG A 1 370 ? -28.262 -12.273 33.772 1.00 47.03 370 ARG A C 1
ATOM 2934 O O . ARG A 1 370 ? -28.417 -12.312 34.990 1.00 47.03 370 ARG A O 1
ATOM 2941 N N . PHE A 1 371 ? -28.520 -11.191 33.042 1.00 49.06 371 PHE A N 1
ATOM 2942 C CA . PHE A 1 371 ? -28.870 -9.899 33.634 1.00 49.06 371 PHE A CA 1
ATOM 2943 C C . PHE A 1 371 ? -30.357 -9.550 33.588 1.00 49.06 371 PHE A C 1
ATOM 2945 O O . PHE A 1 371 ? -30.745 -8.563 34.204 1.00 49.06 371 PHE A O 1
ATOM 2952 N N . HIS A 1 372 ? -31.203 -10.419 33.021 1.00 49.28 372 HIS A N 1
ATOM 2953 C CA . HIS A 1 372 ? -32.670 -10.300 33.033 1.00 49.28 372 HIS A CA 1
ATOM 2954 C C . HIS A 1 372 ? -33.305 -10.170 34.440 1.00 49.28 372 HIS A C 1
ATOM 2956 O O . HIS A 1 372 ? -34.515 -9.993 34.553 1.00 49.28 372 HIS A O 1
ATOM 2962 N N . PHE A 1 373 ? -32.513 -10.273 35.515 1.00 44.66 373 PHE A N 1
ATOM 2963 C CA . PHE A 1 373 ? -32.961 -10.260 36.906 1.00 44.66 373 PHE A CA 1
ATOM 2964 C C . PHE A 1 373 ? -32.680 -8.954 37.674 1.00 44.66 373 PHE A C 1
ATOM 2966 O O . PHE A 1 373 ? -33.030 -8.872 38.852 1.00 44.66 373 PHE A O 1
ATOM 2973 N N . THR A 1 374 ? -32.059 -7.929 37.072 1.00 43.66 374 THR A N 1
ATOM 2974 C CA . THR A 1 374 ? -31.772 -6.660 37.776 1.00 43.66 374 THR A CA 1
ATOM 2975 C C . THR A 1 374 ? -32.120 -5.408 36.964 1.00 43.66 374 THR A C 1
ATOM 2977 O O . THR A 1 374 ? -32.144 -5.396 35.739 1.00 43.66 374 THR A O 1
ATOM 2980 N N . THR A 1 375 ? -32.390 -4.306 37.667 1.00 44.91 375 THR A N 1
ATOM 2981 C CA . THR A 1 375 ? -32.850 -2.994 37.165 1.00 44.91 375 THR A CA 1
ATOM 2982 C C . THR A 1 375 ? -31.877 -2.250 36.226 1.00 44.91 375 THR A C 1
ATOM 2984 O O . THR A 1 375 ? -32.151 -1.113 35.850 1.00 44.91 375 THR A O 1
ATOM 2987 N N . ILE A 1 376 ? -30.763 -2.872 35.817 1.00 49.28 376 ILE A N 1
ATOM 2988 C CA . ILE A 1 376 ? -29.717 -2.324 34.921 1.00 49.28 376 ILE A CA 1
ATOM 2989 C C . ILE A 1 376 ? -29.941 -2.767 33.449 1.00 49.28 376 ILE A C 1
ATOM 2991 O O . ILE A 1 376 ? -29.124 -2.520 32.565 1.00 49.28 376 ILE A O 1
ATOM 2995 N N . SER A 1 377 ? -31.072 -3.405 33.151 1.00 56.34 377 SER A N 1
ATOM 2996 C CA . SER A 1 377 ? -31.273 -4.169 31.913 1.00 56.34 377 SER A CA 1
ATOM 2997 C C . SER A 1 377 ? -31.331 -3.331 30.626 1.00 56.34 377 SER A C 1
ATOM 2999 O O . SER A 1 377 ? -30.671 -3.683 29.651 1.00 56.34 377 SER A O 1
ATOM 3001 N N . VAL A 1 378 ? -32.008 -2.174 30.607 1.00 55.56 378 VAL A N 1
ATOM 3002 C CA . VAL A 1 378 ? -32.168 -1.364 29.373 1.00 55.56 378 VAL A CA 1
ATOM 3003 C C . VAL A 1 378 ? -30.825 -0.885 28.807 1.00 55.56 378 VAL A C 1
ATOM 3005 O O . VAL A 1 378 ? -30.585 -0.978 27.605 1.00 55.56 378 VAL A O 1
ATOM 3008 N N . ILE A 1 379 ? -29.918 -0.417 29.669 1.00 51.72 379 ILE A N 1
ATOM 3009 C CA . ILE A 1 379 ? -28.586 0.055 29.259 1.00 51.72 379 ILE A CA 1
ATOM 3010 C C . ILE A 1 379 ? -27.762 -1.111 28.693 1.00 51.72 379 ILE A C 1
ATOM 3012 O O . ILE A 1 379 ? -27.087 -0.964 27.676 1.00 51.72 379 ILE A O 1
ATOM 3016 N N . LEU A 1 380 ? -27.860 -2.291 29.310 1.00 57.16 380 LEU A N 1
ATOM 3017 C CA . LEU A 1 380 ? -27.146 -3.491 28.879 1.00 57.16 380 LEU A CA 1
ATOM 3018 C C . LEU A 1 380 ? -27.635 -4.007 27.515 1.00 57.16 380 LEU A C 1
ATOM 3020 O O . LEU A 1 380 ? -26.823 -4.434 26.690 1.00 57.16 380 LEU A O 1
ATOM 3024 N N . PHE A 1 381 ? -28.944 -3.922 27.255 1.00 63.25 381 PHE A N 1
ATOM 3025 C CA . PHE A 1 381 ? -29.524 -4.241 25.949 1.00 63.25 381 PHE A CA 1
ATOM 3026 C C . PHE A 1 381 ? -29.040 -3.288 24.857 1.00 63.25 381 PHE A C 1
ATOM 3028 O O . PHE A 1 381 ? -28.788 -3.736 23.743 1.00 63.25 381 PHE A O 1
ATOM 3035 N N . VAL A 1 382 ? -28.853 -2.000 25.165 1.00 61.03 382 VAL A N 1
ATOM 3036 C CA . VAL A 1 382 ? -28.313 -1.014 24.214 1.00 61.03 382 VAL A CA 1
ATOM 3037 C C . VAL A 1 382 ? -26.859 -1.328 23.844 1.00 61.03 382 VAL A C 1
ATOM 3039 O O . VAL A 1 382 ? -26.516 -1.279 22.663 1.00 61.03 382 VAL A O 1
ATOM 3042 N N . PHE A 1 383 ? -26.017 -1.708 24.810 1.00 57.12 383 PHE A N 1
ATOM 3043 C CA . PHE A 1 383 ? -24.638 -2.133 24.526 1.00 57.12 383 PHE A CA 1
ATOM 3044 C C . PHE A 1 383 ? -24.594 -3.428 23.708 1.00 57.12 383 PHE A C 1
ATOM 3046 O O . PHE A 1 383 ? -23.939 -3.483 22.673 1.00 57.12 383 PHE A O 1
ATOM 3053 N N . SER A 1 384 ? -25.378 -4.431 24.108 1.00 63.41 384 SER A N 1
ATOM 3054 C CA . SER A 1 384 ? -25.459 -5.721 23.407 1.00 63.41 384 SER A CA 1
ATOM 3055 C C . SER A 1 384 ? -25.988 -5.573 21.974 1.00 63.41 384 SER A C 1
ATOM 3057 O O . SER A 1 384 ? -25.508 -6.236 21.056 1.00 63.41 384 SER A O 1
ATOM 3059 N N . LEU A 1 385 ? -26.946 -4.663 21.766 1.00 67.31 385 LEU A N 1
ATOM 3060 C CA . LEU A 1 385 ? -27.459 -4.294 20.450 1.00 67.31 385 LEU A CA 1
ATOM 3061 C C . LEU A 1 385 ? -26.369 -3.666 19.576 1.00 67.31 385 LEU A C 1
ATOM 3063 O O . LEU A 1 385 ? -26.257 -3.994 18.394 1.00 67.31 385 LEU A O 1
ATOM 3067 N N . ARG A 1 386 ? -25.580 -2.753 20.148 1.00 66.44 386 ARG A N 1
ATOM 3068 C CA . ARG A 1 386 ? -24.494 -2.073 19.439 1.00 66.44 386 ARG A CA 1
ATOM 3069 C C . ARG A 1 386 ? -23.415 -3.063 19.011 1.00 66.44 386 ARG A C 1
ATOM 3071 O O . ARG A 1 386 ? -23.025 -3.050 17.847 1.00 66.44 386 ARG A O 1
ATOM 3078 N N . ASP A 1 387 ? -23.014 -3.957 19.910 1.00 66.31 387 ASP A N 1
ATOM 3079 C CA . ASP A 1 387 ? -22.028 -5.002 19.630 1.00 66.31 387 ASP A CA 1
ATOM 3080 C C . ASP A 1 387 ? -22.528 -5.963 18.544 1.00 66.31 387 ASP A C 1
ATOM 3082 O O . ASP A 1 387 ? -21.796 -6.282 17.609 1.00 66.31 387 ASP A O 1
ATOM 3086 N N . ALA A 1 388 ? -23.798 -6.378 18.605 1.00 68.00 388 ALA A N 1
ATOM 3087 C CA . ALA A 1 388 ? -24.409 -7.229 17.586 1.00 68.00 388 ALA A CA 1
ATOM 3088 C C . ALA A 1 388 ? -24.471 -6.538 16.210 1.00 68.00 388 ALA A C 1
ATOM 3090 O O . ALA A 1 388 ? -24.120 -7.139 15.192 1.00 68.00 388 ALA A O 1
ATOM 3091 N N . ASN A 1 389 ? -24.842 -5.257 16.166 1.00 72.12 389 ASN A N 1
ATOM 3092 C CA . ASN A 1 389 ? -24.834 -4.480 14.927 1.00 72.12 389 ASN A CA 1
ATOM 3093 C C . ASN A 1 389 ? -23.415 -4.314 14.367 1.00 72.12 389 ASN A C 1
ATOM 3095 O O . ASN A 1 389 ? -23.220 -4.500 13.165 1.00 72.12 389 ASN A O 1
ATOM 3099 N N . ALA A 1 390 ? -22.419 -4.055 15.220 1.00 67.44 390 ALA A N 1
ATOM 3100 C CA . ALA A 1 390 ? -21.019 -3.984 14.814 1.00 67.44 390 ALA A CA 1
ATOM 3101 C C . ALA A 1 390 ? -20.545 -5.321 14.216 1.00 67.44 390 ALA A C 1
ATOM 3103 O O . ALA A 1 390 ? -20.043 -5.338 13.095 1.00 67.44 390 ALA A O 1
ATOM 3104 N N . ILE A 1 391 ? -20.793 -6.461 14.878 1.00 69.88 391 ILE A N 1
ATOM 3105 C CA . ILE A 1 391 ? -20.451 -7.794 14.334 1.00 69.88 391 ILE A CA 1
ATOM 3106 C C . ILE A 1 391 ? -21.091 -7.995 12.962 1.00 69.88 391 ILE A C 1
ATOM 3108 O O . ILE A 1 391 ? -20.442 -8.509 12.054 1.00 69.88 391 ILE A O 1
ATOM 3112 N N . SER A 1 392 ? -22.343 -7.562 12.793 1.00 70.69 392 SER A N 1
ATOM 3113 C CA . SER A 1 392 ? -23.039 -7.708 11.518 1.00 70.69 392 SER A CA 1
ATOM 3114 C C . SER A 1 392 ? -22.442 -6.889 10.376 1.00 70.69 392 SER A C 1
ATOM 3116 O O . SER A 1 392 ? -22.552 -7.296 9.221 1.00 70.69 392 SER A O 1
ATOM 3118 N N . ALA A 1 393 ? -21.805 -5.762 10.695 1.00 69.38 393 ALA A N 1
ATOM 3119 C CA . ALA A 1 393 ? -21.146 -4.903 9.722 1.00 69.38 393 ALA A CA 1
ATOM 3120 C C . ALA A 1 393 ? -19.738 -5.400 9.356 1.00 69.38 393 ALA A C 1
ATOM 3122 O O . ALA A 1 393 ? -19.282 -5.154 8.240 1.00 69.38 393 ALA A O 1
ATOM 3123 N N . PHE A 1 394 ? -19.049 -6.084 10.277 1.00 62.84 394 PHE A N 1
ATOM 3124 C CA . PHE A 1 394 ? -17.667 -6.541 10.083 1.00 62.84 394 PHE A CA 1
ATOM 3125 C C . PHE A 1 394 ? -17.548 -7.987 9.591 1.00 62.84 394 PHE A C 1
ATOM 3127 O O . PHE A 1 394 ? -16.595 -8.305 8.887 1.00 62.84 394 PHE A O 1
ATOM 3134 N N . ASN A 1 395 ? -18.478 -8.871 9.955 1.00 67.94 395 ASN A N 1
ATOM 3135 C CA . ASN A 1 395 ? -18.371 -10.301 9.681 1.00 67.94 395 ASN A CA 1
ATOM 3136 C C . ASN A 1 395 ? -19.558 -10.787 8.842 1.00 67.94 395 ASN A C 1
ATOM 3138 O O . ASN A 1 395 ? -20.621 -11.105 9.370 1.00 67.94 395 ASN A O 1
ATOM 3142 N N . GLU A 1 396 ? -19.351 -10.882 7.528 1.00 73.50 396 GLU A N 1
ATOM 3143 C CA . GLU A 1 396 ? -20.362 -11.326 6.563 1.00 73.50 396 GLU A CA 1
ATOM 3144 C C . GLU A 1 396 ? -20.973 -12.711 6.884 1.00 73.50 396 GLU A C 1
ATOM 3146 O O . GLU A 1 396 ? -22.204 -12.813 6.892 1.00 73.50 396 GLU A O 1
ATOM 3151 N N . PRO A 1 397 ? -20.200 -13.762 7.247 1.00 69.62 397 PRO A N 1
ATOM 3152 C CA . PRO A 1 397 ? -20.792 -15.056 7.592 1.00 69.62 397 PRO A CA 1
ATOM 3153 C C . PRO A 1 397 ? -21.589 -15.064 8.906 1.00 69.62 397 PRO A C 1
ATOM 3155 O O . PRO A 1 397 ? -22.513 -15.865 9.042 1.00 69.62 397 PRO A O 1
ATOM 3158 N N . LEU A 1 398 ? -21.276 -14.194 9.872 1.00 70.56 398 LEU A N 1
ATOM 3159 C CA . LEU A 1 398 ? -22.040 -14.065 11.122 1.00 70.56 398 LEU A CA 1
ATOM 3160 C C . LEU A 1 398 ? -23.118 -12.976 11.059 1.00 70.56 398 LEU A C 1
ATOM 3162 O O . LEU A 1 398 ? -23.888 -12.829 12.010 1.00 70.56 398 LEU A O 1
ATOM 3166 N N . ALA A 1 399 ? -23.219 -12.233 9.956 1.00 73.12 399 ALA A N 1
ATOM 3167 C CA . ALA A 1 399 ? -24.052 -11.041 9.891 1.00 73.12 399 ALA A CA 1
ATOM 3168 C C . ALA A 1 399 ? -25.545 -11.325 10.057 1.00 73.12 399 ALA A C 1
ATOM 3170 O O . ALA A 1 399 ? -26.251 -10.544 10.691 1.00 73.12 399 ALA A O 1
ATOM 3171 N N . SER A 1 400 ? -26.038 -12.449 9.534 1.00 71.06 400 SER A N 1
ATOM 3172 C CA . SER A 1 400 ? -27.436 -12.864 9.702 1.00 71.06 400 SER A CA 1
ATOM 3173 C C . SER A 1 400 ? -27.768 -13.196 11.160 1.00 71.06 400 SER A C 1
ATOM 3175 O O . SER A 1 400 ? -28.775 -12.718 11.681 1.00 71.06 400 SER A O 1
ATOM 3177 N N . ALA A 1 401 ? -26.902 -13.950 11.840 1.00 69.75 401 ALA A N 1
ATOM 3178 C CA . ALA A 1 401 ? -27.070 -14.304 13.247 1.00 69.75 401 ALA A CA 1
ATOM 3179 C C . ALA A 1 401 ? -26.942 -13.077 14.163 1.00 69.75 401 ALA A C 1
ATOM 3181 O O . ALA A 1 401 ? -27.730 -12.909 15.090 1.00 69.75 401 ALA A O 1
ATOM 3182 N N . ALA A 1 402 ? -25.994 -12.188 13.872 1.00 70.38 402 ALA A N 1
ATOM 3183 C CA . ALA A 1 402 ? -25.799 -10.953 14.617 1.00 70.38 402 ALA A CA 1
ATOM 3184 C C . ALA A 1 402 ? -26.985 -9.983 14.447 1.00 70.38 402 ALA A C 1
ATOM 3186 O O . ALA A 1 402 ? -27.482 -9.459 15.441 1.00 70.38 402 ALA A O 1
ATOM 3187 N N . ARG A 1 403 ? -27.526 -9.829 13.225 1.00 75.12 403 ARG A N 1
ATOM 3188 C CA . ARG A 1 403 ? -28.768 -9.069 12.979 1.00 75.12 403 ARG A CA 1
ATOM 3189 C C . ARG A 1 403 ? -29.960 -9.653 13.734 1.00 75.12 403 ARG A C 1
ATOM 3191 O O . ARG A 1 403 ? -30.729 -8.903 14.319 1.00 75.12 403 ARG A O 1
ATOM 3198 N N . PHE A 1 404 ? -30.087 -10.978 13.779 1.00 74.06 404 PHE A N 1
ATOM 3199 C CA . PHE A 1 404 ? -31.147 -11.632 14.546 1.00 74.06 404 PHE A CA 1
ATOM 3200 C C . PHE A 1 404 ? -31.036 -11.356 16.056 1.00 74.06 404 PHE A C 1
ATOM 3202 O O . PHE A 1 404 ? -32.034 -11.034 16.699 1.00 74.06 404 PHE A O 1
ATOM 3209 N N . ILE A 1 405 ? -29.826 -11.416 16.623 1.00 70.56 405 ILE A N 1
ATOM 3210 C CA . ILE A 1 405 ? -29.594 -11.063 18.033 1.00 70.56 405 ILE A CA 1
ATOM 3211 C C . ILE A 1 405 ? -29.880 -9.582 18.286 1.00 70.56 405 ILE A C 1
ATOM 3213 O O . ILE A 1 405 ? -30.513 -9.254 19.285 1.00 70.56 405 ILE A O 1
ATOM 3217 N N . ALA A 1 406 ? -29.483 -8.693 17.374 1.00 70.38 406 ALA A N 1
ATOM 3218 C CA . ALA A 1 406 ? -29.814 -7.276 17.457 1.00 70.38 406 ALA A CA 1
ATOM 3219 C C . ALA A 1 406 ? -31.339 -7.059 17.507 1.00 70.38 406 ALA A C 1
ATOM 3221 O O . ALA A 1 406 ? -31.843 -6.370 18.395 1.00 70.38 406 ALA A O 1
ATOM 3222 N N . SER A 1 407 ? -32.094 -7.718 16.626 1.00 73.00 407 SER A N 1
ATOM 3223 C CA . SER A 1 407 ? -33.559 -7.689 16.638 1.00 73.00 407 SER A CA 1
ATOM 3224 C C . SER A 1 407 ? -34.150 -8.218 17.954 1.00 73.00 407 SER A C 1
ATOM 3226 O O . SER A 1 407 ? -35.077 -7.615 18.493 1.00 73.00 407 SER A O 1
ATOM 3228 N N . LEU A 1 408 ? -33.593 -9.293 18.525 1.00 71.50 408 LEU A N 1
ATOM 3229 C CA . LEU A 1 408 ? -34.012 -9.805 19.836 1.00 71.50 408 LEU A CA 1
ATOM 3230 C C . LEU A 1 408 ? -33.734 -8.808 20.969 1.00 71.50 408 LEU A C 1
ATOM 3232 O O . LEU A 1 408 ? -34.614 -8.569 21.793 1.00 71.50 408 LEU A O 1
ATOM 3236 N N . CYS A 1 409 ? -32.555 -8.180 21.000 1.00 69.38 409 CYS A N 1
ATOM 3237 C CA . CYS A 1 409 ? -32.229 -7.155 21.993 1.00 69.38 409 CYS A CA 1
ATOM 3238 C C . CYS A 1 409 ? -33.162 -5.935 21.890 1.00 69.38 409 CYS A C 1
ATOM 3240 O O . CYS A 1 409 ? -33.546 -5.380 22.921 1.00 69.38 409 CYS A O 1
ATOM 3242 N N . GLN A 1 410 ? -33.569 -5.536 20.676 1.00 72.12 410 GLN A N 1
ATOM 3243 C CA . GLN A 1 410 ? -34.553 -4.463 20.474 1.00 72.12 410 GLN A CA 1
ATOM 3244 C C . GLN A 1 410 ? -35.932 -4.835 21.018 1.00 72.12 410 GLN A C 1
ATOM 3246 O O . GLN A 1 410 ? -36.530 -4.029 21.732 1.00 72.12 410 GLN A O 1
ATOM 3251 N N . ILE A 1 411 ? -36.417 -6.050 20.731 1.00 73.12 411 ILE A N 1
ATOM 3252 C CA . ILE A 1 411 ? -37.689 -6.539 21.282 1.00 73.12 411 ILE A CA 1
ATOM 3253 C C . ILE A 1 411 ? -37.631 -6.545 22.811 1.00 73.12 411 ILE A C 1
ATOM 3255 O O . ILE A 1 411 ? -38.537 -6.018 23.453 1.00 73.12 411 ILE A O 1
ATOM 3259 N N . SER A 1 412 ? -36.572 -7.102 23.404 1.00 71.81 412 SER A N 1
ATOM 3260 C CA . SER A 1 412 ? -36.442 -7.197 24.862 1.00 71.81 412 SER A CA 1
ATOM 3261 C C . SER A 1 412 ? -36.373 -5.820 25.533 1.00 71.81 412 SER A C 1
ATOM 3263 O O . SER A 1 412 ? -37.056 -5.595 26.530 1.00 71.81 412 SER A O 1
ATOM 3265 N N . SER A 1 413 ? -35.633 -4.868 24.953 1.00 71.69 413 SER A N 1
ATOM 3266 C CA . SER A 1 413 ? -35.571 -3.479 25.438 1.00 71.69 413 SER A CA 1
ATOM 3267 C C . SER A 1 413 ? -36.927 -2.764 25.355 1.00 71.69 413 SER A C 1
ATOM 3269 O O . SER A 1 413 ? -37.339 -2.068 26.290 1.00 71.69 413 SER A O 1
ATOM 3271 N N . ALA A 1 414 ? -37.666 -2.967 24.261 1.00 71.12 414 ALA A N 1
ATOM 3272 C CA . ALA A 1 414 ? -39.000 -2.403 24.093 1.00 71.12 414 ALA A CA 1
ATOM 3273 C C . ALA A 1 414 ? -40.014 -3.019 25.067 1.00 71.12 414 ALA A C 1
ATOM 3275 O O . ALA A 1 414 ? -40.817 -2.294 25.655 1.00 71.12 414 ALA A O 1
ATOM 3276 N N . LEU A 1 415 ? -39.949 -4.337 25.288 1.00 70.31 415 LEU A N 1
ATOM 3277 C CA . LEU A 1 415 ? -40.791 -5.046 26.251 1.00 70.31 415 LEU A CA 1
ATOM 3278 C C . LEU A 1 415 ? -40.565 -4.517 27.673 1.00 70.31 415 LEU A C 1
ATOM 3280 O O . LEU A 1 415 ? -41.518 -4.280 28.415 1.00 70.31 415 LEU A O 1
ATOM 3284 N N . GLU A 1 416 ? -39.310 -4.289 28.051 1.00 70.12 416 GLU A N 1
ATOM 3285 C CA . GLU A 1 416 ? -38.968 -3.750 29.362 1.00 70.12 416 GLU A CA 1
ATOM 3286 C C . GLU A 1 416 ? -39.375 -2.278 29.512 1.00 70.12 416 GLU A C 1
ATOM 3288 O O . GLU A 1 416 ? -39.922 -1.897 30.547 1.00 70.12 416 GLU A O 1
ATOM 3293 N N . SER A 1 417 ? -39.223 -1.472 28.458 1.00 70.88 417 SER A N 1
ATOM 3294 C CA . SER A 1 417 ? -39.710 -0.084 28.428 1.00 70.88 417 SER A CA 1
ATOM 3295 C C . SER A 1 417 ? -41.234 -0.012 28.587 1.00 70.88 417 SER A C 1
ATOM 3297 O O . SER A 1 417 ? -41.734 0.764 29.401 1.00 70.88 417 SER A O 1
ATOM 3299 N N . LEU A 1 418 ? -41.980 -0.879 27.892 1.00 70.00 418 LEU A N 1
ATOM 3300 C CA . LEU A 1 418 ? -43.432 -1.022 28.058 1.00 70.00 418 LEU A CA 1
ATOM 3301 C C . LEU A 1 418 ? -43.798 -1.462 29.478 1.00 70.00 418 LEU A C 1
ATOM 3303 O O . LEU A 1 418 ? -44.730 -0.930 30.077 1.00 70.00 418 LEU A O 1
ATOM 3307 N N . THR A 1 419 ? -43.039 -2.399 30.044 1.00 67.94 419 THR A N 1
ATOM 3308 C CA . THR A 1 419 ? -43.249 -2.884 31.412 1.00 67.94 419 THR A CA 1
ATOM 3309 C C . THR A 1 419 ? -43.028 -1.765 32.437 1.00 67.94 419 THR A C 1
ATOM 3311 O O . THR A 1 419 ? -43.816 -1.634 33.372 1.00 67.94 419 THR A O 1
ATOM 3314 N N . GLN A 1 420 ? -42.024 -0.900 32.249 1.00 66.94 420 GLN A N 1
ATOM 3315 C CA . GLN A 1 420 ? -41.809 0.278 33.101 1.00 66.94 420 GLN A CA 1
ATOM 3316 C C . GLN A 1 420 ? -42.932 1.315 32.961 1.00 66.94 420 GLN A C 1
ATOM 3318 O O . GLN A 1 420 ? -43.382 1.843 33.978 1.00 66.94 420 GLN A O 1
ATOM 3323 N N . VAL A 1 421 ? -43.424 1.567 31.742 1.00 68.81 421 VAL A N 1
ATOM 3324 C CA . VAL A 1 421 ? -44.575 2.456 31.488 1.00 68.81 421 VAL A CA 1
ATOM 3325 C C . VAL A 1 421 ? -45.828 1.959 32.219 1.00 68.81 421 VAL A C 1
ATOM 3327 O O . VAL A 1 421 ? -46.506 2.745 32.880 1.00 68.81 421 VAL A O 1
ATOM 3330 N N . VAL A 1 422 ? -46.097 0.650 32.167 1.00 66.25 422 VAL A N 1
ATOM 3331 C CA . VAL A 1 422 ? -47.266 0.022 32.807 1.00 66.25 422 VAL A CA 1
ATOM 3332 C C . VAL A 1 422 ? -47.131 -0.042 34.334 1.00 66.25 422 VAL A C 1
ATOM 3334 O O . VAL A 1 422 ? -48.099 0.226 35.041 1.00 66.25 422 VAL A O 1
ATOM 3337 N N . LEU A 1 423 ? -45.949 -0.376 34.865 1.00 63.41 423 LEU A N 1
ATOM 3338 C CA . LEU A 1 423 ? -45.743 -0.568 36.309 1.00 63.41 423 LEU A CA 1
ATOM 3339 C C . LEU A 1 423 ? -45.514 0.734 37.088 1.00 63.41 423 LEU A C 1
ATOM 3341 O O . LEU A 1 423 ? -45.874 0.795 38.262 1.00 63.41 423 LEU A O 1
ATOM 3345 N N . ARG A 1 424 ? -44.906 1.767 36.485 1.00 59.72 424 ARG A N 1
ATOM 3346 C CA . ARG A 1 424 ? -44.629 3.049 37.168 1.00 59.72 424 ARG A CA 1
ATOM 3347 C C . ARG A 1 424 ? -45.717 4.108 36.978 1.00 59.72 424 ARG A C 1
ATOM 3349 O O . ARG A 1 424 ? -45.619 5.173 37.579 1.00 59.72 424 ARG A O 1
ATOM 3356 N N . GLY A 1 425 ? -46.752 3.821 36.185 1.00 54.38 425 GLY A N 1
ATOM 3357 C CA . GLY A 1 425 ? -47.962 4.645 36.080 1.00 54.38 425 GLY A CA 1
ATOM 3358 C C . GLY A 1 425 ? -47.762 6.051 35.501 1.00 54.38 425 GLY A C 1
ATOM 3359 O O . GLY A 1 425 ? -48.625 6.900 35.697 1.00 54.38 425 GLY A O 1
ATOM 3360 N N . SER A 1 426 ? -46.640 6.321 34.823 1.00 52.62 426 SER A N 1
ATOM 3361 C CA . SER A 1 426 ? -46.272 7.666 34.353 1.00 52.62 426 SER A CA 1
ATOM 3362 C C . SER A 1 426 ? -46.373 7.882 32.839 1.00 52.62 426 SER A C 1
ATOM 3364 O O . SER A 1 426 ? -46.161 9.008 32.402 1.00 52.62 426 SER A O 1
ATOM 3366 N N . GLY A 1 427 ? -46.638 6.846 32.035 1.00 55.28 427 GLY A N 1
ATOM 3367 C CA . GLY A 1 427 ? -46.628 6.952 30.570 1.00 55.28 427 GLY A CA 1
ATOM 3368 C C . GLY A 1 427 ? -48.027 6.951 29.959 1.00 55.28 427 GLY A C 1
ATOM 3369 O O . GLY A 1 427 ? -48.863 6.106 30.281 1.00 55.28 427 GLY A O 1
ATOM 3370 N N . ASP A 1 428 ? -48.266 7.905 29.065 1.00 60.91 428 ASP A N 1
ATOM 3371 C CA . ASP A 1 428 ? -49.477 8.018 28.255 1.00 60.91 428 ASP A CA 1
ATOM 3372 C C . ASP A 1 428 ? -49.585 6.814 27.291 1.00 60.91 428 ASP A C 1
ATOM 3374 O O . ASP A 1 428 ? -48.578 6.315 26.783 1.00 60.91 428 ASP A O 1
ATOM 3378 N N . VAL A 1 429 ? -50.798 6.339 26.985 1.00 62.97 429 VAL A N 1
ATOM 3379 C CA . VAL A 1 429 ? -51.026 5.172 26.094 1.00 62.97 429 VAL A CA 1
ATOM 3380 C C . VAL A 1 429 ? -50.430 5.412 24.696 1.00 62.97 429 VAL A C 1
ATOM 3382 O O . VAL A 1 429 ? -50.035 4.476 23.994 1.00 62.97 429 VAL A O 1
ATOM 3385 N N . ALA A 1 430 ? -50.301 6.683 24.309 1.00 64.19 430 ALA A N 1
ATOM 3386 C CA . ALA A 1 430 ? -49.624 7.120 23.096 1.00 64.19 430 ALA A CA 1
ATOM 3387 C C . ALA A 1 430 ? -48.127 6.751 23.063 1.00 64.19 430 ALA A C 1
ATOM 3389 O O . ALA A 1 430 ? -47.614 6.380 22.007 1.00 64.19 430 ALA A O 1
ATOM 3390 N N . GLU A 1 431 ? -47.430 6.798 24.199 1.00 65.44 431 GLU A N 1
ATOM 3391 C CA . GLU A 1 431 ? -46.000 6.488 24.301 1.00 65.44 431 GLU A CA 1
ATOM 3392 C C . GLU A 1 431 ? -45.752 4.981 24.150 1.00 65.44 431 GLU A C 1
ATOM 3394 O O . GLU A 1 431 ? -44.908 4.561 23.357 1.00 65.44 431 GLU A O 1
ATOM 3399 N N . ALA A 1 432 ? -46.591 4.156 24.783 1.00 62.75 432 ALA A N 1
ATOM 3400 C CA . ALA A 1 432 ? -46.601 2.708 24.572 1.00 62.75 432 ALA A CA 1
ATOM 3401 C C . ALA A 1 432 ? -46.917 2.336 23.108 1.00 62.75 432 ALA A C 1
ATOM 3403 O O . ALA A 1 432 ? -46.253 1.479 22.522 1.00 62.75 432 ALA A O 1
ATOM 3404 N N . SER A 1 433 ? -47.887 3.014 22.480 1.00 63.88 433 SER A N 1
ATOM 3405 C CA . SER A 1 433 ? -48.220 2.811 21.063 1.00 63.88 433 SER A CA 1
ATOM 3406 C C . SER A 1 433 ? -47.055 3.165 20.130 1.00 63.88 433 SER A C 1
ATOM 3408 O O . SER A 1 433 ? -46.828 2.468 19.138 1.00 63.88 433 SER A O 1
ATOM 3410 N N . ASN A 1 434 ? -46.294 4.214 20.452 1.00 69.44 434 ASN A N 1
ATOM 3411 C CA . ASN A 1 434 ? -45.126 4.625 19.677 1.00 69.44 434 ASN A CA 1
ATOM 3412 C C . ASN A 1 434 ? -43.965 3.634 19.805 1.00 69.44 434 ASN A C 1
ATOM 3414 O O . ASN A 1 434 ? -43.380 3.285 18.782 1.00 69.44 434 ASN A O 1
ATOM 3418 N N . ILE A 1 435 ? -43.689 3.114 21.007 1.00 67.69 435 ILE A N 1
ATOM 3419 C CA . ILE A 1 435 ? -42.674 2.066 21.217 1.00 67.69 435 ILE A CA 1
ATOM 3420 C C . ILE A 1 435 ? -43.029 0.807 20.411 1.00 67.69 435 ILE A C 1
ATOM 3422 O O . ILE A 1 435 ? -42.179 0.256 19.714 1.00 67.69 435 ILE A O 1
ATOM 3426 N N . ILE A 1 436 ? -44.300 0.387 20.430 1.00 65.12 436 ILE A N 1
ATOM 3427 C CA . ILE A 1 436 ? -44.769 -0.780 19.666 1.00 65.12 436 ILE A CA 1
ATOM 3428 C C . ILE A 1 436 ? -44.643 -0.540 18.155 1.00 65.12 436 ILE A C 1
ATOM 3430 O O . ILE A 1 436 ? -44.116 -1.398 17.450 1.00 65.12 436 ILE A O 1
ATOM 3434 N N . ARG A 1 437 ? -45.057 0.631 17.642 1.00 66.06 437 ARG A N 1
ATOM 3435 C CA . ARG A 1 437 ? -44.868 0.972 16.217 1.00 66.06 437 ARG A CA 1
ATOM 3436 C C . ARG A 1 437 ? -43.402 0.983 15.812 1.00 66.06 437 ARG A C 1
ATOM 3438 O O . ARG A 1 437 ? -43.084 0.550 14.711 1.00 66.06 437 ARG A O 1
ATOM 3445 N N . GLN A 1 438 ? -42.528 1.494 16.674 1.00 67.31 438 GLN A N 1
ATOM 3446 C CA . GLN A 1 438 ? -41.105 1.585 16.383 1.00 67.31 438 GLN A CA 1
ATOM 3447 C C . GLN A 1 438 ? -40.486 0.197 16.217 1.00 67.31 438 GLN A C 1
ATOM 3449 O O . GLN A 1 438 ? -39.724 0.017 15.280 1.00 67.31 438 GLN A O 1
ATOM 3454 N N . VAL A 1 439 ? -40.869 -0.781 17.045 1.00 65.00 439 VAL A N 1
ATOM 3455 C CA . VAL A 1 439 ? -40.438 -2.182 16.894 1.00 65.00 439 VAL A CA 1
ATOM 3456 C C . VAL A 1 439 ? -41.069 -2.837 15.666 1.00 65.00 439 VAL A C 1
ATOM 3458 O O . VAL A 1 439 ? -40.375 -3.520 14.923 1.00 65.00 439 VAL A O 1
ATOM 3461 N N . CYS A 1 440 ? -42.366 -2.624 15.416 1.00 61.94 440 CYS A N 1
ATOM 3462 C CA . CYS A 1 440 ? -43.055 -3.211 14.262 1.00 61.94 440 CYS A CA 1
ATOM 3463 C C . CYS A 1 440 ? -42.536 -2.710 12.910 1.00 61.94 440 CYS A C 1
ATOM 3465 O O . CYS A 1 440 ? -42.694 -3.420 11.930 1.00 61.94 440 CYS A O 1
ATOM 3467 N N . ASN A 1 441 ? -41.944 -1.515 12.844 1.00 59.03 441 ASN A N 1
ATOM 3468 C CA . ASN A 1 441 ? -41.342 -0.988 11.616 1.00 59.03 441 ASN A CA 1
ATOM 3469 C C . ASN A 1 441 ? -39.918 -1.520 11.359 1.00 59.03 441 ASN A C 1
ATOM 3471 O O . ASN A 1 441 ? -39.384 -1.298 10.273 1.00 59.03 441 ASN A O 1
ATOM 3475 N N . THR A 1 442 ? -39.281 -2.161 12.346 1.00 56.34 442 THR A N 1
ATOM 3476 C CA . THR A 1 442 ? -37.935 -2.748 12.215 1.00 56.34 442 THR A CA 1
ATOM 3477 C C . THR A 1 442 ? -37.947 -4.208 11.751 1.00 56.34 442 THR A C 1
ATOM 3479 O O . THR A 1 442 ? -36.886 -4.729 11.403 1.00 56.34 442 THR A O 1
ATOM 3482 N N . PHE A 1 443 ? -39.117 -4.855 11.762 1.00 49.41 443 PHE A N 1
ATOM 3483 C CA . PHE A 1 443 ? -39.389 -6.188 11.209 1.00 49.41 443 PHE A CA 1
ATOM 3484 C C . PHE A 1 443 ? -40.170 -6.061 9.905 1.00 49.41 443 PHE A C 1
ATOM 3486 O O . PHE A 1 443 ? -39.968 -6.934 9.030 1.00 49.41 443 PHE A O 1
#

Organism: Angiostrongylus costaricensis (NCBI:txid334426)

Secondary structure (DSSP, 8-state):
-HHHHHHHHHTT-TTHHHHHHHHHHH--S-HHHHHHHHHHHHHHTT-TTS-HHHHHHHH-HHHHHHHHHHHHHHHHHHH-HHHHHHHHHHHHHHHTT---------S-PPPPPP---------------TTSTTHHHHHHT-SSHHHHHHHHHHHHHHHHH-HHHHHHHHHHHHHGGG-SSHHHHHHHHHHHTTTGGGSEEPHHHHHHHGGGGG-SSHHHHHHHHHHHHHPEESSHHHHHHHHHHHHHHHHH-GGGHHHHHHHHHHHHHHTHHHHHHHHHHHHT--SSSPPPPPPTT-HHHHHHHHHHHHHHHH-GGGGGG--HHHHHHHHHHHHH-TTTSPPP---S--------HHHHHHHHHHHHHHSTTSTTHHHHHHHHHHHHHHHHHH-GGGHHHHHHHHHHHHHHHHHHHHHHHHHHS---HHHHHHHHHHHHTT-

Sequence (443 aa):
LVFFTLLHRFLIVETTLRENLFKVLWCRKEEFIVIVRTEATTILGQFHSVSDAFLDQTLDKKMMKTVEVRFFYEDLVSVNTKKAVYIRMRLAVNKSSRTEWSSGKELNAPCPPSGLATSSDDDPESIVPRGACGAFVSALEDEFMSVRRAAVYSLGQLAATRPAFATTALDHLADMFNDEIAEVRLDAIAALTPLIVHGELQKEQLETVLKCLDDAVVDSRQALRQLLSKAEFADAECMRLCSRALLNCLHRFPSDKNHIYSCLSEVGARHAVFVHSMVRELLGLHLVYDTREQQIDDEFYIAKLILVLNAASNYEPIVSLLPECVLKHYRFLRAAAPELVAPIRIGMHFEDILWSRSSVLLNIIVSTYRFHFTTISVILFVFSLRDANAISAFNEPLASAARFIASLCQISSALESLTQVVLRGSGDVAEASNIIRQVCNTF

InterPro domains:
  IPR000357 HEAT repeat [PF02985] (135-159)
  IPR011989 Armadillo-like helical [G3DSA:1.25.10.10] (114-281)
  IPR016024 Armadillo-type fold [SSF48371] (23-292)

pLDDT: mean 71.19, std 21.92, range [25.53, 97.38]

Radius of gyration: 34.13 Å; chains: 1; bounding box: 112×47×83 Å

Foldseek 3Di:
DVVVVVVVVVVPDPPVLQQVLLVLLVPADDPVSLVSLLVSLLVLLVPQPDDLVLVLQLQDPPLVVVVVVVVVLVVVCVPDVVVNVVVVVVVVVVVVVDDDDDPDDDDDDDDDDDDDDDDDDDDPPPPDPSSNGNSLVSQCVDPDPSSNLSSLQSQLSNLLVPLVNLVSVLVVLLVQCPPPDPVSNLSSLVSNQSSQLSDADEPVSLVSLLVQCVDPDPSSVLSSLSSLLRHHHPALVSVVVVLVSLLVSCVVPVVCLVSSLQSLLSNLLRPLVSVLVCLCVLQVPDPPDDDDQDALPPSSNSSSLLSLQSSCQNPVVSLVVDDPSSVVSLVLCCLLPVSRGDDHDDPDDDDPPVSHVVVVLVVLVCQLVVPPPDPCNLVSLVVSLSSLCSSLVRHVVCNVVSVVSNLVSLVVNLVVVLVCCVPVVDDDVVVNVVSVVVSVVSD